Protein AF-A0A4Y9XSM3-F1 (afdb_monomer_lite)

Structure (mmCIF, N/CA/C/O backbone):
data_AF-A0A4Y9XSM3-F1
#
_entry.id   AF-A0A4Y9XSM3-F1
#
loop_
_atom_site.group_PDB
_atom_site.id
_atom_site.type_symbol
_atom_site.label_atom_id
_atom_site.label_alt_id
_atom_site.label_comp_id
_atom_site.label_asym_id
_atom_site.label_entity_id
_atom_site.label_seq_id
_atom_site.pdbx_PDB_ins_code
_atom_site.Cartn_x
_atom_site.Cartn_y
_atom_site.Cartn_z
_atom_site.occupancy
_atom_site.B_iso_or_equiv
_atom_site.auth_seq_id
_atom_site.auth_comp_id
_atom_site.auth_asym_id
_atom_site.auth_atom_id
_atom_site.pdbx_PDB_model_num
ATOM 1 N N . MET A 1 1 ? -58.481 -12.149 -37.975 1.00 37.62 1 MET A N 1
ATOM 2 C CA . MET A 1 1 ? -57.218 -12.828 -37.626 1.00 37.62 1 MET A CA 1
ATOM 3 C C . MET A 1 1 ? -56.087 -11.860 -37.916 1.00 37.62 1 MET A C 1
ATOM 5 O O . MET A 1 1 ? -55.908 -11.507 -39.072 1.00 37.62 1 MET A O 1
ATOM 9 N N . ALA A 1 2 ? -55.409 -11.371 -36.881 1.00 35.16 2 ALA A N 1
ATOM 10 C CA . ALA A 1 2 ? -54.245 -10.499 -36.998 1.00 35.16 2 ALA A CA 1
ATOM 11 C C . ALA A 1 2 ? -53.135 -11.103 -36.130 1.00 35.16 2 ALA A C 1
ATOM 13 O O . ALA A 1 2 ? -53.379 -11.438 -34.972 1.00 35.16 2 ALA A O 1
ATOM 14 N N . ILE A 1 3 ? -51.963 -11.311 -36.724 1.00 39.94 3 ILE A N 1
ATOM 15 C CA . ILE A 1 3 ? -50.785 -11.888 -36.071 1.00 39.94 3 ILE A CA 1
ATOM 16 C C . ILE A 1 3 ? -50.041 -10.737 -35.375 1.00 39.94 3 ILE A C 1
ATOM 18 O O . ILE A 1 3 ? -49.733 -9.753 -36.051 1.00 39.94 3 ILE A O 1
ATOM 22 N N . PRO A 1 4 ? -49.754 -10.805 -34.062 1.00 46.91 4 PRO A N 1
ATOM 23 C CA . PRO A 1 4 ? -48.974 -9.773 -33.396 1.00 46.91 4 PRO A CA 1
ATOM 24 C C . PRO A 1 4 ? -47.488 -9.925 -33.743 1.00 46.91 4 PRO A C 1
ATOM 26 O O . PRO A 1 4 ? -46.937 -11.026 -33.739 1.00 46.91 4 PRO A O 1
ATOM 29 N N . ALA A 1 5 ? -46.849 -8.796 -34.051 1.00 45.50 5 ALA A N 1
ATOM 30 C CA . ALA A 1 5 ? -45.428 -8.702 -34.350 1.00 45.50 5 ALA A CA 1
ATOM 31 C C . ALA A 1 5 ? -44.589 -9.043 -33.108 1.00 45.50 5 ALA A C 1
ATOM 33 O O . ALA A 1 5 ? -44.734 -8.425 -32.052 1.00 45.50 5 ALA A O 1
ATOM 34 N N . ALA A 1 6 ? -43.712 -10.036 -33.252 1.00 45.44 6 ALA A N 1
ATOM 35 C CA . ALA A 1 6 ? -42.753 -10.447 -32.240 1.00 45.44 6 ALA A CA 1
ATOM 36 C C . ALA A 1 6 ? -41.732 -9.327 -31.981 1.00 45.44 6 ALA A C 1
ATOM 38 O O . ALA A 1 6 ? -41.020 -8.891 -32.887 1.00 45.44 6 ALA A O 1
ATOM 39 N N . GLY A 1 7 ? -41.678 -8.865 -30.732 1.00 42.12 7 GLY A N 1
ATOM 40 C CA . GLY A 1 7 ? -40.658 -7.945 -30.245 1.00 42.12 7 GLY A CA 1
ATOM 41 C C . GLY A 1 7 ? -39.284 -8.611 -30.228 1.00 42.12 7 GLY A C 1
ATOM 42 O O . GLY A 1 7 ? -39.126 -9.723 -29.727 1.00 42.12 7 GLY A O 1
ATOM 43 N N . ALA A 1 8 ? -38.292 -7.914 -30.777 1.00 44.56 8 ALA A N 1
ATOM 44 C CA . ALA A 1 8 ? -36.894 -8.301 -30.675 1.00 44.56 8 ALA A CA 1
ATOM 45 C C . ALA A 1 8 ? -36.446 -8.319 -29.196 1.00 44.56 8 ALA A C 1
ATOM 47 O O . ALA A 1 8 ? -36.802 -7.404 -28.442 1.00 44.56 8 ALA A O 1
ATOM 48 N N . PRO A 1 9 ? -35.653 -9.315 -28.765 1.00 45.94 9 PRO A N 1
ATOM 49 C CA . PRO A 1 9 ? -35.121 -9.359 -27.412 1.00 45.94 9 PRO A CA 1
ATOM 50 C C . PRO A 1 9 ? -34.110 -8.222 -27.220 1.00 45.94 9 PRO A C 1
ATOM 52 O O . PRO A 1 9 ? -33.066 -8.177 -27.872 1.00 45.94 9 PRO A O 1
ATOM 55 N N . ARG A 1 10 ? -34.416 -7.287 -26.314 1.00 46.94 10 ARG A N 1
ATOM 56 C CA . ARG A 1 10 ? -33.434 -6.320 -25.808 1.00 46.94 10 ARG A CA 1
ATOM 57 C C . ARG A 1 10 ? -32.446 -7.064 -24.908 1.00 46.94 10 ARG A C 1
ATOM 59 O O . ARG A 1 10 ? -32.719 -7.282 -23.733 1.00 46.94 10 ARG A O 1
ATOM 66 N N . PHE A 1 11 ? -31.305 -7.450 -25.468 1.00 46.09 11 PHE A N 1
ATOM 67 C CA . PHE A 1 11 ? -30.134 -7.880 -24.707 1.00 46.09 11 PHE A CA 1
ATOM 68 C C . PHE A 1 11 ? -29.377 -6.641 -24.221 1.00 46.09 11 PHE A C 1
ATOM 70 O O . PHE A 1 11 ? -28.594 -6.048 -24.954 1.00 46.09 11 PHE A O 1
ATOM 77 N N . GLY A 1 12 ? -29.656 -6.230 -22.991 1.00 46.47 12 GLY A N 1
ATOM 78 C CA . GLY A 1 12 ? -28.921 -5.182 -22.292 1.00 46.47 12 GLY A CA 1
ATOM 79 C C . GLY A 1 12 ? -29.554 -4.975 -20.929 1.00 46.47 12 GLY A C 1
ATOM 80 O O . GLY A 1 12 ? -30.663 -4.453 -20.853 1.00 46.47 12 GLY A O 1
ATOM 81 N N . ILE A 1 13 ? -28.888 -5.450 -19.875 1.00 46.84 13 ILE A N 1
ATOM 82 C CA . ILE A 1 13 ? -29.287 -5.214 -18.484 1.00 46.84 13 ILE A CA 1
ATOM 83 C C . ILE A 1 13 ? -29.094 -3.708 -18.232 1.00 46.84 13 ILE A C 1
ATOM 85 O O . ILE A 1 13 ? -27.947 -3.272 -18.183 1.00 46.84 13 ILE A O 1
ATOM 89 N N . PRO A 1 14 ? -30.159 -2.898 -18.090 1.00 55.59 14 PRO A N 1
ATOM 90 C CA . PRO A 1 14 ? -30.029 -1.439 -18.019 1.00 55.59 14 PRO A CA 1
ATOM 91 C C . PRO A 1 14 ? -29.310 -0.950 -16.751 1.00 55.59 14 PRO A C 1
ATOM 93 O O . PRO A 1 14 ? -28.744 0.138 -16.742 1.00 55.59 14 PRO A O 1
ATOM 96 N N . ASP A 1 15 ? -29.319 -1.758 -15.687 1.00 55.72 15 ASP A N 1
ATOM 97 C CA . ASP A 1 15 ? -28.824 -1.363 -14.362 1.00 55.72 15 ASP A CA 1
ATOM 98 C C . ASP A 1 15 ? -27.312 -1.562 -14.168 1.00 55.72 15 ASP A C 1
ATOM 100 O O . ASP A 1 15 ? -26.704 -0.881 -13.340 1.00 55.72 15 ASP A O 1
ATOM 104 N N . GLY A 1 16 ? -26.677 -2.448 -14.947 1.00 60.00 16 GLY A N 1
ATOM 105 C CA . GLY A 1 16 ? -25.231 -2.697 -14.853 1.00 60.00 16 GLY A CA 1
ATOM 106 C C . GLY A 1 16 ? -24.394 -1.499 -15.310 1.00 60.00 16 GLY A C 1
ATOM 107 O O . GLY A 1 16 ? -23.362 -1.189 -14.712 1.00 60.00 16 GLY A O 1
ATOM 108 N N . ASP A 1 17 ? -24.885 -0.768 -16.313 1.00 74.25 17 ASP A N 1
ATOM 109 C CA . ASP A 1 17 ? -24.224 0.428 -16.838 1.00 74.25 17 ASP A CA 1
ATOM 110 C C . ASP A 1 17 ? -24.282 1.603 -15.852 1.00 74.25 17 ASP A C 1
ATOM 112 O O . ASP A 1 17 ? -23.343 2.394 -15.781 1.00 74.25 17 ASP A O 1
ATOM 116 N N . LEU A 1 18 ? -25.341 1.707 -15.040 1.00 78.44 18 LEU A N 1
ATOM 117 C CA . LEU A 1 18 ? -25.472 2.773 -14.042 1.00 78.44 18 LEU A CA 1
ATOM 118 C C . LEU A 1 18 ? -24.499 2.590 -12.875 1.00 78.44 18 LEU A C 1
ATOM 120 O O . LEU A 1 18 ? -23.853 3.554 -12.466 1.00 78.44 18 LEU A O 1
ATOM 124 N N . GLN A 1 19 ? -24.357 1.365 -12.359 1.00 78.88 19 GLN A N 1
ATOM 125 C CA . GLN A 1 19 ? -23.397 1.076 -11.288 1.00 78.88 19 GLN A CA 1
ATOM 126 C C . GLN A 1 19 ? -21.954 1.232 -11.762 1.00 78.88 19 GLN A C 1
ATOM 128 O O . GLN A 1 19 ? -21.148 1.861 -11.078 1.00 78.88 19 GLN A O 1
ATOM 133 N N . ARG A 1 20 ? -21.639 0.724 -12.958 1.00 81.69 20 ARG A N 1
ATOM 134 C CA . ARG A 1 20 ? -20.322 0.909 -13.567 1.00 81.69 20 ARG A CA 1
ATOM 135 C C . ARG A 1 20 ? -19.986 2.392 -13.719 1.00 81.69 20 ARG A C 1
ATOM 137 O O . ARG A 1 20 ? -18.921 2.821 -13.286 1.00 81.69 20 ARG A O 1
ATOM 144 N N . ARG A 1 21 ? -20.918 3.183 -14.255 1.00 80.88 21 ARG A N 1
ATOM 145 C CA . ARG A 1 21 ? -20.732 4.626 -14.428 1.00 80.88 21 ARG A CA 1
ATOM 146 C C . ARG A 1 21 ? -20.581 5.359 -13.094 1.00 80.88 21 ARG A C 1
ATOM 148 O O . ARG A 1 21 ? -19.790 6.290 -13.005 1.00 80.88 21 ARG A O 1
ATOM 155 N N . ALA A 1 22 ? -21.295 4.939 -12.050 1.00 82.62 22 ALA A N 1
ATOM 156 C CA . ALA A 1 22 ? -21.140 5.508 -10.711 1.00 82.62 22 ALA A CA 1
ATOM 157 C C . ALA A 1 22 ? -19.738 5.249 -10.129 1.00 82.62 22 ALA A C 1
ATOM 159 O O . ALA A 1 22 ? -19.132 6.166 -9.577 1.00 82.62 22 ALA A O 1
ATOM 160 N N . ILE A 1 23 ? -19.202 4.036 -10.304 1.00 84.38 23 ILE A N 1
ATOM 161 C CA . ILE A 1 23 ? -17.834 3.681 -9.889 1.00 84.38 23 ILE A CA 1
ATOM 162 C C . ILE A 1 23 ? -16.802 4.480 -10.692 1.00 84.38 23 ILE A C 1
ATOM 164 O O . ILE A 1 23 ? -15.854 5.011 -10.118 1.00 84.38 23 ILE A O 1
ATOM 168 N N . GLU A 1 24 ? -16.998 4.615 -12.005 1.00 83.56 24 GLU A N 1
ATOM 169 C CA . GLU A 1 24 ? -16.132 5.426 -12.868 1.00 83.56 24 GLU A CA 1
ATOM 170 C C . GLU A 1 24 ? -16.110 6.893 -12.404 1.00 83.56 24 GLU A C 1
ATOM 172 O O . GLU A 1 24 ? -15.032 7.452 -12.204 1.00 83.56 24 GLU A O 1
ATOM 177 N N . ILE A 1 25 ? -17.271 7.499 -12.129 1.00 83.19 25 ILE A N 1
ATOM 178 C CA . ILE A 1 25 ? -17.363 8.876 -11.609 1.00 83.19 25 ILE A CA 1
ATOM 179 C C . ILE A 1 25 ? -16.631 9.006 -10.268 1.00 83.19 25 ILE A C 1
ATOM 181 O O . ILE A 1 25 ? -15.814 9.914 -10.100 1.00 83.19 25 ILE A O 1
ATOM 185 N N . GLN A 1 26 ? -16.875 8.082 -9.335 1.00 85.19 26 GLN A N 1
ATOM 186 C CA . GLN A 1 26 ? -16.235 8.089 -8.020 1.00 85.19 26 GLN A CA 1
ATOM 187 C C . GLN A 1 26 ? -14.709 7.972 -8.134 1.00 85.19 26 GLN A C 1
ATOM 189 O O . GLN A 1 26 ? -13.972 8.703 -7.470 1.00 85.19 26 GLN A O 1
ATOM 194 N N . ASN A 1 27 ? -14.216 7.082 -8.996 1.00 86.12 27 ASN A N 1
ATOM 195 C CA . ASN A 1 27 ? -12.789 6.950 -9.261 1.00 86.12 27 ASN A CA 1
ATOM 196 C C . ASN A 1 27 ? -12.230 8.243 -9.864 1.00 86.12 27 ASN A C 1
ATOM 198 O O . ASN A 1 27 ? -11.219 8.745 -9.377 1.00 86.12 27 ASN A O 1
ATOM 202 N N . GLY A 1 28 ? -12.925 8.847 -10.832 1.00 85.50 28 GLY A N 1
ATOM 203 C CA . GLY A 1 28 ? -12.552 10.140 -11.409 1.00 85.50 28 GLY A CA 1
ATOM 204 C C . GLY A 1 28 ? -12.397 11.242 -10.356 1.00 85.50 28 GLY A C 1
ATOM 205 O O . GLY A 1 28 ? -11.395 11.956 -10.347 1.00 85.50 28 GLY A O 1
ATOM 206 N N . GLU A 1 29 ? -13.333 11.354 -9.413 1.00 86.69 29 GLU A N 1
ATOM 207 C CA . GLU A 1 29 ? -13.251 12.319 -8.307 1.00 86.69 29 GLU A CA 1
ATOM 208 C C . GLU A 1 29 ? -12.056 12.070 -7.380 1.00 86.69 29 GLU A C 1
ATOM 210 O O . GLU A 1 29 ? -11.355 13.015 -7.004 1.00 86.69 29 GLU A O 1
ATOM 215 N N . ARG A 1 30 ? -11.770 10.805 -7.048 1.00 87.06 30 ARG A N 1
ATOM 216 C CA . ARG A 1 30 ? -10.615 10.440 -6.209 1.00 87.06 30 ARG A CA 1
ATOM 217 C C . ARG A 1 30 ? -9.299 10.796 -6.885 1.00 87.06 30 ARG A C 1
ATOM 219 O O . ARG A 1 30 ? -8.410 11.356 -6.241 1.00 87.06 30 ARG A O 1
ATOM 226 N N . ILE A 1 31 ? -9.185 10.533 -8.184 1.00 88.94 31 ILE A N 1
ATOM 227 C CA . ILE A 1 31 ? -7.997 10.922 -8.939 1.00 88.94 31 ILE A CA 1
ATOM 228 C C . ILE A 1 31 ? -7.896 12.456 -9.011 1.00 88.94 31 ILE A C 1
ATOM 230 O O . ILE A 1 31 ? -6.791 12.981 -8.896 1.00 88.94 31 ILE A O 1
ATOM 234 N N . ARG A 1 32 ? -9.015 13.204 -9.087 1.00 89.25 32 ARG A N 1
ATOM 235 C CA . ARG A 1 32 ? -8.984 14.685 -9.120 1.00 89.25 32 ARG A CA 1
ATOM 236 C C . ARG A 1 32 ? -8.441 15.237 -7.817 1.00 89.25 32 ARG A C 1
ATOM 238 O O . ARG A 1 32 ? -7.569 16.102 -7.832 1.00 89.25 32 ARG A O 1
ATOM 245 N N . ALA A 1 33 ? -8.898 14.694 -6.694 1.00 90.19 33 ALA A N 1
ATOM 246 C CA . ALA A 1 33 ? -8.384 15.060 -5.382 1.00 90.19 33 ALA A CA 1
ATOM 247 C C . ALA A 1 33 ? -6.870 14.798 -5.268 1.00 90.19 33 ALA A C 1
ATOM 249 O O . ALA A 1 33 ? -6.124 15.665 -4.803 1.00 90.19 33 ALA A O 1
ATOM 250 N N . LEU A 1 34 ? -6.396 13.642 -5.749 1.00 92.25 34 LEU A N 1
ATOM 251 C CA . LEU A 1 34 ? -4.964 13.332 -5.781 1.00 92.25 34 LEU A CA 1
ATOM 252 C C . LEU A 1 34 ? -4.191 14.261 -6.725 1.00 92.25 34 LEU A C 1
ATOM 254 O O . LEU A 1 34 ? -3.094 14.701 -6.383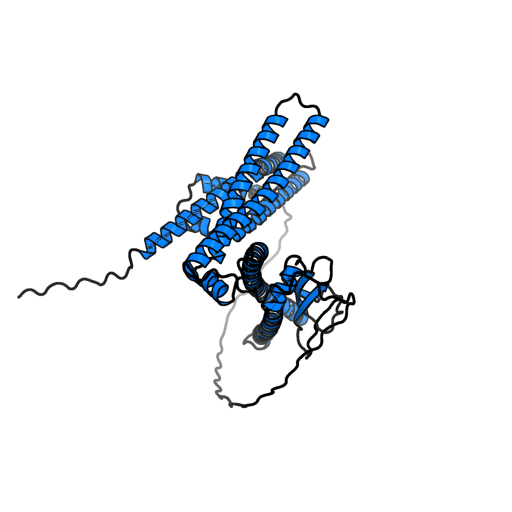 1.00 92.25 34 LEU A O 1
ATOM 258 N N . PHE A 1 35 ? -4.751 14.594 -7.887 1.00 93.06 35 PHE A N 1
ATOM 259 C CA . PHE A 1 35 ? -4.133 15.511 -8.836 1.00 93.06 35 PHE A CA 1
ATOM 260 C C . PHE A 1 35 ? -3.957 16.905 -8.229 1.00 93.06 35 PHE A C 1
ATOM 262 O O . PHE A 1 35 ? -2.855 17.450 -8.266 1.00 93.06 35 PHE A O 1
ATOM 269 N N . TYR A 1 36 ? -4.994 17.447 -7.584 1.00 93.38 36 TYR A N 1
ATOM 270 C CA . TYR A 1 36 ? -4.905 18.729 -6.882 1.00 93.38 36 TYR A CA 1
ATOM 271 C C . TYR A 1 36 ? -3.863 18.711 -5.767 1.00 93.38 36 TYR A C 1
ATOM 273 O O . TYR A 1 36 ? -3.122 19.681 -5.598 1.00 93.38 36 TYR A O 1
ATOM 281 N N . TYR A 1 37 ? -3.754 17.601 -5.035 1.00 93.19 37 TYR A N 1
ATOM 282 C CA . TYR A 1 37 ? -2.689 17.423 -4.054 1.00 93.19 37 TYR A CA 1
ATOM 283 C C . TYR A 1 37 ? -1.300 17.509 -4.710 1.00 93.19 37 TYR A C 1
ATOM 285 O O . TYR A 1 37 ? -0.439 18.252 -4.233 1.00 93.19 37 TYR A O 1
ATOM 293 N N . MET A 1 38 ? -1.082 16.795 -5.820 1.00 95.56 38 MET A N 1
ATOM 294 C CA . MET A 1 38 ? 0.195 16.821 -6.541 1.00 95.56 38 MET A CA 1
ATOM 295 C C . MET A 1 38 ? 0.502 18.214 -7.092 1.00 95.56 38 MET A C 1
ATOM 297 O O . MET A 1 38 ? 1.628 18.692 -6.957 1.00 95.56 38 MET A O 1
ATOM 301 N N . GLN A 1 39 ? -0.500 18.893 -7.652 1.00 94.94 39 GLN A N 1
ATOM 302 C CA . GLN A 1 39 ? -0.373 20.250 -8.174 1.00 94.94 39 GLN A CA 1
ATOM 303 C C . GLN A 1 39 ? -0.009 21.243 -7.066 1.00 94.94 39 GLN A C 1
ATOM 305 O O . GLN A 1 39 ? 0.899 22.047 -7.252 1.00 94.94 39 GLN A O 1
ATOM 310 N N . LYS A 1 40 ? -0.642 21.153 -5.891 1.00 94.38 40 LYS A N 1
ATOM 311 C CA . LYS A 1 40 ? -0.311 22.004 -4.739 1.00 94.38 40 LYS A CA 1
ATOM 312 C C . LYS A 1 40 ? 1.103 21.738 -4.216 1.00 94.38 40 LYS A C 1
ATOM 314 O O . LYS A 1 40 ? 1.804 22.673 -3.853 1.00 94.38 40 LYS A O 1
ATOM 319 N N . LYS A 1 41 ? 1.531 20.472 -4.182 1.00 95.12 41 LYS A N 1
ATOM 320 C CA . LYS A 1 41 ? 2.847 20.074 -3.659 1.00 95.12 41 LYS A CA 1
ATOM 321 C C . LYS A 1 41 ? 4.001 20.432 -4.600 1.00 95.12 41 LYS A C 1
ATOM 323 O O . LYS A 1 41 ? 5.069 20.815 -4.134 1.00 95.12 41 LYS A O 1
ATOM 328 N N . TYR A 1 42 ? 3.804 20.277 -5.909 1.00 95.75 42 TYR A N 1
ATOM 329 C CA . TYR A 1 42 ? 4.884 20.342 -6.898 1.00 95.75 42 TYR A CA 1
ATOM 330 C C . TYR A 1 42 ? 4.746 21.450 -7.936 1.00 95.75 42 TYR A C 1
ATOM 332 O O . TYR A 1 42 ? 5.721 21.735 -8.629 1.00 95.75 42 TYR A O 1
ATOM 340 N N . GLY A 1 43 ? 3.577 22.079 -8.059 1.00 93.81 43 GLY A N 1
ATOM 341 C CA . GLY A 1 43 ? 3.281 23.038 -9.123 1.00 93.81 43 GLY A CA 1
ATOM 342 C C . GLY A 1 43 ? 4.253 24.213 -9.156 1.00 93.81 43 GLY A C 1
ATOM 343 O O . GLY A 1 43 ? 4.816 24.505 -10.209 1.00 93.81 43 GLY A O 1
ATOM 344 N N . GLU A 1 44 ? 4.515 24.834 -8.004 1.00 93.44 44 GLU A N 1
ATOM 345 C CA . GLU A 1 44 ? 5.440 25.971 -7.895 1.00 93.44 44 GLU A CA 1
ATOM 346 C C . GLU A 1 44 ? 6.885 25.569 -8.212 1.00 93.44 44 GLU A C 1
ATOM 348 O O . GLU A 1 44 ? 7.550 26.212 -9.022 1.00 93.44 44 GLU A O 1
ATOM 353 N N . VAL A 1 45 ? 7.356 24.457 -7.637 1.00 93.75 45 VAL A N 1
ATOM 354 C CA . VAL A 1 45 ? 8.730 23.967 -7.836 1.00 93.75 45 VAL A CA 1
ATOM 355 C C . VAL A 1 45 ? 8.963 23.572 -9.292 1.00 93.75 45 VAL A C 1
ATOM 357 O O . VAL A 1 45 ? 10.003 23.908 -9.863 1.00 93.75 45 VAL A O 1
ATOM 360 N N . ARG A 1 46 ? 7.990 22.898 -9.918 1.00 94.88 46 ARG A N 1
ATOM 361 C CA . ARG A 1 46 ? 8.021 22.597 -11.352 1.00 94.88 46 ARG A CA 1
ATOM 362 C C . ARG A 1 46 ? 8.106 23.909 -12.127 1.00 94.88 46 ARG A C 1
ATOM 364 O O . ARG A 1 46 ? 9.003 24.052 -12.952 1.00 94.88 46 ARG A O 1
ATOM 371 N N . LEU A 1 47 ? 7.194 24.853 -11.888 1.00 93.50 47 LEU A N 1
ATOM 372 C CA . LEU A 1 47 ? 7.145 26.117 -12.627 1.00 93.50 47 LEU A CA 1
ATOM 373 C C . LEU A 1 47 ? 8.475 26.879 -12.539 1.00 93.50 47 LEU A C 1
ATOM 375 O O . LEU A 1 47 ? 8.951 27.389 -13.549 1.00 93.50 47 LEU A O 1
ATOM 379 N N . GLN A 1 48 ? 9.111 26.881 -11.368 1.00 94.31 48 GLN A N 1
ATOM 380 C CA . GLN A 1 48 ? 10.436 27.462 -11.179 1.00 94.31 48 GLN A CA 1
ATOM 381 C C . GLN A 1 48 ? 11.504 26.772 -12.042 1.00 94.31 48 GLN A C 1
ATOM 383 O O . GLN A 1 48 ? 12.233 27.451 -12.759 1.00 94.31 48 GLN A O 1
ATOM 388 N N . HIS A 1 49 ? 11.574 25.437 -12.034 1.00 92.12 49 HIS A N 1
ATOM 389 C CA . HIS A 1 49 ? 12.541 24.692 -12.855 1.00 92.12 49 HIS A CA 1
ATOM 390 C C . HIS A 1 49 ? 12.282 24.860 -14.357 1.00 92.12 49 HIS A C 1
ATOM 392 O O . HIS A 1 49 ? 13.222 24.895 -15.149 1.00 92.12 49 HIS A O 1
ATOM 398 N N . GLN A 1 50 ? 11.014 24.988 -14.753 1.00 93.31 50 GLN A N 1
ATOM 399 C CA . GLN A 1 50 ? 10.636 25.310 -16.125 1.00 93.31 50 GLN A CA 1
ATOM 400 C C . GLN A 1 50 ? 11.141 26.705 -16.508 1.00 93.31 50 GLN A C 1
ATOM 402 O O . GLN A 1 50 ? 11.799 26.845 -17.529 1.00 93.31 50 GLN A O 1
ATOM 407 N N . HIS A 1 51 ? 10.930 27.711 -15.657 1.00 92.19 51 HIS A N 1
ATOM 408 C CA . HIS A 1 51 ? 11.439 29.061 -15.888 1.00 92.19 51 HIS A CA 1
ATOM 409 C C . HIS A 1 51 ? 12.976 29.108 -15.935 1.00 92.19 51 HIS A C 1
ATOM 411 O O . HIS A 1 51 ? 13.542 29.795 -16.779 1.00 92.19 51 HIS A O 1
ATOM 417 N N . GLU A 1 52 ? 13.675 28.367 -15.069 1.00 90.88 52 GLU A N 1
ATOM 418 C CA . GLU A 1 52 ? 15.140 28.236 -15.116 1.00 90.88 52 GLU A CA 1
ATOM 419 C C . GLU A 1 52 ? 15.616 27.609 -16.431 1.00 90.88 52 GLU A C 1
ATOM 421 O O . GLU A 1 52 ? 16.594 28.073 -17.023 1.00 90.88 52 GLU A O 1
ATOM 426 N N . TYR A 1 53 ? 14.910 26.582 -16.908 1.00 91.38 53 TYR A N 1
ATOM 427 C CA . TYR A 1 53 ? 15.179 25.965 -18.200 1.00 91.38 53 TYR A CA 1
ATOM 428 C C . TYR A 1 53 ? 14.934 26.939 -19.358 1.00 91.38 53 TYR A C 1
ATOM 430 O O . TYR A 1 53 ? 15.817 27.109 -20.198 1.00 91.38 53 TYR A O 1
ATOM 438 N N . ASP A 1 54 ? 13.800 27.637 -19.373 1.00 89.56 54 ASP A N 1
ATOM 439 C CA . ASP A 1 54 ? 13.437 28.595 -20.422 1.00 89.56 54 ASP A CA 1
ATOM 440 C C . ASP A 1 54 ? 14.396 29.804 -20.443 1.00 89.56 54 ASP A C 1
ATOM 442 O O . ASP A 1 54 ? 14.821 30.269 -21.507 1.00 89.56 54 ASP A O 1
ATOM 446 N N . ALA A 1 55 ? 14.823 30.271 -19.266 1.00 88.25 55 ALA A N 1
ATOM 447 C CA . ALA A 1 55 ? 15.826 31.322 -19.125 1.00 88.25 55 ALA A CA 1
ATOM 448 C C . ALA A 1 55 ? 17.205 30.867 -19.625 1.00 88.25 55 ALA A C 1
ATOM 450 O O . ALA A 1 55 ? 17.877 31.618 -20.331 1.00 88.25 55 ALA A O 1
ATOM 451 N N . ALA A 1 56 ? 17.622 29.634 -19.312 1.00 86.00 56 ALA A N 1
ATOM 452 C CA . ALA A 1 56 ? 18.873 29.066 -19.816 1.00 86.00 56 ALA A CA 1
ATOM 453 C C . ALA A 1 56 ? 18.840 28.836 -21.337 1.00 86.00 56 ALA A C 1
ATOM 455 O O . ALA A 1 56 ? 19.871 28.971 -21.998 1.00 86.00 56 ALA A O 1
ATOM 456 N N . ARG A 1 57 ? 17.653 28.530 -21.880 1.00 81.62 57 ARG A N 1
ATOM 457 C CA . ARG A 1 57 ? 17.393 28.307 -23.307 1.00 81.62 57 ARG A CA 1
ATOM 458 C C . ARG A 1 57 ? 17.492 29.583 -24.140 1.00 81.62 57 ARG A C 1
ATOM 460 O O . ARG A 1 57 ? 17.779 29.497 -25.331 1.00 81.62 57 ARG A O 1
ATOM 467 N N . THR A 1 58 ? 17.265 30.751 -23.542 1.00 78.81 58 THR A N 1
ATOM 468 C CA . THR A 1 58 ? 17.379 32.040 -24.236 1.00 78.81 58 THR A CA 1
ATOM 469 C C . THR A 1 58 ? 18.861 32.323 -24.514 1.00 78.81 58 THR A C 1
ATOM 471 O O . THR A 1 58 ? 19.597 32.559 -23.555 1.00 78.81 58 THR A O 1
ATOM 474 N N . PRO A 1 59 ? 19.338 32.283 -25.778 1.00 64.81 59 PRO A N 1
ATOM 475 C CA . PRO A 1 59 ? 20.769 32.305 -26.070 1.00 64.81 59 PRO A CA 1
ATOM 476 C C . PRO A 1 59 ? 21.419 33.603 -25.566 1.00 64.81 59 PRO A C 1
ATOM 478 O O . PRO A 1 59 ? 21.101 34.680 -26.075 1.00 64.81 59 PRO A O 1
ATOM 481 N N . PRO A 1 60 ? 22.348 33.546 -24.598 1.00 63.41 60 PRO A N 1
ATOM 482 C CA . PRO A 1 60 ? 23.183 34.678 -24.243 1.00 63.41 60 PRO A CA 1
ATOM 483 C C . PRO A 1 60 ? 24.445 34.705 -25.120 1.00 63.41 60 PRO A C 1
ATOM 485 O O . PRO A 1 60 ? 24.856 33.698 -25.690 1.00 63.41 60 PRO A O 1
ATOM 488 N N . LEU A 1 61 ? 25.152 35.839 -25.133 1.00 54.94 61 LEU A N 1
ATOM 489 C CA . LEU A 1 61 ? 26.496 35.993 -25.726 1.00 54.94 61 LEU A CA 1
ATOM 490 C C . LEU A 1 61 ? 27.593 35.143 -25.030 1.00 54.94 61 LEU A C 1
ATOM 492 O O . LEU A 1 61 ? 28.775 35.277 -25.337 1.00 54.94 61 LEU A O 1
ATOM 496 N N . SER A 1 62 ? 27.228 34.302 -24.058 1.00 63.00 62 SER A N 1
ATOM 497 C CA . SER A 1 62 ? 28.138 33.507 -23.224 1.00 63.00 62 SER A CA 1
ATOM 498 C C . SER A 1 62 ? 28.437 32.152 -23.862 1.00 63.00 62 SER A C 1
ATOM 500 O O . SER A 1 62 ? 27.530 31.502 -24.363 1.00 63.00 62 SER A O 1
ATOM 502 N N . HIS A 1 63 ? 29.687 31.691 -23.788 1.00 71.75 63 HIS A N 1
ATOM 503 C CA . HIS A 1 63 ? 30.140 30.419 -24.365 1.00 71.75 63 HIS A CA 1
ATOM 504 C C . HIS A 1 63 ? 29.497 29.173 -23.709 1.00 71.75 63 HIS A C 1
ATOM 506 O O . HIS A 1 63 ? 29.299 28.158 -24.374 1.00 71.75 63 HIS A O 1
ATOM 512 N N . ASP A 1 64 ? 29.068 29.271 -22.444 1.00 81.12 64 ASP A N 1
ATOM 513 C CA . ASP A 1 64 ? 28.655 28.114 -21.625 1.00 81.12 64 ASP A CA 1
ATOM 514 C C . ASP A 1 64 ? 27.138 27.866 -21.598 1.00 81.12 64 ASP A C 1
ATOM 516 O O . ASP A 1 64 ? 26.635 27.032 -20.837 1.00 81.12 64 ASP A O 1
ATOM 520 N N . TRP A 1 65 ? 26.368 28.594 -22.407 1.00 82.25 65 TRP A N 1
ATOM 521 C CA . TRP A 1 65 ? 24.903 28.550 -22.364 1.00 82.25 65 TRP A CA 1
ATOM 522 C C . TRP A 1 65 ? 24.327 27.154 -22.633 1.00 82.25 65 TRP A C 1
ATOM 524 O O . TRP A 1 65 ? 23.343 26.756 -22.008 1.00 82.25 65 TRP A O 1
ATOM 534 N N . ARG A 1 66 ? 24.982 26.368 -23.498 1.00 80.44 66 ARG A N 1
ATOM 535 C CA . ARG A 1 66 ? 24.587 24.986 -23.813 1.00 80.44 66 ARG A CA 1
ATOM 536 C C . ARG A 1 66 ? 24.703 24.071 -22.601 1.00 80.44 66 ARG A C 1
ATOM 538 O O . ARG A 1 66 ? 23.800 23.280 -22.346 1.00 80.44 66 ARG A O 1
ATOM 545 N N . VAL A 1 67 ? 25.785 24.210 -21.835 1.00 82.75 67 VAL A N 1
ATOM 546 C CA . VAL A 1 67 ? 26.013 23.420 -20.618 1.00 82.75 67 VAL A CA 1
ATOM 547 C C . VAL A 1 67 ? 24.943 23.750 -19.580 1.00 82.75 67 VAL A C 1
ATOM 549 O O . VAL A 1 67 ? 24.333 22.843 -19.019 1.00 82.75 67 VAL A O 1
ATOM 552 N N . ARG A 1 68 ? 24.633 25.039 -19.389 1.00 83.00 68 ARG A N 1
ATOM 553 C CA . ARG A 1 68 ? 23.572 25.481 -18.467 1.00 83.00 68 ARG A CA 1
ATOM 554 C C . ARG A 1 68 ? 22.186 25.004 -18.899 1.00 83.00 68 ARG A C 1
ATOM 556 O O . ARG A 1 68 ? 21.419 24.542 -18.062 1.00 83.00 68 ARG A O 1
ATOM 563 N N . THR A 1 69 ? 21.893 25.055 -20.199 1.00 86.69 69 THR A N 1
ATOM 564 C CA . THR A 1 69 ? 20.628 24.560 -20.766 1.00 86.69 69 THR A CA 1
ATOM 565 C C . THR A 1 69 ? 20.471 23.060 -20.530 1.00 86.69 69 THR A C 1
ATOM 567 O O . THR A 1 69 ? 19.416 22.616 -20.081 1.00 86.69 69 THR A O 1
ATOM 570 N N . MET A 1 70 ? 21.525 22.275 -20.781 1.00 83.88 70 MET A N 1
ATOM 571 C CA . MET A 1 70 ? 21.521 20.830 -20.533 1.00 83.88 70 MET A CA 1
ATOM 572 C C . MET A 1 70 ? 21.331 20.515 -19.048 1.00 83.88 70 MET A C 1
ATOM 574 O O . MET A 1 70 ? 20.482 19.700 -18.708 1.00 83.88 70 MET A O 1
ATOM 578 N N . GLN A 1 71 ? 22.044 21.207 -18.156 1.00 85.31 71 GLN A N 1
ATOM 579 C CA . GLN A 1 71 ? 21.894 21.021 -16.710 1.00 85.31 71 GLN A CA 1
ATOM 580 C C . GLN A 1 71 ? 20.483 21.366 -16.216 1.00 85.31 71 GLN A C 1
ATOM 582 O O . GLN A 1 71 ? 19.903 20.602 -15.445 1.00 85.31 71 GLN A O 1
ATOM 587 N N . ALA A 1 72 ? 19.911 22.487 -16.667 1.00 87.44 72 ALA A N 1
ATOM 588 C CA . ALA A 1 72 ? 18.547 22.875 -16.315 1.00 87.44 72 ALA A CA 1
ATOM 589 C C . ALA A 1 72 ? 17.518 21.860 -16.843 1.00 87.44 72 ALA A C 1
ATOM 591 O O . ALA A 1 72 ? 16.609 21.468 -16.111 1.00 87.44 72 ALA A O 1
ATOM 592 N N . LYS A 1 73 ? 17.717 21.347 -18.067 1.00 90.25 73 LYS A N 1
ATOM 593 C CA . LYS A 1 73 ? 16.893 20.275 -18.642 1.00 90.25 73 LYS A CA 1
ATOM 594 C C . LYS A 1 73 ? 16.947 19.004 -17.796 1.00 90.25 73 LYS A C 1
ATOM 596 O O . LYS A 1 73 ? 15.895 18.473 -17.455 1.00 90.25 73 LYS A O 1
ATOM 601 N N . THR A 1 74 ? 18.141 18.532 -17.431 1.00 86.25 74 THR A N 1
ATOM 602 C CA . THR A 1 74 ? 18.313 17.320 -16.614 1.00 86.25 74 THR A CA 1
ATOM 603 C C . THR A 1 74 ? 17.649 17.468 -15.247 1.00 86.25 74 THR A C 1
ATOM 605 O O . THR A 1 74 ? 16.959 16.553 -14.806 1.00 86.25 74 THR A O 1
ATOM 608 N N . LYS A 1 75 ? 17.785 18.630 -14.594 1.00 89.94 75 LYS A N 1
ATOM 609 C CA . LYS A 1 75 ? 17.116 18.904 -13.311 1.00 89.94 75 LYS A CA 1
ATOM 610 C C . LYS A 1 75 ? 15.594 18.870 -13.435 1.00 89.94 75 LYS A C 1
ATOM 612 O O . LYS A 1 75 ? 14.929 18.248 -12.610 1.00 89.94 75 LYS A O 1
ATOM 617 N N . LEU A 1 76 ? 15.046 19.502 -14.473 1.00 91.50 76 LEU A N 1
ATOM 618 C CA . LEU A 1 76 ? 13.609 19.495 -14.730 1.00 91.50 76 LEU A CA 1
ATOM 619 C C . LEU A 1 76 ? 13.097 18.079 -15.044 1.00 91.50 76 LEU A C 1
ATOM 621 O O . LEU A 1 76 ? 12.063 17.683 -14.516 1.00 91.50 76 LEU A O 1
ATOM 625 N N . GLN A 1 77 ? 13.829 17.292 -15.840 1.00 91.31 77 GLN A N 1
ATOM 626 C CA . GLN A 1 77 ? 13.487 15.892 -16.122 1.00 91.31 77 GLN A CA 1
ATOM 627 C C . GLN A 1 77 ? 13.491 15.034 -14.853 1.00 91.31 77 GLN A C 1
ATOM 629 O O . GLN A 1 77 ? 12.526 14.315 -14.608 1.00 91.31 77 GLN A O 1
ATOM 634 N N . ALA A 1 78 ? 14.527 15.152 -14.018 1.00 89.88 78 ALA A N 1
ATOM 635 C CA . ALA A 1 78 ? 14.613 14.422 -12.755 1.00 89.88 78 ALA A CA 1
ATOM 636 C C . ALA A 1 78 ? 13.457 14.779 -11.804 1.00 89.88 78 ALA A C 1
ATOM 638 O O . ALA A 1 78 ? 12.889 13.903 -11.151 1.00 89.88 78 ALA A O 1
ATOM 639 N N . LEU A 1 79 ? 13.067 16.058 -11.752 1.00 93.56 79 LEU A N 1
ATOM 640 C CA . LEU A 1 79 ? 11.906 16.496 -10.981 1.00 93.56 79 LEU A CA 1
ATOM 641 C C . LEU A 1 79 ? 10.605 15.884 -11.520 1.00 93.56 79 LEU A C 1
ATOM 643 O O . LEU A 1 79 ? 9.820 15.362 -10.733 1.00 93.56 79 LEU A O 1
ATOM 647 N N . VAL A 1 80 ? 10.380 15.919 -12.837 1.00 94.56 80 VAL A N 1
ATOM 648 C CA . VAL A 1 80 ? 9.179 15.337 -13.463 1.00 94.56 80 VAL A CA 1
ATOM 649 C C . VAL A 1 80 ? 9.097 13.830 -13.212 1.00 94.56 80 VAL A C 1
ATOM 651 O O . VAL A 1 80 ? 8.030 13.343 -12.843 1.00 94.56 80 VAL A O 1
ATOM 654 N N . GLU A 1 81 ? 10.203 13.092 -13.335 1.00 91.88 81 GLU A N 1
ATOM 655 C CA . GLU A 1 81 ? 10.219 11.653 -13.042 1.00 91.88 81 GLU A CA 1
ATOM 656 C C . GLU A 1 81 ? 9.920 11.360 -11.569 1.00 91.88 81 GLU A C 1
ATOM 658 O O . GLU A 1 81 ? 9.117 10.479 -11.262 1.00 91.88 81 GLU A O 1
ATOM 663 N N . ARG A 1 82 ? 10.444 12.169 -10.640 1.00 93.81 82 ARG A N 1
ATOM 664 C CA . ARG A 1 82 ? 10.084 12.063 -9.219 1.00 93.81 82 ARG A CA 1
ATOM 665 C C . ARG A 1 82 ? 8.592 12.308 -8.978 1.00 93.81 82 ARG A C 1
ATOM 667 O O . ARG A 1 82 ? 7.962 11.571 -8.220 1.00 93.81 82 ARG A O 1
ATOM 674 N N . ILE A 1 83 ? 8.025 13.334 -9.614 1.00 94.50 83 ILE A N 1
ATOM 675 C CA . ILE A 1 83 ? 6.597 13.662 -9.518 1.00 94.50 83 ILE A CA 1
ATOM 676 C C . ILE A 1 83 ? 5.747 12.500 -10.061 1.00 94.50 83 ILE A C 1
ATOM 678 O O . ILE A 1 83 ? 4.762 12.118 -9.428 1.00 94.50 83 ILE A O 1
ATOM 682 N N . ARG A 1 84 ? 6.142 11.900 -11.193 1.00 93.69 84 ARG A N 1
ATOM 683 C CA . ARG A 1 84 ? 5.476 10.726 -11.786 1.00 93.69 84 ARG A CA 1
ATOM 684 C C . ARG A 1 84 ? 5.564 9.487 -10.901 1.00 93.69 84 ARG A C 1
ATOM 686 O O . ARG A 1 84 ? 4.564 8.793 -10.746 1.00 93.69 84 ARG A O 1
ATOM 693 N N . ALA A 1 85 ? 6.723 9.212 -10.311 1.00 90.31 85 ALA A N 1
ATOM 694 C CA . ALA A 1 85 ? 6.894 8.083 -9.401 1.00 90.31 85 ALA A CA 1
ATOM 695 C C . ALA A 1 85 ? 5.966 8.209 -8.182 1.00 90.31 85 ALA A C 1
ATOM 697 O O . ALA A 1 85 ? 5.227 7.277 -7.864 1.00 90.31 85 ALA A O 1
ATOM 698 N N . GLU A 1 86 ? 5.918 9.388 -7.552 1.00 93.00 86 GLU A N 1
ATOM 699 C CA . GLU A 1 86 ? 5.008 9.622 -6.426 1.00 93.00 86 GLU A CA 1
ATOM 700 C C . GLU A 1 86 ? 3.531 9.568 -6.846 1.00 93.00 86 GLU A C 1
ATOM 702 O O . GLU A 1 86 ? 2.696 9.061 -6.095 1.00 93.00 86 GLU A O 1
ATOM 707 N N . TRP A 1 87 ? 3.199 10.050 -8.045 1.00 94.19 87 TRP A N 1
ATOM 708 C CA . TRP A 1 87 ? 1.855 9.938 -8.606 1.00 94.19 87 TRP A CA 1
ATOM 709 C C . TRP A 1 87 ? 1.404 8.484 -8.745 1.00 94.19 87 TRP A C 1
ATOM 711 O O . TRP A 1 87 ? 0.364 8.119 -8.195 1.00 94.19 87 TRP A O 1
ATOM 721 N N . ARG A 1 88 ? 2.214 7.642 -9.399 1.00 93.50 88 ARG A N 1
ATOM 722 C CA . ARG A 1 88 ? 1.935 6.205 -9.557 1.00 93.50 88 ARG A CA 1
ATOM 723 C C . ARG A 1 88 ? 1.792 5.515 -8.207 1.00 93.50 88 ARG A C 1
ATOM 725 O O . ARG A 1 88 ? 0.827 4.786 -7.999 1.00 93.50 88 ARG A O 1
ATOM 732 N N . TYR A 1 89 ? 2.691 5.808 -7.269 1.00 91.06 89 TYR A N 1
ATOM 733 C CA . TYR A 1 89 ? 2.617 5.278 -5.909 1.00 91.06 89 TYR A CA 1
ATOM 734 C C . TYR A 1 89 ? 1.299 5.654 -5.213 1.00 91.06 89 TYR A C 1
ATOM 736 O O . TYR A 1 89 ? 0.641 4.804 -4.613 1.00 91.06 89 TYR A O 1
ATOM 744 N N . LYS A 1 90 ? 0.874 6.921 -5.303 1.00 91.06 90 LYS A N 1
ATOM 745 C CA . LYS A 1 90 ? -0.376 7.382 -4.681 1.00 91.06 90 LYS A CA 1
ATOM 746 C C . LYS A 1 90 ? -1.609 6.762 -5.318 1.00 91.06 90 LYS A C 1
ATOM 748 O O . LYS A 1 90 ? -2.515 6.401 -4.573 1.00 91.06 90 LYS A O 1
ATOM 753 N N . LEU A 1 91 ? -1.634 6.629 -6.643 1.00 91.38 91 LEU A N 1
ATOM 754 C CA . LEU A 1 91 ? -2.705 5.939 -7.359 1.00 91.38 91 LEU A CA 1
ATOM 755 C C . LEU A 1 91 ? -2.802 4.472 -6.927 1.00 91.38 91 LEU A C 1
ATOM 757 O O . LEU A 1 91 ? -3.858 4.043 -6.461 1.00 91.38 91 LEU A O 1
ATOM 761 N N . ALA A 1 92 ? -1.683 3.744 -6.969 1.00 88.56 92 ALA A N 1
ATOM 762 C CA . ALA A 1 92 ? -1.623 2.340 -6.573 1.00 88.56 92 ALA A CA 1
ATOM 763 C C . ALA A 1 92 ? -2.079 2.135 -5.121 1.00 88.56 92 ALA A C 1
ATOM 765 O O . ALA A 1 92 ? -2.856 1.228 -4.828 1.00 88.56 92 ALA A O 1
ATOM 766 N N . ARG A 1 93 ? -1.679 3.033 -4.210 1.00 88.12 93 ARG A N 1
ATOM 767 C CA . ARG A 1 93 ? -2.075 2.987 -2.795 1.00 88.12 93 ARG A CA 1
ATOM 768 C C . ARG A 1 93 ? -3.591 3.072 -2.579 1.00 88.12 93 ARG A C 1
ATOM 770 O O . ARG A 1 93 ? -4.075 2.566 -1.570 1.00 88.12 93 ARG A O 1
ATOM 777 N N . VAL A 1 94 ? -4.339 3.709 -3.480 1.00 85.94 94 VAL A N 1
ATOM 778 C CA . VAL A 1 94 ? -5.810 3.799 -3.397 1.00 85.94 94 VAL A CA 1
ATOM 779 C C . VAL A 1 94 ? -6.530 2.839 -4.351 1.00 85.94 94 VAL A C 1
ATOM 781 O O . VAL A 1 94 ? -7.751 2.933 -4.485 1.00 85.94 94 VAL A O 1
ATOM 784 N N . GLY A 1 95 ? -5.792 1.919 -4.983 1.00 89.56 95 GLY A N 1
ATOM 785 C CA . GLY A 1 95 ? -6.328 0.938 -5.928 1.00 89.56 95 GLY A CA 1
ATOM 786 C C . GLY A 1 95 ? -6.753 1.538 -7.269 1.00 89.56 95 GLY A C 1
ATOM 787 O O . GLY A 1 95 ? -7.623 0.977 -7.926 1.00 89.56 95 GLY A O 1
ATOM 788 N N . LEU A 1 96 ? -6.184 2.683 -7.655 1.00 90.31 96 LEU A N 1
ATOM 789 C CA . LEU A 1 96 ? -6.479 3.370 -8.914 1.00 90.31 96 LEU A CA 1
ATOM 790 C C . LEU A 1 96 ? -5.312 3.219 -9.890 1.00 90.31 96 LEU A C 1
ATOM 792 O O . LEU A 1 96 ? -4.156 3.071 -9.487 1.00 90.31 96 LEU A O 1
ATOM 796 N N . ARG A 1 97 ? -5.617 3.298 -11.182 1.00 87.38 97 ARG A N 1
ATOM 797 C CA . ARG A 1 97 ? -4.645 3.320 -12.276 1.00 87.38 97 ARG A CA 1
ATOM 798 C C . ARG A 1 97 ? -4.670 4.667 -12.994 1.00 87.38 97 ARG A C 1
ATOM 800 O O . ARG A 1 97 ? -5.641 5.416 -12.919 1.00 87.38 97 ARG A O 1
ATOM 807 N N . GLU A 1 98 ? -3.600 4.997 -13.713 1.00 81.25 98 GLU A N 1
ATOM 808 C CA . GLU A 1 98 ? -3.552 6.243 -14.494 1.00 81.25 98 GLU A CA 1
ATOM 809 C C . GLU A 1 98 ? -4.550 6.198 -15.667 1.00 81.25 98 GLU A C 1
ATOM 811 O O . GLU A 1 98 ? -5.066 7.222 -16.107 1.00 81.25 98 GLU A O 1
ATOM 816 N N . GLU A 1 99 ? -4.876 5.003 -16.157 1.00 82.56 99 GLU A N 1
ATOM 817 C CA . GLU A 1 99 ? -5.866 4.785 -17.210 1.00 82.56 99 GLU A CA 1
ATOM 818 C C . GLU A 1 99 ? -7.286 5.126 -16.750 1.00 82.56 99 GLU A C 1
ATOM 820 O O . GLU A 1 99 ? -8.079 5.596 -17.565 1.00 82.56 99 GLU A O 1
ATOM 825 N N . ASP A 1 100 ? -7.590 4.995 -15.455 1.00 78.06 100 ASP A N 1
ATOM 826 C CA . ASP A 1 100 ? -8.904 5.330 -14.885 1.00 78.06 100 ASP A CA 1
ATOM 827 C C . ASP A 1 100 ? -9.203 6.837 -15.022 1.00 78.06 100 ASP A C 1
ATOM 829 O O . ASP A 1 100 ? -10.344 7.261 -15.224 1.00 78.06 100 ASP A O 1
ATOM 833 N N . TRP A 1 101 ? -8.152 7.662 -15.020 1.00 71.38 101 TRP A N 1
ATOM 834 C CA . TRP A 1 101 ? -8.220 9.100 -15.303 1.00 71.38 101 TRP A CA 1
ATOM 835 C C . TRP A 1 101 ? -8.580 9.398 -16.762 1.00 71.38 101 TRP A C 1
ATOM 837 O O . TRP A 1 101 ? -9.238 10.390 -17.062 1.00 71.38 101 TRP A O 1
ATOM 847 N N . LYS A 1 102 ? -8.143 8.540 -17.693 1.00 67.44 102 LYS A N 1
ATOM 848 C CA . LYS A 1 102 ? -8.397 8.686 -19.137 1.00 67.44 102 LYS A CA 1
ATOM 849 C C . LYS A 1 102 ? -9.743 8.078 -19.543 1.00 67.44 102 LYS A C 1
ATOM 851 O O . LYS A 1 102 ? -10.382 8.594 -20.457 1.00 67.44 102 LYS A O 1
ATOM 856 N N . ALA A 1 103 ? -10.168 7.011 -18.866 1.00 61.16 103 ALA A N 1
ATOM 857 C CA . ALA A 1 103 ? -11.392 6.267 -19.151 1.00 61.16 103 ALA A CA 1
ATOM 858 C C . ALA A 1 103 ? -12.670 7.024 -18.757 1.00 61.16 103 ALA A C 1
ATOM 860 O O . ALA A 1 103 ? -13.701 6.857 -19.401 1.00 61.16 103 ALA A O 1
ATOM 861 N N . THR A 1 104 ? -12.601 7.897 -17.748 1.00 60.41 104 THR A N 1
ATOM 862 C CA . THR A 1 104 ? -13.776 8.585 -17.189 1.00 60.41 104 THR A CA 1
ATOM 863 C C . THR A 1 104 ? -14.434 9.602 -18.122 1.00 60.41 104 THR A C 1
ATOM 865 O O . THR A 1 104 ? -15.557 10.008 -17.848 1.00 60.41 104 THR A O 1
ATOM 868 N N . GLY A 1 105 ? -13.794 10.019 -19.224 1.00 59.12 105 GLY A N 1
ATOM 869 C CA . GLY A 1 105 ? -14.382 10.901 -20.252 1.00 59.12 105 GLY A CA 1
ATOM 870 C C . GLY A 1 105 ? -14.691 12.346 -19.811 1.00 59.12 105 GLY A C 1
ATOM 871 O O . GLY A 1 105 ? -14.646 13.257 -20.637 1.00 59.12 105 GLY A O 1
ATOM 872 N N . ASP A 1 106 ? -14.890 12.578 -18.515 1.00 68.56 106 ASP A N 1
ATOM 873 C CA . ASP A 1 106 ? -15.371 13.810 -17.879 1.00 68.56 106 ASP A CA 1
ATOM 874 C C . ASP A 1 106 ? -14.247 14.788 -17.499 1.00 68.56 106 ASP A C 1
ATOM 876 O O . ASP A 1 106 ? -14.398 15.644 -16.623 1.00 68.56 106 ASP A O 1
ATOM 880 N N . MET A 1 107 ? -13.082 14.660 -18.130 1.00 74.00 107 MET A N 1
ATOM 881 C CA . MET A 1 107 ? -11.949 15.531 -17.852 1.00 74.00 107 MET A CA 1
ATOM 882 C C . MET A 1 107 ? -12.008 16.788 -18.712 1.00 74.00 107 MET A C 1
ATOM 884 O O . MET A 1 107 ? -11.987 16.723 -19.951 1.00 74.00 107 MET A O 1
ATOM 888 N N . THR A 1 108 ? -12.033 17.941 -18.053 1.00 84.25 108 THR A N 1
ATOM 889 C CA . THR A 1 108 ? -12.028 19.240 -18.717 1.00 84.25 108 THR A CA 1
ATOM 890 C C . THR A 1 108 ? -10.723 19.438 -19.491 1.00 84.25 108 THR A C 1
ATOM 892 O O . THR A 1 108 ? -9.662 18.913 -19.139 1.00 84.25 108 THR A O 1
ATOM 895 N N . SER A 1 109 ? -10.767 20.230 -20.564 1.00 85.00 109 SER A N 1
ATOM 896 C CA . SER A 1 109 ? -9.559 20.587 -21.322 1.00 85.00 109 SER A CA 1
ATOM 897 C C . SER A 1 109 ? -8.513 21.287 -20.447 1.00 85.00 109 SER A C 1
ATOM 899 O O . SER A 1 109 ? -7.316 21.148 -20.688 1.00 85.00 109 SER A O 1
ATOM 901 N N . LYS A 1 110 ? -8.962 21.999 -19.404 1.00 89.94 110 LYS A N 1
ATOM 902 C CA . LYS A 1 110 ? -8.089 22.630 -18.415 1.00 89.94 110 LYS A CA 1
ATOM 903 C C . LYS A 1 110 ? -7.346 21.591 -17.574 1.00 89.94 110 LYS A C 1
ATOM 905 O O . LYS A 1 110 ? -6.129 21.655 -17.512 1.00 89.94 110 LYS A O 1
ATOM 910 N N . GLU A 1 111 ? -8.039 20.602 -17.010 1.00 86.00 111 GLU A N 1
ATOM 911 C CA . GLU A 1 111 ? -7.398 19.522 -16.237 1.00 86.00 111 GLU A CA 1
ATOM 912 C C . GLU A 1 111 ? -6.397 18.729 -17.087 1.00 86.00 111 GLU A C 1
ATOM 914 O O . GLU A 1 111 ? -5.308 18.413 -16.618 1.00 86.00 111 GLU A O 1
ATOM 919 N N . ARG A 1 112 ? -6.714 18.474 -18.366 1.00 86.50 112 ARG A N 1
ATOM 920 C CA . ARG A 1 112 ? -5.756 17.885 -19.323 1.00 86.50 112 ARG A CA 1
ATOM 921 C C . ARG A 1 112 ? -4.505 18.740 -19.478 1.00 86.50 112 ARG A C 1
ATOM 923 O O . ARG A 1 112 ? -3.398 18.211 -19.440 1.00 86.50 112 ARG A O 1
ATOM 930 N N . SER A 1 113 ? -4.681 20.045 -19.672 1.00 89.06 113 SER A N 1
ATOM 931 C CA . SER A 1 113 ? -3.568 20.983 -19.813 1.00 89.06 113 SER A CA 1
ATOM 932 C C . SER A 1 113 ? -2.714 21.027 -18.548 1.00 89.06 113 SER A C 1
ATOM 934 O O . SER A 1 113 ? -1.497 20.904 -18.639 1.00 89.06 113 SER A O 1
ATOM 936 N N . ASP A 1 114 ? -3.338 21.144 -17.376 1.00 89.62 114 ASP A N 1
ATOM 937 C CA . ASP A 1 114 ? -2.654 21.203 -16.083 1.00 89.62 114 ASP A CA 1
ATOM 938 C C . ASP A 1 114 ? -1.901 19.890 -15.801 1.00 89.62 114 ASP A C 1
ATOM 940 O O . ASP A 1 114 ? -0.768 19.907 -15.318 1.00 89.62 114 ASP A O 1
ATOM 944 N N . TYR A 1 115 ? -2.490 18.746 -16.168 1.00 90.12 115 TYR A N 1
ATOM 945 C CA . TYR A 1 115 ? -1.849 17.434 -16.084 1.00 90.12 115 TYR A CA 1
ATOM 946 C C . TYR A 1 115 ? -0.594 17.362 -16.956 1.00 90.12 115 TYR A C 1
ATOM 948 O O . TYR A 1 115 ? 0.477 16.986 -16.480 1.00 90.12 115 TYR A O 1
ATOM 956 N N . ILE A 1 116 ? -0.700 17.764 -18.225 1.00 89.00 116 ILE A N 1
ATOM 957 C CA . ILE A 1 116 ? 0.445 17.818 -19.142 1.00 89.00 116 ILE A CA 1
ATOM 958 C C . ILE A 1 116 ? 1.491 18.809 -18.627 1.00 89.00 116 ILE A C 1
ATOM 960 O O . ILE A 1 116 ? 2.683 18.553 -18.739 1.00 89.00 116 ILE A O 1
ATOM 964 N N . GLN A 1 117 ? 1.077 19.917 -18.018 1.00 90.38 117 GLN A N 1
ATOM 965 C CA . GLN A 1 117 ? 2.009 20.851 -17.403 1.00 90.38 117 GLN A CA 1
ATOM 966 C C . GLN A 1 117 ? 2.794 20.184 -16.270 1.00 90.38 117 GLN A C 1
ATOM 968 O O . GLN A 1 117 ? 4.003 20.359 -16.180 1.00 90.38 117 GLN A O 1
ATOM 973 N N . LEU A 1 118 ? 2.129 19.436 -15.394 1.00 91.44 118 LEU A N 1
ATOM 974 C CA . LEU A 1 118 ? 2.762 18.899 -14.195 1.00 91.44 118 LEU A CA 1
ATOM 975 C C . LEU A 1 118 ? 3.588 17.633 -14.468 1.00 91.44 118 LEU A C 1
ATOM 977 O O . LEU A 1 118 ? 4.686 17.493 -13.933 1.00 91.44 118 LEU A O 1
ATOM 981 N N . PHE A 1 119 ? 3.066 16.727 -15.296 1.00 90.94 119 PHE A N 1
ATOM 982 C CA . PHE A 1 119 ? 3.652 15.408 -15.558 1.00 90.94 119 PHE A CA 1
ATOM 983 C C . PHE A 1 119 ? 4.212 15.251 -16.968 1.00 90.94 119 PHE A C 1
ATOM 985 O O . PHE A 1 119 ? 4.817 14.221 -17.271 1.00 90.94 119 PHE A O 1
ATOM 992 N N . GLY A 1 120 ? 3.964 16.197 -17.869 1.00 88.38 120 GLY A N 1
ATOM 993 C CA . GLY A 1 120 ? 4.465 16.126 -19.233 1.00 88.38 120 GLY A CA 1
ATOM 994 C C . GLY A 1 120 ? 5.987 16.254 -19.276 1.00 88.38 120 GLY A C 1
ATOM 995 O O . GLY A 1 120 ? 6.591 16.874 -18.396 1.00 88.38 120 GLY A O 1
ATOM 996 N N . PRO A 1 121 ? 6.631 15.665 -20.298 1.00 86.31 121 PRO A N 1
ATOM 997 C CA . PRO A 1 121 ? 8.043 15.916 -20.528 1.00 86.31 121 PRO A CA 1
ATOM 998 C C . PRO A 1 121 ? 8.273 17.424 -20.749 1.00 86.31 121 PRO A C 1
ATOM 1000 O O . PRO A 1 121 ? 7.367 18.117 -21.227 1.00 86.31 121 PRO A O 1
ATOM 1003 N N . PRO A 1 122 ? 9.477 17.945 -20.445 1.00 81.19 122 PRO A N 1
ATOM 1004 C CA . PRO A 1 122 ? 9.840 19.303 -20.836 1.00 81.19 122 PRO A CA 1
ATOM 1005 C C . PRO A 1 122 ? 9.572 19.480 -22.330 1.00 81.19 122 PRO A C 1
ATOM 1007 O O . PRO A 1 122 ? 9.905 18.580 -23.104 1.00 81.19 122 PRO A O 1
ATOM 1010 N N . GLN A 1 123 ? 8.984 20.607 -22.738 1.00 77.62 123 GLN A N 1
ATOM 1011 C CA . GLN A 1 123 ? 8.751 20.860 -24.159 1.00 77.62 123 GLN A CA 1
ATOM 1012 C C . GLN A 1 123 ? 10.085 20.805 -24.909 1.00 77.62 123 GLN A C 1
ATOM 1014 O O . GLN A 1 123 ? 11.007 21.579 -24.642 1.00 77.62 123 GLN A O 1
ATOM 1019 N N . VAL A 1 124 ? 10.195 19.833 -25.812 1.00 62.50 124 VAL A N 1
ATOM 1020 C CA . VAL A 1 124 ? 11.322 19.705 -26.727 1.00 62.50 124 VAL A CA 1
ATOM 1021 C C . VAL A 1 124 ? 10.892 20.384 -28.016 1.00 62.50 124 VAL A C 1
ATOM 1023 O O . VAL A 1 124 ? 10.103 19.815 -28.762 1.00 62.50 124 VAL A O 1
ATOM 1026 N N . ASP A 1 125 ? 11.386 21.592 -28.270 1.00 56.00 125 ASP A N 1
ATOM 1027 C CA . ASP A 1 125 ? 11.319 22.135 -29.624 1.00 56.00 125 ASP A CA 1
ATOM 1028 C C . ASP A 1 125 ? 12.396 21.435 -30.465 1.00 56.00 125 ASP A C 1
ATOM 1030 O O . ASP A 1 125 ? 13.567 21.357 -30.074 1.00 56.00 125 ASP A O 1
ATOM 1034 N N . ASP A 1 126 ? 11.993 20.925 -31.630 1.00 49.66 126 ASP A N 1
ATOM 1035 C CA . ASP A 1 126 ? 12.868 20.344 -32.658 1.00 49.66 126 ASP A CA 1
ATOM 1036 C C . ASP A 1 126 ? 13.904 21.355 -33.209 1.00 49.66 126 ASP A C 1
ATOM 1038 O O . ASP A 1 126 ? 14.795 20.978 -33.969 1.00 49.66 126 ASP A O 1
ATOM 1042 N N . ASP A 1 127 ? 13.860 22.621 -32.783 1.00 46.97 127 ASP A N 1
ATOM 1043 C CA . ASP A 1 127 ? 14.704 23.723 -33.264 1.00 46.97 127 ASP A CA 1
ATOM 1044 C C . ASP A 1 127 ? 16.191 23.615 -32.877 1.00 46.97 127 ASP A C 1
ATOM 1046 O O . 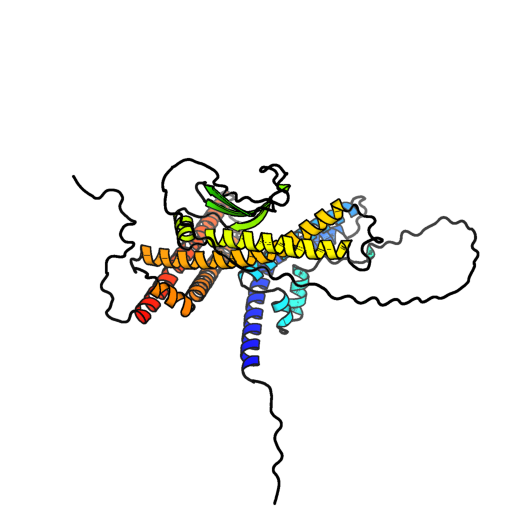ASP A 1 127 ? 17.032 24.341 -33.411 1.00 46.97 127 ASP A O 1
ATOM 1050 N N . LEU A 1 128 ? 16.565 22.675 -31.999 1.00 49.62 128 LEU A N 1
ATOM 1051 C CA . LEU A 1 128 ? 17.976 22.322 -31.776 1.00 49.62 128 LEU A CA 1
ATOM 1052 C C . LEU A 1 128 ? 18.538 21.362 -32.841 1.00 49.62 128 LEU A C 1
ATOM 1054 O O . LEU A 1 128 ? 19.747 21.112 -32.845 1.00 49.62 128 LEU A O 1
ATOM 1058 N N . LYS A 1 129 ? 17.722 20.871 -33.790 1.00 46.06 129 LYS A N 1
ATOM 1059 C CA . LYS A 1 129 ? 18.209 20.236 -35.026 1.00 46.06 129 LYS A CA 1
ATOM 1060 C C . LYS A 1 129 ? 18.726 21.305 -35.988 1.00 46.06 129 LYS A C 1
ATOM 1062 O O . LYS A 1 129 ? 18.151 21.557 -37.042 1.00 46.06 129 LYS A O 1
ATOM 1067 N N . TRP A 1 130 ? 19.857 21.920 -35.659 1.00 45.66 130 TRP A N 1
ATOM 1068 C CA . TRP A 1 130 ? 20.634 22.610 -36.680 1.00 45.66 130 TRP A CA 1
ATOM 1069 C C . TRP A 1 130 ? 21.419 21.587 -37.493 1.00 45.66 130 TRP A C 1
ATOM 1071 O O . TRP A 1 130 ? 22.392 20.993 -37.034 1.00 45.66 130 TRP A O 1
ATOM 1081 N N . SER A 1 131 ? 20.930 21.400 -38.716 1.00 38.34 131 SER A N 1
ATOM 1082 C CA . SER A 1 131 ? 21.569 20.762 -39.858 1.00 38.34 131 SER A CA 1
ATOM 1083 C C . SER A 1 131 ? 23.074 21.027 -39.904 1.00 38.34 131 SER A C 1
ATOM 1085 O O . SER A 1 131 ? 23.532 22.083 -40.347 1.00 38.34 131 SER A O 1
ATOM 1087 N N . SER A 1 132 ? 23.860 20.028 -39.521 1.00 36.09 132 SER A N 1
ATOM 1088 C CA . SER A 1 132 ? 25.250 19.894 -39.938 1.00 36.09 132 SER A CA 1
ATOM 1089 C C . SER A 1 132 ? 25.266 19.605 -41.441 1.00 36.09 132 SER A C 1
ATOM 1091 O O . SER A 1 132 ? 25.268 18.465 -41.895 1.00 36.09 132 SER A O 1
ATOM 1093 N N . THR A 1 133 ? 25.231 20.655 -42.258 1.00 34.53 133 THR A N 1
ATOM 1094 C CA . THR A 1 133 ? 25.518 20.552 -43.691 1.00 34.53 133 THR A CA 1
ATOM 1095 C C . THR A 1 133 ? 26.334 21.748 -44.151 1.00 34.53 133 THR A C 1
ATOM 1097 O O . THR A 1 133 ? 25.773 22.767 -44.528 1.00 34.53 133 THR A O 1
ATOM 1100 N N . THR A 1 134 ? 27.661 21.567 -44.210 1.00 32.69 134 THR A N 1
ATOM 1101 C CA . THR A 1 134 ? 28.450 21.983 -45.385 1.00 32.69 134 THR A CA 1
ATOM 1102 C C . THR A 1 134 ? 29.774 21.202 -45.510 1.00 32.69 134 THR A C 1
ATOM 1104 O O . THR A 1 134 ? 30.715 21.474 -44.780 1.00 32.69 134 THR A O 1
ATOM 1107 N N . LYS A 1 135 ? 29.771 20.234 -46.451 1.00 36.25 135 LYS A N 1
ATOM 1108 C CA . LYS A 1 135 ? 30.752 19.855 -47.516 1.00 36.25 135 LYS A CA 1
ATOM 1109 C C . LYS A 1 135 ? 32.271 19.743 -47.221 1.00 36.25 135 LYS A C 1
ATOM 1111 O O . LYS A 1 135 ? 32.844 20.618 -46.589 1.00 36.25 135 LYS A O 1
ATOM 1116 N N . PRO A 1 136 ? 32.948 18.723 -47.806 1.00 34.34 136 PRO A N 1
ATOM 1117 C CA . PRO A 1 136 ? 33.355 18.744 -49.232 1.00 34.34 136 PRO A CA 1
ATOM 1118 C C . PRO A 1 136 ? 32.905 17.469 -49.986 1.00 34.34 136 PRO A C 1
ATOM 1120 O O . PRO A 1 136 ? 32.967 16.372 -49.458 1.00 34.34 136 PRO A O 1
ATOM 1123 N N . SER A 1 137 ? 32.227 17.526 -51.138 1.00 29.91 137 SER A N 1
ATOM 1124 C CA . SER A 1 137 ? 32.762 17.683 -52.505 1.00 29.91 137 SER A CA 1
ATOM 1125 C C . SER A 1 137 ? 34.043 16.884 -52.800 1.00 29.91 137 SER A C 1
ATOM 1127 O O . SER A 1 137 ? 35.128 17.400 -52.568 1.00 29.91 137 SER A O 1
ATOM 1129 N N . ILE A 1 138 ? 33.920 15.692 -53.404 1.00 33.97 138 ILE A N 1
ATOM 1130 C CA . ILE A 1 138 ? 34.303 15.394 -54.807 1.00 33.97 138 ILE A CA 1
ATOM 1131 C C . ILE A 1 138 ? 33.984 13.916 -55.152 1.00 33.97 138 ILE A C 1
ATOM 1133 O O . ILE A 1 138 ? 34.491 12.989 -54.540 1.00 33.97 138 ILE A O 1
ATOM 1137 N N . LYS A 1 139 ? 33.103 13.769 -56.154 1.00 32.66 139 LYS A N 1
ATOM 1138 C CA . LYS A 1 139 ? 32.974 12.761 -57.234 1.00 32.66 139 LYS A CA 1
ATOM 1139 C C . LYS A 1 139 ? 33.720 11.414 -57.119 1.00 32.66 139 LYS A C 1
ATOM 1141 O O . LYS A 1 139 ? 34.942 11.388 -57.145 1.00 32.66 139 LYS A O 1
ATOM 1146 N N . SER A 1 140 ? 33.002 10.308 -57.340 1.00 29.22 140 SER A N 1
ATOM 1147 C CA . SER A 1 140 ? 32.940 9.591 -58.641 1.00 29.22 140 SER A CA 1
ATOM 1148 C C . SER A 1 140 ? 32.255 8.219 -58.479 1.00 29.22 140 SER A C 1
ATOM 1150 O O . SER A 1 140 ? 32.552 7.473 -57.562 1.00 29.22 140 SER A O 1
ATOM 1152 N N . ALA A 1 141 ? 31.177 7.999 -59.237 1.00 29.14 141 ALA A N 1
ATOM 1153 C CA . ALA A 1 141 ? 31.057 6.973 -60.286 1.00 29.14 141 ALA A CA 1
ATOM 1154 C C . ALA A 1 141 ? 30.379 5.658 -59.830 1.00 29.14 141 ALA A C 1
ATOM 1156 O O . ALA A 1 141 ? 30.993 4.767 -59.260 1.00 29.14 141 ALA A O 1
ATOM 1157 N N . SER A 1 142 ? 29.082 5.581 -60.151 1.00 29.89 142 SER A N 1
ATOM 1158 C CA . SER A 1 142 ? 28.328 4.354 -60.482 1.00 29.89 142 SER A CA 1
ATOM 1159 C C . SER A 1 142 ? 28.833 3.804 -61.840 1.00 29.89 142 SER A C 1
ATOM 1161 O O . SER A 1 142 ? 29.430 4.597 -62.581 1.00 29.89 142 SER A O 1
ATOM 1163 N N . PRO A 1 143 ? 28.627 2.519 -62.212 1.00 45.50 143 PRO A N 1
ATOM 1164 C CA . PRO A 1 143 ? 27.301 2.076 -62.676 1.00 45.50 143 PRO A CA 1
ATOM 1165 C C . PRO A 1 143 ? 26.857 0.645 -62.280 1.00 45.50 143 PRO A C 1
ATOM 1167 O O . PRO A 1 143 ? 27.655 -0.276 -62.146 1.00 45.50 143 PRO A O 1
ATOM 1170 N N . GLU A 1 144 ? 25.535 0.524 -62.124 1.00 31.47 144 GLU A N 1
ATOM 1171 C CA . GLU A 1 144 ? 24.590 -0.493 -62.642 1.00 31.47 144 GLU A CA 1
ATOM 1172 C C . GLU A 1 144 ? 25.038 -1.927 -63.008 1.00 31.47 144 GLU A C 1
ATOM 1174 O O . GLU A 1 144 ? 25.870 -2.129 -63.886 1.00 31.47 144 GLU A O 1
ATOM 1179 N N . ALA A 1 145 ? 24.281 -2.910 -62.491 1.00 28.55 145 ALA A N 1
ATOM 1180 C CA . ALA A 1 145 ? 23.593 -3.985 -63.243 1.00 28.55 145 ALA A CA 1
ATOM 1181 C C . ALA A 1 145 ? 22.682 -4.755 -62.250 1.00 28.55 145 ALA A C 1
ATOM 1183 O O . ALA A 1 145 ? 23.158 -5.231 -61.227 1.00 28.55 145 ALA A O 1
ATOM 1184 N N . LEU A 1 146 ? 21.348 -4.663 -62.304 1.00 28.78 146 LEU A N 1
ATOM 1185 C CA . LEU A 1 146 ? 20.396 -5.466 -63.094 1.00 28.78 146 LEU A CA 1
ATOM 1186 C C . LEU A 1 146 ? 20.558 -7.001 -63.025 1.00 28.78 146 LEU A C 1
ATOM 1188 O O . LEU A 1 146 ? 21.593 -7.547 -63.384 1.00 28.78 146 LEU A O 1
ATOM 1192 N N . SER A 1 147 ? 19.414 -7.638 -62.732 1.00 28.98 147 SER A N 1
ATOM 1193 C CA . SER A 1 147 ? 18.900 -8.908 -63.285 1.00 28.98 147 SER A CA 1
ATOM 1194 C C . SER A 1 147 ? 18.858 -10.198 -62.438 1.00 28.98 147 SER A C 1
ATOM 1196 O O . SER A 1 147 ? 19.805 -10.967 -62.367 1.00 28.98 147 SER A O 1
ATOM 1198 N N . THR A 1 148 ? 17.629 -10.466 -61.962 1.00 28.45 148 THR A N 1
ATOM 1199 C CA . THR A 1 148 ? 16.746 -11.629 -62.257 1.00 28.45 148 THR A CA 1
ATOM 1200 C C . THR A 1 148 ? 17.041 -13.063 -61.776 1.00 28.45 148 THR A C 1
ATOM 1202 O O . THR A 1 148 ? 18.035 -13.664 -62.162 1.00 28.45 148 THR A O 1
ATOM 1205 N N . SER A 1 149 ? 15.949 -13.668 -61.255 1.00 30.62 149 SER A N 1
ATOM 1206 C CA . SER A 1 149 ? 15.494 -15.074 -61.433 1.00 30.62 149 SER A CA 1
ATOM 1207 C C . SER A 1 149 ? 16.215 -16.141 -60.582 1.00 30.62 149 SER A C 1
ATOM 1209 O O . SER A 1 149 ? 17.400 -16.008 -60.336 1.00 30.62 149 SER A O 1
ATOM 1211 N N . ASN A 1 150 ? 15.646 -17.265 -60.128 1.00 31.38 150 ASN A N 1
ATOM 1212 C CA . ASN A 1 150 ? 14.334 -17.913 -60.231 1.00 31.38 150 ASN A CA 1
ATOM 1213 C C . ASN A 1 150 ? 14.336 -19.130 -59.266 1.00 31.38 150 ASN A C 1
ATOM 1215 O O . ASN A 1 150 ? 15.381 -19.725 -59.045 1.00 31.38 150 ASN A O 1
ATOM 1219 N N . ALA A 1 151 ? 13.138 -19.515 -58.810 1.00 32.31 151 ALA A N 1
ATOM 1220 C CA . ALA A 1 151 ? 12.588 -20.879 -58.672 1.00 32.31 151 ALA A CA 1
ATOM 1221 C C . ALA A 1 151 ? 13.296 -22.023 -57.892 1.00 32.31 151 ALA A C 1
ATOM 1223 O O . ALA A 1 151 ? 14.407 -22.425 -58.211 1.00 32.31 151 ALA A O 1
ATOM 1224 N N . ALA A 1 152 ? 12.488 -22.665 -57.022 1.00 31.16 152 ALA A N 1
ATOM 1225 C CA . ALA A 1 152 ? 12.239 -24.120 -56.815 1.00 31.16 152 ALA A CA 1
ATOM 1226 C C . ALA A 1 152 ? 12.139 -24.424 -55.301 1.00 31.16 152 ALA A C 1
ATOM 1228 O O . ALA A 1 152 ? 13.083 -24.176 -54.569 1.00 31.16 152 ALA A O 1
ATOM 1229 N N . LYS A 1 153 ? 11.000 -24.790 -54.692 1.00 32.31 153 LYS A N 1
ATOM 1230 C CA . LYS A 1 153 ? 10.069 -25.924 -54.887 1.00 32.31 153 LYS A CA 1
ATOM 1231 C C . LYS A 1 153 ? 10.725 -27.295 -54.679 1.00 32.31 153 LYS A C 1
ATOM 1233 O O . LYS A 1 153 ? 11.119 -27.901 -55.663 1.00 32.31 153 LYS A O 1
ATOM 1238 N N . VAL A 1 154 ? 10.700 -27.814 -53.445 1.00 30.91 154 VAL A N 1
ATOM 1239 C CA . VAL A 1 154 ? 10.518 -29.250 -53.139 1.00 30.91 154 VAL A CA 1
ATOM 1240 C C . VAL A 1 154 ? 9.770 -29.375 -51.808 1.00 30.91 154 VAL A C 1
ATOM 1242 O O . VAL A 1 154 ? 10.136 -28.754 -50.816 1.00 30.91 154 VAL A O 1
ATOM 1245 N N . ALA A 1 155 ? 8.694 -30.156 -51.837 1.00 31.77 155 ALA A N 1
ATOM 1246 C CA . ALA A 1 155 ? 7.949 -30.642 -50.688 1.00 31.77 155 ALA A CA 1
ATOM 1247 C C . ALA A 1 155 ? 8.530 -31.986 -50.226 1.00 31.77 155 ALA A C 1
ATOM 1249 O O . ALA A 1 155 ? 8.940 -32.783 -51.069 1.00 31.77 155 ALA A O 1
ATOM 1250 N N . SER A 1 156 ? 8.463 -32.274 -48.928 1.00 31.38 156 SER A N 1
ATOM 1251 C CA . SER A 1 156 ? 8.358 -33.652 -48.438 1.00 31.38 156 SER A CA 1
ATOM 1252 C C . SER A 1 156 ? 7.721 -33.676 -47.049 1.00 31.38 156 SER A C 1
ATOM 1254 O O . SER A 1 156 ? 8.366 -33.378 -46.046 1.00 31.38 156 SER A O 1
ATOM 1256 N N . GLU A 1 157 ? 6.438 -34.032 -47.036 1.00 29.02 157 GLU A N 1
ATOM 1257 C CA . GLU A 1 157 ? 5.758 -34.747 -45.955 1.00 29.02 157 GLU A CA 1
ATOM 1258 C C . GLU A 1 157 ? 6.566 -35.975 -45.525 1.00 29.02 157 GLU A C 1
ATOM 1260 O O . GLU A 1 157 ? 6.869 -36.814 -46.371 1.00 29.02 157 GLU A O 1
ATOM 1265 N N . ILE A 1 158 ? 6.821 -36.125 -44.221 1.00 29.28 158 ILE A N 1
ATOM 1266 C CA . ILE A 1 158 ? 6.874 -37.435 -43.560 1.00 29.28 158 ILE A CA 1
ATOM 1267 C C . ILE A 1 158 ? 6.194 -37.305 -42.194 1.00 29.28 158 ILE A C 1
ATOM 1269 O O . ILE A 1 158 ? 6.665 -36.619 -41.292 1.00 29.28 158 ILE A O 1
ATOM 1273 N N . THR A 1 159 ? 5.055 -37.978 -42.094 1.00 28.67 159 THR A N 1
ATOM 1274 C CA . THR A 1 159 ? 4.315 -38.340 -40.888 1.00 28.67 159 THR A CA 1
ATOM 1275 C C . THR A 1 159 ? 5.070 -39.418 -40.108 1.00 28.67 159 THR A C 1
ATOM 1277 O O . THR A 1 159 ? 5.477 -40.397 -40.722 1.00 28.67 159 THR A O 1
ATOM 1280 N N . THR A 1 160 ? 5.151 -39.303 -38.779 1.00 29.52 160 THR A N 1
ATOM 1281 C CA . THR A 1 160 ? 4.992 -40.436 -37.842 1.00 29.52 160 THR A CA 1
ATOM 1282 C C . THR A 1 160 ? 4.707 -39.911 -36.434 1.00 29.52 160 THR A C 1
ATOM 1284 O O . THR A 1 160 ? 5.489 -39.143 -35.882 1.00 29.52 160 THR A O 1
ATOM 1287 N N . ASP A 1 161 ? 3.569 -40.354 -35.909 1.00 30.22 161 ASP A N 1
ATOM 1288 C CA . ASP A 1 161 ? 3.027 -40.156 -34.561 1.00 30.22 161 ASP A CA 1
ATOM 1289 C C . ASP A 1 161 ? 3.733 -41.046 -33.497 1.00 30.22 161 ASP A C 1
ATOM 1291 O O . ASP A 1 161 ? 4.578 -41.873 -33.856 1.00 30.22 161 ASP A O 1
ATOM 1295 N N . PRO A 1 162 ? 3.426 -40.871 -32.192 1.00 41.62 162 PRO A N 1
ATOM 1296 C CA . PRO A 1 162 ? 4.360 -41.035 -31.071 1.00 41.62 162 PRO A CA 1
ATOM 1297 C C . PRO A 1 162 ? 4.222 -42.394 -30.361 1.00 41.62 162 PRO A C 1
ATOM 1299 O O . PRO A 1 162 ? 3.383 -43.216 -30.738 1.00 41.62 162 PRO A O 1
ATOM 1302 N N . PRO A 1 163 ? 4.935 -42.602 -29.236 1.00 42.44 163 PRO A N 1
ATOM 1303 C CA . PRO A 1 163 ? 4.406 -43.475 -28.205 1.00 42.44 163 PRO A CA 1
ATOM 1304 C C . PRO A 1 163 ? 4.219 -42.780 -26.856 1.00 42.44 163 PRO A C 1
ATOM 1306 O O . PRO A 1 163 ? 5.071 -42.059 -26.339 1.00 42.44 163 PRO A O 1
ATOM 1309 N N . HIS A 1 164 ? 3.057 -43.103 -26.299 1.00 31.23 164 HIS A N 1
ATOM 1310 C CA . HIS A 1 164 ? 2.669 -43.030 -24.903 1.00 31.23 164 HIS A CA 1
ATOM 1311 C C . HIS A 1 164 ? 3.736 -43.550 -23.933 1.00 31.23 164 HIS A C 1
ATOM 1313 O O . HIS A 1 164 ? 4.392 -44.562 -24.184 1.00 31.23 164 HIS A O 1
ATOM 1319 N N . GLY A 1 165 ? 3.767 -42.930 -22.756 1.00 26.36 165 GLY A N 1
ATOM 1320 C CA . GLY A 1 165 ? 4.374 -43.470 -21.549 1.00 26.36 165 GLY A CA 1
ATOM 1321 C C . GLY A 1 165 ? 3.632 -42.960 -20.320 1.00 26.36 165 GLY A C 1
ATOM 1322 O O . GLY A 1 165 ? 4.079 -42.015 -19.683 1.00 26.36 165 GLY A O 1
ATOM 1323 N N . ASP A 1 166 ? 2.495 -43.585 -20.006 1.00 28.98 166 ASP A N 1
ATOM 1324 C CA . ASP A 1 166 ? 1.938 -43.571 -18.652 1.00 28.98 166 ASP A CA 1
ATOM 1325 C C . ASP A 1 166 ? 2.935 -44.256 -17.708 1.00 28.98 166 ASP A C 1
ATOM 1327 O O . ASP A 1 166 ? 3.303 -45.413 -17.933 1.00 28.98 166 ASP A O 1
ATOM 1331 N N . VAL A 1 167 ? 3.309 -43.595 -16.609 1.00 27.92 167 VAL A N 1
ATOM 1332 C CA . VAL A 1 167 ? 3.761 -44.297 -15.404 1.00 27.92 167 VAL A CA 1
ATOM 1333 C C . VAL A 1 167 ? 3.022 -43.747 -14.196 1.00 27.92 167 VAL A C 1
ATOM 1335 O O . VAL A 1 167 ? 2.955 -42.553 -13.924 1.00 27.92 167 VAL A O 1
ATOM 1338 N N . SER A 1 168 ? 2.428 -44.709 -13.515 1.00 24.28 168 SER A N 1
ATOM 1339 C CA . SER A 1 168 ? 1.537 -44.629 -12.383 1.00 24.28 168 SER A CA 1
ATOM 1340 C C . SER A 1 168 ? 2.311 -44.695 -11.062 1.00 24.28 168 SER A C 1
ATOM 1342 O O . SER A 1 168 ? 3.311 -45.401 -10.958 1.00 24.28 168 SER A O 1
ATOM 1344 N N . ALA A 1 169 ? 1.709 -44.072 -10.048 1.00 22.80 169 ALA A N 1
ATOM 1345 C CA . ALA A 1 169 ? 1.610 -44.532 -8.662 1.00 22.80 169 ALA A CA 1
ATOM 1346 C C . ALA A 1 169 ? 2.736 -44.275 -7.632 1.00 22.80 169 ALA A C 1
ATOM 1348 O O . ALA A 1 169 ? 3.886 -44.677 -7.767 1.00 22.80 169 ALA A O 1
ATOM 1349 N N . CYS A 1 170 ? 2.222 -43.811 -6.483 1.00 21.61 170 CYS A N 1
ATOM 1350 C CA . CYS A 1 170 ? 2.553 -44.182 -5.101 1.00 21.61 170 CYS A CA 1
ATOM 1351 C C . CYS A 1 170 ? 3.540 -43.323 -4.290 1.00 21.61 170 CYS A C 1
ATOM 1353 O O . CYS A 1 170 ? 4.745 -43.523 -4.289 1.00 21.61 170 CYS A O 1
ATOM 1355 N N . ALA A 1 171 ? 2.919 -42.491 -3.445 1.00 22.73 171 ALA A N 1
ATOM 1356 C CA . ALA A 1 171 ? 2.912 -42.617 -1.983 1.00 22.73 171 ALA A CA 1
ATOM 1357 C C . ALA A 1 171 ? 4.257 -42.617 -1.238 1.00 22.73 171 ALA A C 1
ATOM 1359 O O . ALA A 1 171 ? 4.971 -43.612 -1.236 1.00 22.73 171 ALA A O 1
ATOM 1360 N N . PHE A 1 172 ? 4.460 -41.596 -0.395 1.00 21.22 172 PHE A N 1
ATOM 1361 C CA . PHE A 1 172 ? 5.159 -41.785 0.876 1.00 21.22 172 PHE A CA 1
ATOM 1362 C C . PHE A 1 172 ? 4.555 -40.930 2.001 1.00 21.22 172 PHE A C 1
ATOM 1364 O O . PHE A 1 172 ? 4.457 -39.709 1.923 1.00 21.22 172 PHE A O 1
ATOM 1371 N N . HIS A 1 173 ? 4.145 -41.623 3.062 1.00 22.33 173 HIS A N 1
ATOM 1372 C CA . HIS A 1 173 ? 3.821 -41.098 4.385 1.00 22.33 173 HIS A CA 1
ATOM 1373 C C . HIS A 1 173 ? 5.106 -41.087 5.233 1.00 22.33 173 HIS A C 1
ATOM 1375 O O . HIS A 1 173 ? 5.716 -42.140 5.384 1.00 22.33 173 HIS A O 1
ATOM 1381 N N . ALA A 1 174 ? 5.452 -39.964 5.870 1.00 22.06 174 ALA A N 1
ATOM 1382 C CA . ALA A 1 174 ? 6.212 -39.900 7.134 1.00 22.06 174 ALA A CA 1
ATOM 1383 C C . ALA A 1 174 ? 6.123 -38.458 7.676 1.00 22.06 174 ALA A C 1
ATOM 1385 O O . ALA A 1 174 ? 6.583 -37.523 7.041 1.00 22.06 174 ALA A O 1
ATOM 1386 N N . ARG A 1 175 ? 5.296 -38.178 8.692 1.00 22.52 175 ARG A N 1
ATOM 1387 C CA . ARG A 1 175 ? 5.694 -38.052 10.110 1.00 22.52 175 ARG A CA 1
ATOM 1388 C C . ARG A 1 175 ? 7.001 -37.276 10.325 1.00 22.52 175 ARG A C 1
ATOM 1390 O O . ARG A 1 175 ? 8.063 -37.871 10.235 1.00 22.52 175 ARG A O 1
ATOM 1397 N N . PHE A 1 176 ? 6.889 -36.034 10.797 1.00 21.41 176 PHE A N 1
ATOM 1398 C CA . PHE A 1 176 ? 7.805 -35.511 11.811 1.00 21.41 176 PHE A CA 1
ATOM 1399 C C . PHE A 1 176 ? 7.054 -34.586 12.772 1.00 21.41 176 PHE A C 1
ATOM 1401 O O . PHE A 1 176 ? 6.353 -33.665 12.359 1.00 21.41 176 PHE A O 1
ATOM 1408 N N . ALA A 1 177 ? 7.166 -34.900 14.060 1.00 20.86 177 ALA A N 1
ATOM 1409 C CA . ALA A 1 177 ? 6.699 -34.097 15.174 1.00 20.86 177 ALA A CA 1
ATOM 1410 C C . ALA A 1 177 ? 7.912 -33.752 16.047 1.00 20.86 177 ALA A C 1
ATOM 1412 O O . ALA A 1 177 ? 8.706 -34.638 16.346 1.00 20.86 177 ALA A O 1
ATOM 1413 N N . ALA A 1 178 ? 7.953 -32.484 16.462 1.00 24.33 178 ALA A N 1
ATOM 1414 C CA . ALA A 1 178 ? 8.636 -31.905 17.621 1.00 24.33 178 ALA A CA 1
ATOM 1415 C C . ALA A 1 178 ? 10.172 -32.005 17.735 1.00 24.33 178 ALA A C 1
ATOM 1417 O O . ALA A 1 178 ? 10.722 -33.066 18.006 1.00 24.33 178 ALA A O 1
ATOM 1418 N N . ALA A 1 179 ? 10.821 -30.837 17.766 1.00 22.52 179 ALA A N 1
ATOM 1419 C CA . ALA A 1 179 ? 11.606 -30.422 18.931 1.00 22.52 179 ALA A CA 1
ATOM 1420 C C . ALA A 1 179 ? 11.750 -28.891 18.969 1.00 22.52 179 ALA A C 1
ATOM 1422 O O . ALA A 1 179 ? 12.074 -28.247 17.976 1.00 22.52 179 ALA A O 1
ATOM 1423 N N . SER A 1 180 ? 11.445 -28.361 20.147 1.00 28.06 180 SER A N 1
ATOM 1424 C CA . SER A 1 180 ? 11.610 -26.987 20.606 1.00 28.06 180 SER A CA 1
ATOM 1425 C C . SER A 1 180 ? 13.036 -26.777 21.137 1.00 28.06 180 SER A C 1
ATOM 1427 O O . SER A 1 180 ? 13.703 -27.748 21.484 1.00 28.06 180 SER A O 1
ATOM 1429 N N . GLU A 1 181 ? 13.404 -25.503 21.295 1.00 27.75 181 GLU A N 1
ATOM 1430 C CA . GLU A 1 181 ? 14.500 -24.956 22.117 1.00 27.75 181 GLU A CA 1
ATOM 1431 C C . GLU A 1 181 ? 15.949 -25.086 21.613 1.00 27.75 181 GLU A C 1
ATOM 1433 O O . GLU A 1 181 ? 16.636 -26.069 21.862 1.00 27.75 181 GLU A O 1
ATOM 1438 N N . ALA A 1 182 ? 16.469 -23.977 21.072 1.00 23.52 182 ALA A N 1
ATOM 1439 C CA . ALA A 1 182 ? 17.739 -23.402 21.523 1.00 23.52 182 ALA A CA 1
ATOM 1440 C C . ALA A 1 182 ? 17.845 -21.923 21.108 1.00 23.52 182 ALA A C 1
ATOM 1442 O O . ALA A 1 182 ? 17.804 -21.569 19.934 1.00 23.52 182 ALA A O 1
ATOM 1443 N N . SER A 1 183 ? 17.999 -21.063 22.111 1.00 32.47 183 SER A N 1
ATOM 1444 C CA . SER A 1 183 ? 18.426 -19.672 21.988 1.00 32.47 183 SER A CA 1
ATOM 1445 C C . SER A 1 183 ? 19.871 -19.616 21.484 1.00 32.47 183 SER A C 1
ATOM 1447 O O . SER A 1 183 ? 20.790 -19.892 22.253 1.00 32.47 183 SER A O 1
ATOM 1449 N N . ALA A 1 184 ? 20.078 -19.203 20.234 1.00 26.84 184 ALA A N 1
ATOM 1450 C CA . ALA A 1 184 ? 21.333 -18.624 19.759 1.00 26.84 184 ALA A CA 1
ATOM 1451 C C . ALA A 1 184 ? 21.064 -17.762 18.516 1.00 26.84 184 ALA A C 1
ATOM 1453 O O . ALA A 1 184 ? 20.305 -18.155 17.635 1.00 26.84 184 ALA A O 1
ATOM 1454 N N . SER A 1 185 ? 21.689 -16.585 18.466 1.00 30.98 185 SER A N 1
ATOM 1455 C CA . SER A 1 185 ? 21.749 -15.705 17.295 1.00 30.98 185 SER A CA 1
ATOM 1456 C C . SER A 1 185 ? 22.309 -16.477 16.095 1.00 30.98 185 SER A C 1
ATOM 1458 O O . SER A 1 185 ? 23.516 -16.691 16.001 1.00 30.98 185 SER A O 1
ATOM 1460 N N . CYS A 1 186 ? 21.432 -16.955 15.218 1.00 27.08 186 CYS A N 1
ATOM 1461 C CA . CYS A 1 186 ? 21.782 -17.694 14.015 1.00 27.08 186 CYS A CA 1
ATOM 1462 C C . CYS A 1 186 ? 20.853 -17.222 12.894 1.00 27.08 186 CYS A C 1
ATOM 1464 O O . CYS A 1 186 ? 19.631 -17.256 13.054 1.00 27.08 186 CYS A O 1
ATOM 1466 N N . LYS A 1 187 ? 21.431 -16.742 11.784 1.00 40.66 187 LYS A N 1
ATOM 1467 C CA . LYS A 1 187 ? 20.706 -16.542 10.525 1.00 40.66 187 LYS A CA 1
ATOM 1468 C C . LYS A 1 187 ? 20.115 -17.900 10.148 1.00 40.66 187 LYS A C 1
ATOM 1470 O O . LYS A 1 187 ? 20.864 -18.827 9.854 1.00 40.66 187 LYS A O 1
ATOM 1475 N N . GLN A 1 188 ? 18.799 -18.054 10.247 1.00 40.28 188 GLN A N 1
ATOM 1476 C CA . GLN A 1 188 ? 18.158 -19.320 9.918 1.00 40.28 188 GLN A CA 1
ATOM 1477 C C . GLN A 1 188 ? 17.780 -19.292 8.439 1.00 40.28 188 GLN A C 1
ATOM 1479 O O . GLN A 1 188 ? 16.685 -18.873 8.075 1.00 40.28 188 GLN A O 1
ATOM 1484 N N . THR A 1 189 ? 18.716 -19.711 7.591 1.00 42.44 189 THR A N 1
ATOM 1485 C CA . THR A 1 189 ? 18.461 -20.029 6.185 1.00 42.44 189 THR A CA 1
ATOM 1486 C C . THR A 1 189 ? 18.014 -21.488 6.135 1.00 42.44 189 THR A C 1
ATOM 1488 O O . THR A 1 189 ? 18.776 -22.385 6.495 1.00 42.44 189 THR A O 1
ATOM 1491 N N . VAL A 1 190 ? 16.757 -21.754 5.777 1.00 39.38 190 VAL A N 1
ATOM 1492 C CA . VAL A 1 190 ? 16.289 -23.134 5.578 1.00 39.38 190 VAL A CA 1
ATOM 1493 C C . VAL A 1 190 ? 16.544 -23.500 4.118 1.00 39.38 190 VAL A C 1
ATOM 1495 O O . VAL A 1 190 ? 15.779 -23.122 3.233 1.00 39.38 190 VAL A O 1
ATOM 1498 N N . ALA A 1 191 ? 17.652 -24.199 3.868 1.00 36.59 191 ALA A N 1
ATOM 1499 C CA . ALA A 1 191 ? 17.997 -24.722 2.550 1.00 36.59 191 ALA A CA 1
ATOM 1500 C C . ALA A 1 191 ? 17.324 -26.076 2.285 1.00 36.59 191 ALA A C 1
ATOM 1502 O O . ALA A 1 191 ? 17.234 -26.921 3.180 1.00 36.59 191 ALA A O 1
ATOM 1503 N N . ILE A 1 192 ? 16.857 -26.294 1.052 1.00 36.44 192 ILE A N 1
ATOM 1504 C CA . ILE A 1 192 ? 16.260 -27.559 0.612 1.00 36.44 192 ILE A CA 1
ATOM 1505 C C . ILE A 1 192 ? 16.959 -27.987 -0.684 1.00 36.44 192 ILE A C 1
ATOM 1507 O O . ILE A 1 192 ? 16.756 -27.375 -1.722 1.00 36.44 192 ILE A O 1
ATOM 1511 N N . HIS A 1 193 ? 17.759 -29.056 -0.630 1.00 30.91 193 HIS A N 1
ATOM 1512 C CA . HIS A 1 193 ? 18.239 -29.775 -1.823 1.00 30.91 193 HIS A CA 1
ATOM 1513 C C . HIS A 1 193 ? 17.104 -30.633 -2.414 1.00 30.91 193 HIS A C 1
ATOM 1515 O O . HIS A 1 193 ? 16.363 -31.243 -1.629 1.00 30.91 193 HIS A O 1
ATOM 1521 N N . PRO A 1 194 ? 16.959 -30.728 -3.756 1.00 39.88 194 PRO A N 1
ATOM 1522 C CA . PRO A 1 194 ? 18.001 -31.151 -4.711 1.00 39.88 194 PRO A CA 1
ATOM 1523 C C . PRO A 1 194 ? 18.244 -30.200 -5.912 1.00 39.88 194 PRO A C 1
ATOM 1525 O O . PRO A 1 194 ? 17.372 -29.417 -6.245 1.00 39.88 194 PRO A O 1
ATOM 1528 N N . LYS A 1 195 ? 19.415 -30.358 -6.563 1.00 39.44 195 LYS A N 1
ATOM 1529 C CA . LYS A 1 195 ? 19.955 -29.634 -7.743 1.00 39.44 195 LYS A CA 1
ATOM 1530 C C . LYS A 1 195 ? 18.910 -28.922 -8.626 1.00 39.44 195 LYS A C 1
ATOM 1532 O O . LYS A 1 195 ? 18.288 -29.580 -9.466 1.00 39.44 195 LYS A O 1
ATOM 1537 N N . GLY A 1 196 ? 18.777 -27.611 -8.449 1.00 42.75 196 GLY A N 1
ATOM 1538 C CA . GLY A 1 196 ? 17.876 -26.704 -9.167 1.00 42.75 196 GLY A CA 1
ATOM 1539 C C . GLY A 1 196 ? 17.860 -25.308 -8.514 1.00 42.75 196 GLY A C 1
ATOM 1540 O O . GLY A 1 196 ? 18.312 -25.181 -7.381 1.00 42.75 196 GLY A O 1
ATOM 1541 N N . PRO A 1 197 ? 17.380 -24.246 -9.190 1.00 48.53 197 PRO A N 1
ATOM 1542 C CA . PRO A 1 197 ? 17.366 -22.887 -8.633 1.00 48.53 197 PRO A CA 1
ATOM 1543 C C . PRO A 1 197 ? 16.601 -22.822 -7.300 1.00 48.53 197 PRO A C 1
ATOM 1545 O O . PRO A 1 197 ? 15.378 -22.769 -7.278 1.00 48.53 197 PRO A O 1
ATOM 1548 N N . SER A 1 198 ? 17.310 -22.829 -6.167 1.00 53.97 198 SER A N 1
ATOM 1549 C CA . SER A 1 198 ? 16.678 -23.005 -4.855 1.00 53.97 198 SER A CA 1
ATOM 1550 C C . SER A 1 198 ? 16.008 -21.717 -4.372 1.00 53.97 198 SER A C 1
ATOM 1552 O O . SER A 1 198 ? 16.611 -20.640 -4.352 1.00 53.97 198 SER A O 1
ATOM 1554 N N . THR A 1 199 ? 14.748 -21.823 -3.941 1.00 54.09 199 THR A N 1
ATOM 1555 C CA . THR A 1 199 ? 14.053 -20.735 -3.241 1.00 54.09 199 THR A CA 1
ATOM 1556 C C . THR A 1 199 ? 14.192 -20.859 -1.725 1.00 54.09 199 THR A C 1
ATOM 1558 O O . THR A 1 199 ? 13.894 -21.893 -1.122 1.00 54.09 199 THR A O 1
ATOM 1561 N N . HIS A 1 200 ? 14.587 -19.762 -1.080 1.00 60.59 200 HIS A N 1
ATOM 1562 C CA . HIS A 1 200 ? 14.783 -19.677 0.363 1.00 60.59 200 HIS A CA 1
ATOM 1563 C C . HIS A 1 200 ? 13.887 -18.611 0.985 1.00 60.59 200 HIS A C 1
ATOM 1565 O O . HIS A 1 200 ? 13.783 -17.487 0.497 1.00 60.59 200 HIS A O 1
ATOM 1571 N N . VAL A 1 201 ? 13.283 -18.945 2.126 1.00 57.88 201 VAL A N 1
ATOM 1572 C CA . VAL A 1 201 ? 12.693 -17.943 3.016 1.00 57.88 201 VAL A CA 1
ATOM 1573 C C . VAL A 1 201 ? 13.777 -17.509 3.994 1.00 57.88 201 VAL A C 1
ATOM 1575 O O . VAL A 1 201 ? 14.206 -18.288 4.848 1.00 57.88 201 VAL A O 1
ATOM 1578 N N . ARG A 1 202 ? 14.236 -16.264 3.863 1.00 65.25 202 ARG A N 1
ATOM 1579 C CA . ARG A 1 202 ? 15.204 -15.667 4.784 1.00 65.25 202 ARG A CA 1
ATOM 1580 C C . ARG A 1 202 ? 14.443 -14.973 5.904 1.00 65.25 202 ARG A C 1
ATOM 1582 O O . ARG A 1 202 ? 13.633 -14.083 5.659 1.00 65.25 202 ARG A O 1
ATOM 1589 N N . ILE A 1 203 ? 14.704 -15.401 7.139 1.00 58.50 203 ILE A N 1
ATOM 1590 C CA . ILE A 1 203 ? 14.181 -14.765 8.350 1.00 58.50 203 ILE A CA 1
ATOM 1591 C C . ILE A 1 203 ? 15.372 -14.314 9.183 1.00 58.50 203 ILE A C 1
ATOM 1593 O O . ILE A 1 203 ? 16.031 -15.128 9.835 1.00 58.50 203 ILE A O 1
ATOM 1597 N N . GLU A 1 204 ? 15.652 -13.015 9.173 1.00 59.16 204 GLU A N 1
ATOM 1598 C CA . GLU A 1 204 ? 16.768 -12.470 9.940 1.00 59.16 204 GLU A CA 1
ATOM 1599 C C . GLU A 1 204 ? 16.333 -12.116 11.365 1.00 59.16 204 GLU A C 1
ATOM 1601 O O . GLU A 1 204 ? 15.419 -11.307 11.554 1.00 59.16 204 GLU A O 1
ATOM 1606 N N . PRO A 1 205 ? 16.958 -12.701 12.402 1.00 47.91 205 PRO A N 1
ATOM 1607 C CA . PRO A 1 205 ? 16.696 -12.302 13.773 1.00 47.91 205 PRO A CA 1
ATOM 1608 C C . PRO A 1 205 ? 17.459 -11.007 14.094 1.00 47.91 205 PRO A C 1
ATOM 1610 O O . PRO A 1 205 ? 18.625 -11.051 14.480 1.00 47.91 205 PRO A O 1
ATOM 1613 N N . SER A 1 206 ? 16.800 -9.854 13.967 1.00 55.03 206 SER A N 1
ATOM 1614 C CA . SER A 1 206 ? 17.226 -8.600 14.610 1.00 55.03 206 SER A CA 1
ATOM 1615 C C . SER A 1 206 ? 16.189 -8.170 15.666 1.00 55.03 206 SER A C 1
ATOM 1617 O O . SER A 1 206 ? 15.263 -8.932 15.960 1.00 55.03 206 SER A O 1
ATOM 1619 N N . GLU A 1 207 ? 16.314 -6.979 16.273 1.00 57.81 207 GLU A N 1
ATOM 1620 C CA . GLU A 1 207 ? 15.226 -6.415 17.105 1.00 57.81 207 GLU A CA 1
ATOM 1621 C C . GLU A 1 207 ? 13.891 -6.360 16.335 1.00 57.81 207 GLU A C 1
ATOM 1623 O O . GLU A 1 207 ? 12.814 -6.437 16.931 1.00 57.81 207 GLU A O 1
ATOM 1628 N N . GLN A 1 208 ? 13.982 -6.296 15.006 1.00 54.50 208 GLN A N 1
ATOM 1629 C CA . GLN A 1 208 ? 12.899 -6.475 14.051 1.00 54.50 208 GLN A CA 1
ATOM 1630 C C . GLN A 1 208 ? 13.198 -7.660 13.125 1.00 54.50 208 GLN A C 1
ATOM 1632 O O . GLN A 1 208 ? 14.351 -7.958 12.813 1.00 54.50 208 GLN A O 1
ATOM 1637 N N . VAL A 1 209 ? 12.168 -8.390 12.713 1.00 59.72 209 VAL A N 1
ATOM 1638 C CA . VAL A 1 209 ? 12.359 -9.561 11.855 1.00 59.72 209 VAL A CA 1
ATOM 1639 C C . VAL A 1 209 ? 12.105 -9.167 10.413 1.00 59.72 209 VAL A C 1
ATOM 1641 O O . VAL A 1 209 ? 10.963 -8.879 10.056 1.00 59.72 209 VAL A O 1
ATOM 1644 N N . ASN A 1 210 ? 13.160 -9.199 9.601 1.00 66.50 210 ASN A N 1
ATOM 1645 C CA . ASN A 1 210 ? 13.041 -9.056 8.158 1.00 66.50 210 ASN A CA 1
ATOM 1646 C C . ASN A 1 210 ? 12.699 -10.425 7.557 1.00 66.50 210 ASN A C 1
ATOM 1648 O O . ASN A 1 210 ? 13.351 -11.428 7.872 1.00 66.50 210 ASN A O 1
ATOM 1652 N N . ALA A 1 211 ? 11.640 -10.466 6.754 1.00 69.12 211 ALA A N 1
ATOM 1653 C CA . ALA A 1 211 ? 11.234 -11.648 6.018 1.00 69.12 211 ALA A CA 1
ATOM 1654 C C . ALA A 1 211 ? 11.343 -11.338 4.527 1.00 69.12 211 ALA A C 1
ATOM 1656 O O . ALA A 1 211 ? 10.755 -10.369 4.049 1.00 69.12 211 ALA A O 1
ATOM 1657 N N . SER A 1 212 ? 12.057 -12.187 3.798 1.00 74.19 212 SER A N 1
ATOM 1658 C CA . SER A 1 212 ? 12.101 -12.133 2.342 1.00 74.19 212 SER A CA 1
ATOM 1659 C C . SER A 1 212 ? 12.043 -13.531 1.743 1.00 74.19 212 SER A C 1
ATOM 1661 O O . SER A 1 212 ? 12.492 -14.512 2.346 1.00 74.19 212 SER A O 1
ATOM 1663 N N . LEU A 1 213 ? 11.431 -13.626 0.566 1.00 75.00 213 LEU A N 1
ATOM 1664 C CA . LEU A 1 213 ? 11.528 -14.800 -0.292 1.00 75.00 213 LEU A CA 1
ATOM 1665 C C . LEU A 1 213 ? 12.609 -14.504 -1.326 1.00 75.00 213 LEU A C 1
ATOM 1667 O O . LEU A 1 213 ? 12.520 -13.492 -2.010 1.00 75.00 213 LEU A O 1
ATOM 1671 N N . ILE A 1 214 ? 13.617 -15.360 -1.422 1.00 74.31 214 ILE A N 1
ATOM 1672 C CA . ILE A 1 214 ? 14.772 -15.186 -2.305 1.00 74.31 214 ILE A CA 1
ATOM 1673 C C . ILE A 1 214 ? 14.857 -16.400 -3.226 1.00 74.31 214 ILE A C 1
ATOM 1675 O O . ILE A 1 214 ? 14.614 -17.521 -2.782 1.00 74.31 214 ILE A O 1
ATOM 1679 N N . MET A 1 215 ? 15.199 -16.179 -4.488 1.00 68.50 215 MET A N 1
ATOM 1680 C CA . MET A 1 215 ? 15.521 -17.213 -5.466 1.00 68.50 215 MET A CA 1
ATOM 1681 C C . MET A 1 215 ? 16.990 -17.086 -5.853 1.00 68.50 215 MET A C 1
ATOM 1683 O O . MET A 1 215 ? 17.436 -15.991 -6.197 1.00 68.50 215 MET A O 1
ATOM 1687 N N . LEU A 1 216 ? 17.729 -18.190 -5.772 1.00 68.06 216 LEU A N 1
ATOM 1688 C CA . LEU A 1 216 ? 19.111 -18.255 -6.240 1.00 68.06 216 LEU A CA 1
ATOM 1689 C C . LEU A 1 216 ? 19.127 -18.573 -7.738 1.00 68.06 216 LEU A C 1
ATOM 1691 O O . LEU A 1 216 ? 18.431 -19.492 -8.177 1.00 68.06 216 LEU A O 1
ATOM 1695 N N . VAL A 1 217 ? 19.885 -17.796 -8.512 1.00 63.62 217 VAL A N 1
ATOM 1696 C CA . VAL A 1 217 ? 19.955 -17.918 -9.979 1.00 63.62 217 VAL A CA 1
ATOM 1697 C C . VAL A 1 217 ? 21.015 -18.942 -10.398 1.00 63.62 217 VAL A C 1
ATOM 1699 O O . VAL A 1 217 ? 20.788 -19.714 -11.328 1.00 63.62 217 VAL A O 1
ATOM 1702 N N . ASP A 1 218 ? 22.131 -18.999 -9.675 1.00 67.00 218 ASP A N 1
ATOM 1703 C CA . ASP A 1 218 ? 23.232 -19.941 -9.858 1.00 67.00 218 ASP A CA 1
ATOM 1704 C C . ASP A 1 218 ? 23.550 -20.661 -8.530 1.00 67.00 218 ASP A C 1
ATOM 1706 O O . ASP A 1 218 ? 23.927 -20.049 -7.533 1.00 67.00 218 ASP A O 1
ATOM 1710 N N . GLU A 1 219 ? 23.397 -21.987 -8.490 1.00 61.88 219 GLU A N 1
ATOM 1711 C CA . GLU A 1 219 ? 23.740 -22.786 -7.301 1.00 61.88 219 GLU A CA 1
ATOM 1712 C C . GLU A 1 219 ? 25.256 -22.827 -7.030 1.00 61.88 219 GLU A C 1
ATOM 1714 O O . GLU A 1 219 ? 25.660 -23.124 -5.905 1.00 61.88 219 GLU A O 1
ATOM 1719 N N . ASP A 1 220 ? 26.085 -22.577 -8.051 1.00 65.56 220 ASP A N 1
ATOM 1720 C CA . ASP A 1 220 ? 27.546 -22.660 -7.963 1.00 65.56 220 ASP A CA 1
ATOM 1721 C C . ASP A 1 220 ? 28.198 -21.313 -7.593 1.00 65.56 220 ASP A C 1
ATOM 1723 O O . ASP A 1 220 ? 29.403 -21.268 -7.319 1.00 65.56 220 ASP A O 1
ATOM 1727 N N . ALA A 1 221 ? 27.427 -20.222 -7.580 1.00 63.56 221 ALA A N 1
ATOM 1728 C CA . ALA A 1 221 ? 27.894 -18.914 -7.137 1.00 63.56 221 ALA A CA 1
ATOM 1729 C C . ALA A 1 221 ? 27.929 -18.828 -5.603 1.00 63.56 221 ALA A C 1
ATOM 1731 O O . ALA A 1 221 ? 27.179 -19.504 -4.895 1.00 63.56 221 ALA A O 1
ATOM 1732 N N . ASP A 1 222 ? 28.842 -18.005 -5.081 1.00 70.62 222 ASP A N 1
ATOM 1733 C CA . ASP A 1 222 ? 29.039 -17.862 -3.640 1.00 70.62 222 ASP A CA 1
ATOM 1734 C C . ASP A 1 222 ? 27.711 -17.451 -2.963 1.00 70.62 222 ASP A C 1
ATOM 1736 O O . ASP A 1 222 ? 27.005 -16.570 -3.446 1.00 70.62 222 ASP A O 1
ATOM 1740 N N . GLU A 1 223 ? 27.356 -18.064 -1.824 1.00 60.28 223 GLU A N 1
ATOM 1741 C CA . GLU A 1 223 ? 26.114 -17.742 -1.080 1.00 60.28 223 GLU A CA 1
ATOM 1742 C C . GLU A 1 223 ? 26.049 -16.268 -0.621 1.00 60.28 223 GLU A C 1
ATOM 1744 O O . GLU A 1 223 ? 24.976 -15.755 -0.295 1.00 60.28 223 GLU A O 1
ATOM 1749 N N . ASP A 1 224 ? 27.207 -15.604 -0.574 1.00 66.56 224 ASP A N 1
ATOM 1750 C CA . ASP A 1 224 ? 27.369 -14.187 -0.246 1.00 66.56 224 ASP A CA 1
ATOM 1751 C C . ASP A 1 224 ? 27.381 -13.279 -1.495 1.00 66.56 224 ASP A C 1
ATOM 1753 O O . ASP A 1 224 ? 27.517 -12.061 -1.356 1.00 66.56 224 ASP A O 1
ATOM 1757 N N . ASP A 1 225 ? 27.263 -13.838 -2.703 1.00 72.69 225 ASP A N 1
ATOM 1758 C CA . ASP A 1 225 ? 27.180 -13.065 -3.939 1.00 72.69 225 ASP A CA 1
ATOM 1759 C C . ASP A 1 225 ? 25.788 -12.428 -4.060 1.00 72.69 225 ASP A C 1
ATOM 1761 O O . ASP A 1 225 ? 24.782 -13.095 -4.314 1.00 72.69 225 ASP A O 1
ATOM 1765 N N . GLU A 1 226 ? 25.722 -11.115 -3.834 1.00 65.88 226 GLU A N 1
ATOM 1766 C CA . GLU A 1 226 ? 24.479 -10.341 -3.919 1.00 65.88 226 GLU A CA 1
ATOM 1767 C C . GLU A 1 226 ? 23.874 -10.386 -5.331 1.00 65.88 226 GLU A C 1
ATOM 1769 O O . GLU A 1 226 ? 22.655 -10.282 -5.466 1.00 65.88 226 GLU A O 1
ATOM 1774 N N . ASP A 1 227 ? 24.697 -10.611 -6.361 1.00 67.94 227 ASP A N 1
ATOM 1775 C CA . ASP A 1 227 ? 24.248 -10.713 -7.752 1.00 67.94 227 ASP A CA 1
ATOM 1776 C C . ASP A 1 227 ? 23.590 -12.078 -8.054 1.00 67.94 227 ASP A C 1
ATOM 1778 O O . ASP A 1 227 ? 22.880 -12.221 -9.050 1.00 67.94 227 ASP A O 1
ATOM 1782 N N . ASN A 1 228 ? 23.769 -13.074 -7.176 1.00 66.56 228 ASN A N 1
ATOM 1783 C CA . ASN A 1 228 ? 23.227 -14.426 -7.332 1.00 66.56 228 ASN A CA 1
ATOM 1784 C C . ASN A 1 228 ? 21.822 -14.611 -6.717 1.00 66.56 228 ASN A C 1
ATOM 1786 O O . ASN A 1 228 ? 21.137 -15.608 -6.958 1.00 66.56 228 ASN A O 1
ATOM 1790 N N . ALA A 1 229 ? 21.373 -13.657 -5.902 1.00 69.25 229 ALA A N 1
ATOM 1791 C CA . ALA A 1 229 ? 20.143 -13.759 -5.131 1.00 69.25 229 ALA A CA 1
ATOM 1792 C C . ALA A 1 229 ? 19.113 -12.719 -5.585 1.00 69.25 229 ALA A C 1
ATOM 1794 O O . ALA A 1 229 ? 19.255 -11.525 -5.335 1.00 69.25 229 ALA A O 1
ATOM 1795 N N . VAL A 1 230 ? 18.007 -13.176 -6.171 1.00 66.25 230 VAL A N 1
ATOM 1796 C CA . VAL A 1 230 ? 16.880 -12.304 -6.519 1.00 66.25 230 VAL A CA 1
ATOM 1797 C C . VAL A 1 230 ? 15.834 -12.382 -5.413 1.00 66.25 230 VAL A C 1
ATOM 1799 O O . VAL A 1 230 ? 15.219 -13.428 -5.188 1.00 66.25 230 VAL A O 1
ATOM 1802 N N . ALA A 1 231 ? 15.610 -11.274 -4.705 1.00 73.56 231 ALA A N 1
ATOM 1803 C CA . ALA A 1 231 ? 14.496 -11.166 -3.771 1.00 73.56 231 ALA A CA 1
ATOM 1804 C C . ALA A 1 231 ? 13.178 -11.169 -4.561 1.00 73.56 231 ALA A C 1
ATOM 1806 O O . ALA A 1 231 ? 12.896 -10.235 -5.294 1.00 73.56 231 ALA A O 1
ATOM 1807 N N . LEU A 1 232 ? 12.380 -12.227 -4.415 1.00 71.12 232 LEU A N 1
ATOM 1808 C CA . LEU A 1 232 ? 11.045 -12.375 -5.005 1.00 71.12 232 LEU A CA 1
ATOM 1809 C C . LEU A 1 232 ? 9.969 -11.577 -4.263 1.00 71.12 232 LEU A C 1
ATOM 1811 O O . LEU A 1 232 ? 8.924 -11.262 -4.826 1.00 71.12 232 LEU A O 1
ATOM 1815 N N . ALA A 1 233 ? 10.177 -11.334 -2.970 1.00 77.75 233 ALA A N 1
ATOM 1816 C CA . ALA A 1 233 ? 9.326 -10.471 -2.166 1.00 77.75 233 ALA A CA 1
ATOM 1817 C C . ALA A 1 233 ? 10.069 -10.025 -0.906 1.00 77.75 233 ALA A C 1
ATOM 1819 O O . ALA A 1 233 ? 10.674 -10.849 -0.214 1.00 77.75 233 ALA A O 1
ATOM 1820 N N . GLU A 1 234 ? 9.938 -8.745 -0.568 1.00 82.00 234 GLU A N 1
ATOM 1821 C CA . GLU A 1 234 ? 10.423 -8.169 0.685 1.00 82.00 234 GLU A CA 1
ATOM 1822 C C . GLU A 1 234 ? 9.247 -7.706 1.547 1.00 82.00 234 GLU A C 1
ATOM 1824 O O . GLU A 1 234 ? 8.330 -7.019 1.082 1.00 82.00 234 GLU A O 1
ATOM 1829 N N . PHE A 1 235 ? 9.263 -8.083 2.825 1.00 82.38 235 PHE A N 1
ATOM 1830 C CA . PHE A 1 235 ? 8.238 -7.688 3.783 1.00 82.38 235 PHE A CA 1
ATOM 1831 C C . PHE A 1 235 ? 8.786 -6.656 4.767 1.00 82.38 235 PHE A C 1
ATOM 1833 O O . PHE A 1 235 ? 9.968 -6.679 5.101 1.00 82.38 235 PHE A O 1
ATOM 1840 N N . PRO A 1 236 ? 7.932 -5.741 5.260 1.00 81.75 236 PRO A N 1
ATOM 1841 C CA . PRO A 1 236 ? 8.351 -4.787 6.270 1.00 81.75 236 PRO A CA 1
ATOM 1842 C C . PRO A 1 236 ? 8.778 -5.505 7.549 1.00 81.75 236 PRO A C 1
ATOM 1844 O O . PRO A 1 236 ? 8.256 -6.568 7.887 1.00 81.75 236 PRO A O 1
ATOM 1847 N N . ASP A 1 237 ? 9.653 -4.839 8.290 1.00 82.31 237 ASP A N 1
ATOM 1848 C CA . ASP A 1 237 ? 10.115 -5.239 9.609 1.00 82.31 237 ASP A CA 1
ATOM 1849 C C . ASP A 1 237 ? 8.973 -5.659 10.544 1.00 82.31 237 ASP A C 1
ATOM 1851 O O . ASP A 1 237 ? 8.057 -4.885 10.850 1.00 82.31 237 ASP A O 1
ATOM 1855 N N . LEU A 1 238 ? 9.041 -6.908 11.011 1.00 83.25 238 LEU A N 1
ATOM 1856 C CA . LEU A 1 238 ? 8.017 -7.510 11.854 1.00 83.25 238 LEU A CA 1
ATOM 1857 C C . LEU A 1 238 ? 8.384 -7.421 13.331 1.00 83.25 238 LEU A C 1
ATOM 1859 O O . LEU A 1 238 ? 9.458 -7.850 13.762 1.00 83.25 238 LEU A O 1
ATOM 1863 N N . GLU A 1 239 ? 7.432 -6.962 14.139 1.00 86.38 239 GLU A N 1
ATOM 1864 C CA . GLU A 1 239 ? 7.513 -7.097 15.590 1.00 86.38 239 GLU A CA 1
ATOM 1865 C C . GLU A 1 239 ? 7.442 -8.584 15.997 1.00 86.38 239 GLU A C 1
ATOM 1867 O O . GLU A 1 239 ? 6.760 -9.381 15.339 1.00 86.38 239 GLU A O 1
ATOM 1872 N N . PRO A 1 240 ? 8.037 -8.986 17.138 1.00 86.75 240 PRO A N 1
ATOM 1873 C CA . PRO A 1 240 ? 8.019 -10.382 17.583 1.00 86.75 240 PRO A CA 1
ATOM 1874 C C . PRO A 1 240 ? 6.615 -11.008 17.647 1.00 86.75 240 PRO A C 1
ATOM 1876 O O . PRO A 1 240 ? 6.431 -12.162 17.260 1.00 86.75 240 PRO A O 1
ATOM 1879 N N . LYS A 1 241 ? 5.602 -10.242 18.078 1.00 87.38 241 LYS A N 1
ATOM 1880 C CA . LYS A 1 241 ? 4.202 -10.701 18.126 1.00 87.38 241 LYS A CA 1
ATOM 1881 C C . LYS A 1 241 ? 3.594 -10.904 16.734 1.00 87.38 241 LYS A C 1
ATOM 1883 O O . LYS A 1 241 ? 2.849 -11.860 16.531 1.00 87.38 241 LYS A O 1
ATOM 1888 N N . GLN A 1 242 ? 3.934 -10.039 15.778 1.00 89.12 242 GLN A N 1
ATOM 1889 C CA . GLN A 1 242 ? 3.484 -10.150 14.388 1.00 89.12 242 GLN A CA 1
ATOM 1890 C C . GLN A 1 242 ? 4.077 -11.399 13.736 1.00 89.12 242 GLN A C 1
ATOM 1892 O O . GLN A 1 242 ? 3.343 -12.185 13.144 1.00 89.12 242 GLN A O 1
ATOM 1897 N N . ARG A 1 243 ? 5.381 -11.647 13.928 1.00 86.50 243 ARG A N 1
ATOM 1898 C CA . ARG A 1 243 ? 6.036 -12.877 13.460 1.00 86.50 243 ARG A CA 1
ATOM 1899 C C . ARG A 1 243 ? 5.368 -14.127 14.028 1.00 86.50 243 ARG A C 1
ATOM 1901 O O . ARG A 1 243 ? 5.051 -15.034 13.267 1.00 86.50 243 ARG A O 1
ATOM 1908 N N . GLN A 1 244 ? 5.158 -14.184 15.345 1.00 86.81 244 GLN A N 1
ATOM 1909 C CA . GLN A 1 244 ? 4.514 -15.338 15.989 1.00 86.81 244 GLN A CA 1
ATOM 1910 C C . GLN A 1 244 ? 3.109 -15.588 15.434 1.00 86.81 244 GLN A C 1
ATOM 1912 O O . GLN A 1 244 ? 2.709 -16.734 15.233 1.00 86.81 244 GLN A O 1
ATOM 1917 N N . PHE A 1 245 ? 2.362 -14.517 15.162 1.00 90.19 245 PHE A N 1
ATOM 1918 C CA . PHE A 1 245 ? 1.065 -14.627 14.516 1.00 90.19 245 PHE A CA 1
ATOM 1919 C C . PHE A 1 245 ? 1.178 -15.188 13.094 1.00 90.19 245 PHE A C 1
ATOM 1921 O O . PHE A 1 245 ? 0.475 -16.146 12.776 1.00 90.19 245 PHE A O 1
ATOM 1928 N N . LEU A 1 246 ? 2.066 -14.629 12.264 1.00 88.56 246 LEU A N 1
ATOM 1929 C CA . LEU A 1 246 ? 2.279 -15.050 10.876 1.00 88.56 246 LEU A CA 1
ATOM 1930 C C . LEU A 1 246 ? 2.714 -16.518 10.774 1.00 88.56 246 LEU A C 1
ATOM 1932 O O . LEU A 1 246 ? 2.192 -17.261 9.944 1.00 88.56 246 LEU A O 1
ATOM 1936 N N . ASP A 1 247 ? 3.596 -16.959 11.666 1.00 86.94 247 ASP A N 1
ATOM 1937 C CA . ASP A 1 247 ? 4.006 -18.359 11.771 1.00 86.94 247 ASP A CA 1
ATOM 1938 C C . ASP A 1 247 ? 2.815 -19.272 12.088 1.00 86.94 247 ASP A C 1
ATOM 1940 O O . ASP A 1 247 ? 2.526 -20.231 11.372 1.00 86.94 247 ASP A O 1
ATOM 1944 N N . ARG A 1 248 ? 2.021 -18.899 13.096 1.00 87.62 248 ARG A N 1
ATOM 1945 C CA . ARG A 1 248 ? 0.847 -19.669 13.515 1.00 87.62 248 ARG A CA 1
ATOM 1946 C C . ARG A 1 248 ? -0.235 -19.769 12.438 1.00 87.62 248 ARG A C 1
ATOM 1948 O O . ARG A 1 248 ? -0.889 -20.808 12.343 1.00 87.62 248 ARG A O 1
ATOM 1955 N N . VAL A 1 249 ? -0.470 -18.709 11.663 1.00 88.12 249 VAL A N 1
ATOM 1956 C CA . VAL A 1 249 ? -1.435 -18.750 10.545 1.00 88.12 249 VAL A CA 1
ATOM 1957 C C . VAL A 1 249 ? -0.871 -19.454 9.308 1.00 88.12 249 VAL A C 1
ATOM 1959 O O . VAL A 1 249 ? -1.593 -19.619 8.329 1.00 88.12 249 VAL A O 1
ATOM 1962 N N . GLY A 1 250 ? 0.384 -19.915 9.363 1.00 87.88 250 GLY A N 1
ATOM 1963 C CA . GLY A 1 250 ? 1.033 -20.666 8.295 1.00 87.88 250 GLY A CA 1
ATOM 1964 C C . GLY A 1 250 ? 1.530 -19.796 7.144 1.00 87.88 250 GLY A C 1
ATOM 1965 O O . GLY A 1 250 ? 1.746 -20.323 6.056 1.00 87.88 250 GLY A O 1
ATOM 1966 N N . PHE A 1 251 ? 1.721 -18.490 7.358 1.00 88.75 251 PHE A N 1
ATOM 1967 C CA . PHE A 1 251 ? 2.172 -17.567 6.316 1.00 88.75 251 PHE A CA 1
ATOM 1968 C C . PHE A 1 251 ? 3.565 -17.932 5.789 1.00 88.75 251 PHE A C 1
ATOM 1970 O O . PHE A 1 251 ? 3.751 -18.010 4.581 1.00 88.75 251 PHE A O 1
ATOM 1977 N N . PHE A 1 252 ? 4.526 -18.249 6.664 1.00 84.56 252 PHE A N 1
ATOM 1978 C CA . PHE A 1 252 ? 5.871 -18.648 6.221 1.00 84.56 252 PHE A CA 1
ATOM 1979 C C . PHE A 1 252 ? 5.859 -19.970 5.445 1.00 84.56 252 PHE A C 1
ATOM 1981 O O . PHE A 1 252 ? 6.511 -20.087 4.415 1.00 84.56 252 PHE A O 1
ATOM 1988 N N . LYS A 1 253 ? 5.020 -20.931 5.847 1.00 84.50 253 LYS A N 1
ATOM 1989 C CA . LYS A 1 253 ? 4.811 -22.164 5.075 1.00 84.50 253 LYS A CA 1
ATOM 1990 C C . LYS A 1 253 ? 4.184 -21.887 3.703 1.00 84.50 253 LYS A C 1
ATOM 1992 O O . LYS A 1 253 ? 4.499 -22.565 2.726 1.00 84.50 253 LYS A O 1
ATOM 1997 N N . HIS A 1 254 ? 3.278 -20.913 3.624 1.00 86.31 254 HIS A N 1
ATOM 1998 C CA . HIS A 1 254 ? 2.713 -20.468 2.354 1.00 86.31 254 HIS A CA 1
ATOM 1999 C C . HIS A 1 254 ? 3.780 -19.812 1.468 1.00 86.31 254 HIS A C 1
ATOM 2001 O O . HIS A 1 254 ? 3.853 -20.162 0.295 1.00 86.31 254 HIS A O 1
ATOM 2007 N N . LEU A 1 255 ? 4.651 -18.964 2.030 1.00 83.94 255 LEU A N 1
ATOM 2008 C CA . LEU A 1 255 ? 5.802 -18.395 1.319 1.00 83.94 255 LEU A CA 1
ATOM 2009 C C . LEU A 1 255 ? 6.724 -19.480 0.759 1.00 83.94 255 LEU A C 1
ATOM 2011 O O . LEU A 1 255 ? 7.063 -19.432 -0.416 1.00 83.94 255 LEU A O 1
ATOM 2015 N N . GLU A 1 256 ? 7.070 -20.491 1.560 1.00 80.62 256 GLU A N 1
ATOM 2016 C CA . GLU A 1 256 ? 7.878 -21.629 1.097 1.00 80.62 256 GLU A CA 1
ATOM 2017 C C . GLU A 1 256 ? 7.193 -22.405 -0.032 1.00 80.62 256 GLU A C 1
ATOM 2019 O O . GLU A 1 256 ? 7.835 -22.808 -0.997 1.00 80.62 256 GLU A O 1
ATOM 2024 N N . THR A 1 257 ? 5.884 -22.642 0.091 1.00 86.88 257 THR A N 1
ATOM 2025 C CA . THR A 1 257 ? 5.112 -23.352 -0.941 1.00 86.88 257 THR A CA 1
ATOM 2026 C C . THR A 1 257 ? 5.110 -22.548 -2.237 1.00 86.88 257 THR A C 1
ATOM 2028 O O . THR A 1 257 ? 5.361 -23.104 -3.302 1.00 86.88 257 THR A O 1
ATOM 2031 N N . LYS A 1 258 ? 4.901 -21.232 -2.133 1.00 86.44 258 LYS A N 1
ATOM 2032 C CA . LYS A 1 258 ? 4.888 -20.334 -3.279 1.00 86.44 258 LYS A CA 1
ATOM 2033 C C . LYS A 1 258 ? 6.262 -20.219 -3.931 1.00 86.44 258 LYS A C 1
ATOM 2035 O O . LYS A 1 258 ? 6.333 -20.260 -5.149 1.00 86.44 258 LYS A O 1
ATOM 2040 N N . GLY A 1 259 ? 7.341 -20.163 -3.149 1.00 81.75 259 GLY A N 1
ATOM 2041 C CA . GLY A 1 259 ? 8.712 -20.217 -3.664 1.00 81.75 259 GLY A CA 1
ATOM 2042 C C . GLY A 1 259 ? 8.939 -21.427 -4.570 1.00 81.75 259 GLY A C 1
ATOM 2043 O O . GLY A 1 259 ? 9.337 -21.261 -5.718 1.00 81.75 259 GLY A O 1
ATOM 2044 N N . ARG A 1 260 ? 8.551 -22.627 -4.118 1.00 81.75 260 ARG A N 1
ATOM 2045 C CA . ARG A 1 260 ? 8.680 -23.857 -4.923 1.00 81.75 260 ARG A CA 1
ATOM 2046 C C . ARG A 1 260 ? 7.805 -23.864 -6.176 1.00 81.75 260 ARG A C 1
ATOM 2048 O O . ARG A 1 260 ? 8.210 -24.385 -7.214 1.00 81.75 260 ARG A O 1
ATOM 2055 N N . GLU A 1 261 ? 6.591 -23.321 -6.087 1.00 86.50 261 GLU A N 1
ATOM 2056 C CA . GLU A 1 261 ? 5.724 -23.144 -7.260 1.00 86.50 261 GLU A CA 1
ATOM 2057 C C . GLU A 1 261 ? 6.377 -22.211 -8.288 1.00 86.50 261 GLU A C 1
ATOM 2059 O O . GLU A 1 261 ? 6.331 -22.493 -9.484 1.00 86.50 261 GLU A O 1
ATOM 2064 N N . MET A 1 262 ? 7.011 -21.130 -7.826 1.00 83.44 262 MET A N 1
ATOM 2065 C CA . MET A 1 262 ? 7.715 -20.176 -8.681 1.00 83.44 262 MET A CA 1
ATOM 2066 C C . MET A 1 262 ? 8.966 -20.776 -9.312 1.00 83.44 262 MET A C 1
ATOM 2068 O O . MET A 1 262 ? 9.165 -20.588 -10.504 1.00 83.44 262 MET A O 1
ATOM 2072 N N . GLU A 1 263 ? 9.751 -21.541 -8.556 1.00 80.88 263 GLU A N 1
ATOM 2073 C CA . GLU A 1 263 ? 10.899 -22.300 -9.062 1.00 80.88 263 GLU A CA 1
ATOM 2074 C C . GLU A 1 263 ? 10.474 -23.267 -10.179 1.00 80.88 263 GLU A C 1
ATOM 2076 O O . GLU A 1 263 ? 11.044 -23.271 -11.268 1.00 80.88 263 GLU A O 1
ATOM 2081 N N . THR A 1 264 ? 9.395 -24.023 -9.955 1.00 86.56 264 THR A N 1
ATOM 2082 C CA . THR A 1 264 ? 8.850 -24.946 -10.963 1.00 86.56 264 THR A CA 1
ATOM 2083 C C . THR A 1 264 ? 8.400 -24.190 -12.217 1.00 86.56 264 THR A C 1
ATOM 2085 O O . THR A 1 264 ? 8.759 -24.562 -13.333 1.00 86.56 264 THR A O 1
ATOM 2088 N N . LYS A 1 265 ? 7.651 -23.094 -12.039 1.00 88.31 265 LYS A N 1
ATOM 2089 C CA . LYS A 1 265 ? 7.152 -22.260 -13.142 1.00 88.31 265 LYS A CA 1
ATOM 2090 C C . LYS A 1 265 ? 8.293 -21.584 -13.906 1.00 88.31 265 LYS A C 1
ATOM 2092 O O . LYS A 1 265 ? 8.208 -21.464 -15.126 1.00 88.31 265 LYS A O 1
ATOM 2097 N N . PHE A 1 266 ? 9.349 -21.163 -13.213 1.00 85.75 266 PHE A N 1
ATOM 2098 C CA . PHE A 1 266 ? 10.552 -20.608 -13.822 1.00 85.75 266 PHE A CA 1
ATOM 2099 C C . PHE A 1 266 ? 11.202 -21.631 -14.746 1.00 85.75 266 PHE A C 1
ATOM 2101 O O . PHE A 1 266 ? 11.340 -21.344 -15.932 1.00 85.75 266 PHE A O 1
ATOM 2108 N N . CYS A 1 267 ? 11.499 -22.835 -14.246 1.00 84.31 267 CYS A N 1
ATOM 2109 C CA . CYS A 1 267 ? 12.084 -23.910 -15.050 1.00 84.31 267 CYS A CA 1
ATOM 2110 C C . CYS A 1 267 ? 11.219 -24.236 -16.275 1.00 84.31 267 CYS A C 1
ATOM 2112 O O . CYS A 1 267 ? 11.724 -24.278 -17.392 1.00 84.31 267 CYS A O 1
ATOM 2114 N N . GLU A 1 268 ? 9.901 -24.381 -16.100 1.00 89.44 268 GLU A N 1
ATOM 2115 C CA . GLU A 1 268 ? 8.982 -24.676 -17.205 1.00 89.44 268 GLU A CA 1
ATOM 2116 C C . GLU A 1 268 ? 8.970 -23.582 -18.284 1.00 89.44 268 GLU A C 1
ATOM 2118 O O . GLU A 1 268 ? 9.029 -23.886 -19.477 1.00 89.44 268 GLU A O 1
ATOM 2123 N N . VAL A 1 269 ? 8.868 -22.309 -17.888 1.00 88.62 269 VAL A N 1
ATOM 2124 C CA . VAL A 1 269 ? 8.808 -21.179 -18.831 1.00 88.62 269 VAL A CA 1
ATOM 2125 C C . VAL A 1 269 ? 10.162 -20.958 -19.497 1.00 88.62 269 VAL A C 1
ATOM 2127 O O . VAL A 1 269 ? 10.214 -20.701 -20.704 1.00 88.62 269 VAL A O 1
ATOM 2130 N N . PHE A 1 270 ? 11.244 -21.069 -18.729 1.00 88.38 270 PHE A N 1
ATOM 2131 C CA . PHE A 1 270 ? 12.603 -20.961 -19.231 1.00 88.38 270 PHE A CA 1
ATOM 2132 C C . PHE A 1 270 ? 12.889 -22.056 -20.260 1.00 88.38 270 PHE A C 1
ATOM 2134 O O . PHE A 1 270 ? 13.208 -21.720 -21.398 1.00 88.38 270 PHE A O 1
ATOM 2141 N N . ASP A 1 271 ? 12.678 -23.332 -19.920 1.00 88.00 271 ASP A N 1
ATOM 2142 C CA . ASP A 1 271 ? 12.922 -24.465 -20.819 1.00 88.00 271 ASP A CA 1
ATOM 2143 C C . ASP A 1 271 ? 12.101 -24.340 -22.106 1.00 88.00 271 ASP A C 1
ATOM 2145 O O . ASP A 1 271 ? 12.636 -24.506 -23.201 1.00 88.00 271 ASP A O 1
ATOM 2149 N N . GLN A 1 272 ? 10.821 -23.960 -22.005 1.00 89.50 272 GLN A N 1
ATOM 2150 C CA . GLN A 1 272 ? 9.967 -23.740 -23.177 1.00 89.50 272 GLN A CA 1
ATOM 2151 C C . GLN A 1 272 ? 10.495 -22.629 -24.092 1.00 89.50 272 GLN A C 1
ATOM 2153 O O . GLN A 1 272 ? 10.521 -22.796 -25.315 1.00 89.50 272 GLN A O 1
ATOM 2158 N N . ARG A 1 273 ? 10.898 -21.480 -23.530 1.00 87.88 273 ARG A N 1
ATOM 2159 C CA . ARG A 1 273 ? 11.414 -20.347 -24.316 1.00 87.88 273 ARG A CA 1
ATOM 2160 C C . ARG A 1 273 ? 12.802 -20.641 -24.876 1.00 87.88 273 ARG A C 1
ATOM 2162 O O . ARG A 1 273 ? 13.076 -20.294 -26.024 1.00 87.88 273 ARG A O 1
ATOM 2169 N N . PHE A 1 274 ? 13.648 -21.308 -24.103 1.00 86.44 274 PHE A N 1
ATOM 2170 C CA . PHE A 1 274 ? 14.983 -21.712 -24.514 1.00 86.44 274 PHE A CA 1
ATOM 2171 C C . PHE A 1 274 ? 14.902 -22.738 -25.653 1.00 86.44 274 PHE A C 1
ATOM 2173 O O . PHE A 1 274 ? 15.483 -22.524 -26.717 1.00 86.44 274 PHE A O 1
ATOM 2180 N N . ASP A 1 275 ? 14.087 -23.789 -25.523 1.00 86.31 275 ASP A N 1
ATOM 2181 C CA . ASP A 1 275 ? 13.859 -24.747 -26.610 1.00 86.31 275 ASP A CA 1
ATOM 2182 C C . ASP A 1 275 ? 13.231 -24.082 -27.844 1.00 86.31 275 ASP A C 1
ATOM 2184 O O . ASP A 1 275 ? 13.604 -24.415 -28.970 1.00 86.31 275 ASP A O 1
ATOM 2188 N N . ALA A 1 276 ? 12.329 -23.109 -27.682 1.00 85.38 276 ALA A N 1
ATOM 2189 C CA . ALA A 1 276 ? 11.778 -22.362 -28.814 1.00 85.38 276 ALA A CA 1
ATOM 2190 C C . ALA A 1 276 ? 12.855 -21.561 -29.571 1.00 85.38 276 ALA A C 1
ATOM 2192 O O . ALA A 1 276 ? 12.816 -21.503 -30.803 1.00 85.38 276 ALA A O 1
ATOM 2193 N N . LEU A 1 277 ? 13.832 -20.990 -28.858 1.00 82.38 277 LEU A N 1
ATOM 2194 C CA . LEU A 1 277 ? 14.955 -20.258 -29.450 1.00 82.38 277 LEU A CA 1
ATOM 2195 C C . LEU A 1 277 ? 15.936 -21.182 -30.190 1.00 82.38 277 LEU A C 1
ATOM 2197 O O . LEU A 1 277 ? 16.387 -20.825 -31.278 1.00 82.38 277 LEU A O 1
ATOM 2201 N N . TYR A 1 278 ? 16.232 -22.370 -29.649 1.00 77.50 278 TYR A N 1
ATOM 2202 C CA . TYR A 1 278 ? 17.257 -23.274 -30.199 1.00 77.50 278 TYR A CA 1
ATOM 2203 C C . TYR A 1 278 ? 16.724 -24.375 -31.127 1.00 77.50 278 TYR A C 1
ATOM 2205 O O . TYR A 1 278 ? 17.394 -24.751 -32.090 1.00 77.50 278 TYR A O 1
ATOM 2213 N N . ARG A 1 279 ? 15.531 -24.916 -30.861 1.00 75.81 279 ARG A N 1
ATOM 2214 C CA . ARG A 1 279 ? 14.920 -26.022 -31.626 1.00 75.81 279 ARG A CA 1
ATOM 2215 C C . ARG A 1 279 ? 13.764 -25.584 -32.522 1.00 75.81 279 ARG A C 1
ATOM 2217 O O . ARG A 1 279 ? 13.274 -26.393 -33.311 1.00 75.81 279 ARG A O 1
ATOM 2224 N N . GLY A 1 280 ? 13.319 -24.331 -32.423 1.00 73.19 280 GLY A N 1
ATOM 2225 C CA . GLY A 1 280 ? 12.260 -23.791 -33.271 1.00 73.19 280 GLY A CA 1
ATOM 2226 C C . GLY A 1 280 ? 12.642 -23.775 -34.762 1.00 73.19 280 GLY A C 1
ATOM 2227 O O . GLY A 1 280 ? 13.829 -23.724 -35.103 1.00 73.19 280 GLY A O 1
ATOM 2228 N N . PRO A 1 281 ? 11.659 -23.800 -35.683 1.00 55.66 281 PRO A N 1
ATOM 2229 C CA . PRO A 1 281 ? 11.900 -23.709 -37.123 1.00 55.66 281 PRO A CA 1
ATOM 2230 C C . PRO A 1 281 ? 12.491 -22.329 -37.476 1.00 55.66 281 PRO A C 1
ATOM 2232 O O . PRO A 1 281 ? 11.769 -21.374 -37.741 1.00 55.66 281 PRO A O 1
ATOM 2235 N N . GLY A 1 282 ? 13.824 -22.231 -37.426 1.00 63.34 282 GLY A N 1
ATOM 2236 C CA . GLY A 1 282 ? 14.607 -20.996 -37.576 1.00 63.34 282 GLY A CA 1
ATOM 2237 C C . GLY A 1 282 ? 15.821 -20.876 -36.634 1.00 63.34 282 GLY A C 1
ATOM 2238 O O . GLY A 1 282 ? 16.684 -20.034 -36.874 1.00 63.34 282 GLY A O 1
ATOM 2239 N N . GLY A 1 283 ? 15.930 -21.733 -35.609 1.00 56.28 283 GLY A N 1
ATOM 2240 C CA . GLY A 1 283 ? 16.830 -21.575 -34.451 1.00 56.28 283 GLY A CA 1
ATOM 2241 C C . GLY A 1 283 ? 18.338 -21.787 -34.653 1.00 56.28 283 GLY A C 1
ATOM 2242 O O . GLY A 1 283 ? 19.090 -21.680 -33.695 1.00 56.28 283 GLY A O 1
ATOM 2243 N N . VAL A 1 284 ? 18.825 -22.062 -35.869 1.00 51.91 284 VAL A N 1
ATOM 2244 C CA . VAL A 1 284 ? 20.251 -22.416 -36.082 1.00 51.91 284 VAL A CA 1
ATOM 2245 C C . VAL A 1 284 ? 21.049 -21.336 -36.831 1.00 51.91 284 VAL A C 1
ATOM 2247 O O . VAL A 1 284 ? 22.258 -21.464 -36.967 1.00 51.91 284 VAL A O 1
ATOM 2250 N N . MET A 1 285 ? 20.424 -20.252 -37.312 1.00 46.53 285 MET A N 1
ATOM 2251 C CA . MET A 1 285 ? 21.092 -19.364 -38.287 1.00 46.53 285 MET A CA 1
ATOM 2252 C C . MET A 1 285 ? 21.025 -17.850 -38.018 1.00 46.53 285 MET A C 1
ATOM 2254 O O . MET A 1 285 ? 21.502 -17.095 -38.861 1.00 46.53 285 MET A O 1
ATOM 2258 N N . ALA A 1 286 ? 20.449 -17.373 -36.908 1.00 53.53 286 ALA A N 1
ATOM 2259 C CA . ALA A 1 286 ? 20.095 -15.947 -36.788 1.00 53.53 286 ALA A CA 1
ATOM 2260 C C . ALA A 1 286 ? 20.738 -15.154 -35.636 1.00 53.53 286 ALA A C 1
ATOM 2262 O O . ALA A 1 286 ? 20.489 -13.952 -35.546 1.00 53.53 286 ALA A O 1
ATOM 2263 N N . PHE A 1 287 ? 21.553 -15.760 -34.770 1.00 57.69 287 PHE A N 1
ATOM 2264 C CA . PHE A 1 287 ? 22.091 -15.046 -33.609 1.00 57.69 287 PHE A CA 1
ATOM 2265 C C . PHE A 1 287 ? 23.608 -14.851 -33.704 1.00 57.69 287 PHE A C 1
ATOM 2267 O O . PHE A 1 287 ? 24.375 -15.786 -33.517 1.00 57.69 287 PHE A O 1
ATOM 2274 N N . ASP A 1 288 ? 24.024 -13.602 -33.940 1.00 71.00 288 ASP A N 1
ATOM 2275 C CA . ASP A 1 288 ? 25.411 -13.123 -33.771 1.00 71.00 288 ASP A CA 1
ATOM 2276 C C . ASP A 1 288 ? 25.828 -13.026 -32.284 1.00 71.00 288 ASP A C 1
ATOM 2278 O O . ASP A 1 288 ? 26.967 -12.678 -31.972 1.00 71.00 288 ASP A O 1
ATOM 2282 N N . LYS A 1 289 ? 24.906 -13.295 -31.346 1.00 74.81 289 LYS A N 1
ATOM 2283 C CA . LYS A 1 289 ? 25.159 -13.255 -29.899 1.00 74.81 289 LYS A CA 1
ATOM 2284 C C . LYS A 1 289 ? 25.655 -14.606 -29.380 1.00 74.81 289 LYS A C 1
ATOM 2286 O O . LYS A 1 289 ? 25.191 -15.657 -29.816 1.00 74.81 289 LYS A O 1
ATOM 2291 N N . ASP A 1 290 ? 26.560 -14.557 -28.403 1.00 80.94 290 ASP A N 1
ATOM 2292 C CA . ASP A 1 290 ? 27.025 -15.731 -27.660 1.00 80.94 290 ASP A CA 1
ATOM 2293 C C . ASP A 1 290 ? 25.827 -16.448 -26.991 1.00 80.94 290 ASP A C 1
ATOM 2295 O O . ASP A 1 290 ? 25.040 -15.789 -26.302 1.00 80.94 290 ASP A O 1
ATOM 2299 N N . PRO A 1 291 ? 25.672 -17.777 -27.163 1.00 78.75 291 PRO A N 1
ATOM 2300 C CA . PRO A 1 291 ? 24.664 -18.584 -26.475 1.00 78.75 291 PRO A CA 1
ATOM 2301 C C . PRO A 1 291 ? 24.575 -18.363 -24.962 1.00 78.75 291 PRO A C 1
ATOM 2303 O O . PRO A 1 291 ? 23.491 -18.478 -24.400 1.00 78.75 291 PRO A O 1
ATOM 2306 N N . ARG A 1 292 ? 25.692 -18.043 -24.299 1.00 79.06 292 ARG A N 1
ATOM 2307 C CA . ARG A 1 292 ? 25.710 -17.765 -22.854 1.00 79.06 292 ARG A CA 1
ATOM 2308 C C . ARG A 1 292 ? 24.982 -16.471 -22.516 1.00 79.06 292 ARG A C 1
ATOM 2310 O O . ARG A 1 292 ? 24.113 -16.473 -21.658 1.00 79.06 292 ARG A O 1
ATOM 2317 N N . VAL A 1 293 ? 25.253 -15.416 -23.281 1.00 81.06 293 VAL A N 1
ATOM 2318 C CA . VAL A 1 293 ? 24.598 -14.110 -23.117 1.00 81.06 293 VAL A CA 1
ATOM 2319 C C . VAL A 1 293 ? 23.097 -14.221 -23.393 1.00 81.06 293 VAL A C 1
ATOM 2321 O O . VAL A 1 293 ? 22.295 -13.619 -22.695 1.00 81.06 293 VAL A O 1
ATOM 2324 N N . LEU A 1 294 ? 22.694 -15.024 -24.383 1.00 80.75 294 LEU A N 1
ATOM 2325 C CA . LEU A 1 294 ? 21.274 -15.282 -24.657 1.00 80.75 294 LEU A CA 1
ATOM 2326 C C . LEU A 1 294 ? 20.585 -16.058 -23.530 1.00 80.75 294 LEU A C 1
ATOM 2328 O O . LEU A 1 294 ? 19.420 -15.793 -23.240 1.00 80.75 294 LEU A O 1
ATOM 2332 N N . LYS A 1 295 ? 21.290 -17.018 -22.920 1.00 82.12 295 LYS A N 1
ATOM 2333 C CA . LYS A 1 295 ? 20.804 -17.771 -21.762 1.00 82.12 295 LYS A CA 1
ATOM 2334 C C . LYS A 1 295 ? 20.560 -16.828 -20.584 1.00 82.12 295 LYS A C 1
ATOM 2336 O O . LYS A 1 295 ? 19.442 -16.789 -20.092 1.00 82.12 295 LYS A O 1
ATOM 2341 N N . GLU A 1 296 ? 21.558 -16.022 -20.232 1.00 79.38 296 GLU A N 1
ATOM 2342 C CA . GLU A 1 296 ? 21.488 -15.036 -19.145 1.00 79.38 296 GLU A CA 1
ATOM 2343 C C . GLU A 1 296 ? 20.374 -13.998 -19.382 1.00 79.38 296 GLU A C 1
ATOM 2345 O O . GLU A 1 296 ? 19.546 -13.768 -18.505 1.00 79.38 296 GLU A O 1
ATOM 2350 N N . GLU A 1 297 ? 20.283 -13.423 -20.592 1.00 81.00 297 GLU A N 1
ATOM 2351 C CA . GLU A 1 297 ? 19.220 -12.468 -20.958 1.00 81.00 297 GLU A CA 1
ATOM 2352 C C . GLU A 1 297 ? 17.820 -13.094 -20.811 1.00 81.00 297 GLU A C 1
ATOM 2354 O O . GLU A 1 297 ? 16.877 -12.438 -20.354 1.00 81.00 297 GLU A O 1
ATOM 2359 N N . LEU A 1 298 ? 17.667 -14.366 -21.197 1.00 83.62 298 LEU A N 1
ATOM 2360 C CA . LEU A 1 298 ? 16.402 -15.084 -21.072 1.00 83.62 298 LEU A CA 1
ATOM 2361 C C . LEU A 1 298 ? 16.076 -15.432 -19.615 1.00 83.62 298 LEU A C 1
ATOM 2363 O O . LEU A 1 298 ? 14.929 -15.244 -19.213 1.00 83.62 298 LEU A O 1
ATOM 2367 N N . GLU A 1 299 ? 17.053 -15.915 -18.841 1.00 81.69 299 GLU A N 1
ATOM 2368 C CA . GLU A 1 299 ? 16.909 -16.201 -17.405 1.00 81.69 299 GLU A CA 1
ATOM 2369 C C . GLU A 1 299 ? 16.448 -14.947 -16.666 1.00 81.69 299 GLU A C 1
ATOM 2371 O O . GLU A 1 299 ? 15.435 -14.989 -15.969 1.00 81.69 299 GLU A O 1
ATOM 2376 N N . GLN A 1 300 ? 17.102 -13.809 -16.912 1.00 79.88 300 GLN A N 1
ATOM 2377 C CA . GLN A 1 300 ? 16.719 -12.532 -16.320 1.00 79.88 300 GLN A CA 1
ATOM 2378 C C . GLN A 1 300 ? 15.300 -12.110 -16.726 1.00 79.88 300 GLN A C 1
ATOM 2380 O O . GLN A 1 300 ? 14.491 -11.763 -15.869 1.00 79.88 300 GLN A O 1
ATOM 2385 N N . THR A 1 301 ? 14.958 -12.185 -18.016 1.00 84.06 301 THR A N 1
ATOM 2386 C CA . THR A 1 301 ? 13.624 -11.780 -18.499 1.00 84.06 301 THR A CA 1
ATOM 2387 C C . THR A 1 301 ? 12.514 -12.636 -17.881 1.00 84.06 301 THR A C 1
ATOM 2389 O O . THR A 1 301 ? 11.478 -12.118 -17.465 1.00 84.06 301 THR A O 1
ATOM 2392 N N . VAL A 1 302 ? 12.710 -13.957 -17.814 1.00 84.00 302 VAL A N 1
ATOM 2393 C CA . VAL A 1 302 ? 11.733 -14.873 -17.206 1.00 84.00 302 VAL A CA 1
ATOM 2394 C C . VAL A 1 302 ? 11.646 -14.644 -15.697 1.00 84.00 302 VAL A C 1
ATOM 2396 O O . VAL A 1 302 ? 10.541 -14.655 -15.153 1.00 84.00 302 VAL A O 1
ATOM 2399 N N . ALA A 1 303 ? 12.774 -14.390 -15.028 1.00 80.50 303 ALA A N 1
ATOM 2400 C CA . ALA A 1 303 ? 12.805 -14.077 -13.603 1.00 80.50 303 ALA A CA 1
ATOM 2401 C C . ALA A 1 303 ? 12.036 -12.785 -13.289 1.00 80.50 303 ALA A C 1
ATOM 2403 O O . ALA A 1 303 ? 11.212 -12.792 -12.379 1.00 80.50 303 ALA A O 1
ATOM 2404 N N . GLU A 1 304 ? 12.239 -11.711 -14.058 1.00 81.19 304 GLU A N 1
ATOM 2405 C CA . GLU A 1 304 ? 11.550 -10.423 -13.878 1.00 81.19 304 GLU A CA 1
ATOM 2406 C C . GLU A 1 304 ? 10.027 -10.545 -14.078 1.00 81.19 304 GLU A C 1
ATOM 2408 O O . GLU A 1 304 ? 9.248 -10.065 -13.255 1.00 81.19 304 GLU A O 1
ATOM 2413 N N . GLU A 1 305 ? 9.575 -11.243 -15.128 1.00 83.69 305 GLU A N 1
ATOM 2414 C CA . GLU A 1 305 ? 8.138 -11.460 -15.372 1.00 83.69 305 GLU A CA 1
ATOM 2415 C C . GLU A 1 305 ? 7.463 -12.233 -14.226 1.00 83.69 305 GLU A C 1
ATOM 2417 O O . GLU A 1 305 ? 6.328 -11.943 -13.836 1.00 83.69 305 GLU A O 1
ATOM 2422 N N . LEU A 1 306 ? 8.162 -13.236 -13.695 1.00 81.81 306 LEU A N 1
ATOM 2423 C CA . LEU A 1 306 ? 7.685 -14.074 -12.602 1.00 81.81 306 LEU A CA 1
ATOM 2424 C C . LEU A 1 306 ? 7.761 -13.367 -11.243 1.00 81.81 306 LEU A C 1
ATOM 2426 O O . LEU A 1 306 ? 6.886 -13.582 -10.398 1.00 81.81 306 LEU A O 1
ATOM 2430 N N . HIS A 1 307 ? 8.758 -12.506 -11.051 1.00 81.50 307 HIS A N 1
ATOM 2431 C CA . HIS A 1 307 ? 8.924 -11.678 -9.863 1.00 81.50 307 HIS A CA 1
ATOM 2432 C C . HIS A 1 307 ? 7.687 -10.807 -9.625 1.00 81.50 307 HIS A C 1
ATOM 2434 O O . HIS A 1 307 ? 7.055 -10.928 -8.578 1.00 81.50 307 HIS A O 1
ATOM 2440 N N . ASP A 1 308 ? 7.279 -10.001 -10.608 1.00 81.12 308 ASP A N 1
ATOM 2441 C CA . ASP A 1 308 ? 6.184 -9.034 -10.441 1.00 81.12 308 ASP A CA 1
ATOM 2442 C C . ASP A 1 308 ? 4.843 -9.703 -10.094 1.00 81.12 308 ASP A C 1
ATOM 2444 O O . ASP A 1 308 ? 4.047 -9.195 -9.293 1.00 81.12 308 ASP A O 1
ATOM 2448 N N . GLU A 1 309 ? 4.569 -10.862 -10.699 1.00 83.00 309 GLU A N 1
ATOM 2449 C CA . GLU A 1 309 ? 3.362 -11.633 -10.407 1.00 83.00 309 GLU A CA 1
ATOM 2450 C C . GLU A 1 309 ? 3.398 -12.206 -8.984 1.00 83.00 309 GLU A C 1
ATOM 2452 O O . GLU A 1 309 ? 2.414 -12.078 -8.246 1.00 83.00 309 GLU A O 1
ATOM 2457 N N . CYS A 1 310 ? 4.536 -12.786 -8.589 1.00 84.12 310 CYS A N 1
ATOM 2458 C CA . CYS A 1 310 ? 4.740 -13.384 -7.274 1.00 84.12 310 CYS A CA 1
ATOM 2459 C C . CYS A 1 310 ? 4.699 -12.341 -6.155 1.00 84.12 310 CYS A C 1
ATOM 2461 O O . CYS A 1 310 ? 3.966 -12.514 -5.178 1.00 84.12 310 CYS A O 1
ATOM 2463 N N . GLU A 1 311 ? 5.434 -11.239 -6.315 1.00 84.75 311 GLU A N 1
ATOM 2464 C CA . GLU A 1 311 ? 5.514 -10.164 -5.333 1.00 84.75 311 GLU A CA 1
ATOM 2465 C C . GLU A 1 311 ? 4.112 -9.632 -5.026 1.00 84.75 311 GLU A C 1
ATOM 2467 O O . GLU A 1 311 ? 3.715 -9.521 -3.863 1.00 84.75 311 GLU A O 1
ATOM 2472 N N . ARG A 1 312 ? 3.312 -9.370 -6.065 1.00 86.38 312 ARG A N 1
ATOM 2473 C CA . ARG A 1 312 ? 1.940 -8.880 -5.912 1.00 86.38 312 ARG A CA 1
ATOM 2474 C C . ARG A 1 312 ? 1.069 -9.846 -5.109 1.00 86.38 312 ARG A C 1
ATOM 2476 O O . ARG A 1 312 ? 0.410 -9.413 -4.162 1.00 86.38 312 ARG A O 1
ATOM 2483 N N . GLU A 1 313 ? 1.058 -11.130 -5.466 1.00 88.50 313 GLU A N 1
ATOM 2484 C CA . GLU A 1 313 ? 0.256 -12.142 -4.766 1.00 88.50 313 GLU A CA 1
ATOM 2485 C C . GLU A 1 313 ? 0.684 -12.283 -3.301 1.00 88.50 313 GLU A C 1
ATOM 2487 O O . GLU A 1 313 ? -0.148 -12.245 -2.388 1.00 88.50 313 GLU A O 1
ATOM 2492 N N . LEU A 1 314 ? 1.990 -12.382 -3.056 1.00 87.81 314 LEU A N 1
ATOM 2493 C CA . LEU A 1 314 ? 2.534 -12.532 -1.714 1.00 87.81 314 LEU A CA 1
ATOM 2494 C C . LEU A 1 314 ? 2.287 -11.295 -0.846 1.00 87.81 314 LEU A C 1
ATOM 2496 O O . LEU A 1 314 ? 1.919 -11.428 0.326 1.00 87.81 314 LEU A O 1
ATOM 2500 N N . GLN A 1 315 ? 2.412 -10.092 -1.410 1.00 87.19 315 GLN A N 1
ATOM 2501 C CA . GLN A 1 315 ? 2.061 -8.855 -0.719 1.00 87.19 315 GLN A CA 1
ATOM 2502 C C . GLN A 1 315 ? 0.570 -8.790 -0.374 1.00 87.19 315 GLN A C 1
ATOM 2504 O O . GLN A 1 315 ? 0.217 -8.280 0.692 1.00 87.19 315 GLN A O 1
ATOM 2509 N N . GLU A 1 316 ? -0.324 -9.265 -1.243 1.00 88.38 316 GLU A N 1
ATOM 2510 C CA . GLU A 1 316 ? -1.764 -9.307 -0.963 1.00 88.38 316 GLU A CA 1
ATOM 2511 C C . GLU A 1 316 ? -2.085 -10.253 0.200 1.00 88.38 316 GLU A C 1
ATOM 2513 O O . GLU A 1 316 ? -2.796 -9.860 1.134 1.00 88.38 316 GLU A O 1
ATOM 2518 N N . VAL A 1 317 ? -1.503 -11.456 0.195 1.00 89.88 317 VAL A N 1
ATOM 2519 C CA . VAL A 1 317 ? -1.651 -12.440 1.279 1.00 89.88 317 VAL A CA 1
ATOM 2520 C C . VAL A 1 317 ? -1.076 -11.900 2.589 1.00 89.88 317 VAL A C 1
ATOM 2522 O O . VAL A 1 317 ? -1.728 -11.970 3.635 1.00 89.88 317 VAL A O 1
ATOM 2525 N N . PHE A 1 318 ? 0.103 -11.280 2.541 1.00 90.06 318 PHE A N 1
ATOM 2526 C CA . PHE A 1 318 ? 0.707 -10.627 3.698 1.00 90.06 318 PHE A CA 1
ATOM 2527 C C . PHE A 1 318 ? -0.194 -9.522 4.263 1.00 90.06 318 PHE A C 1
ATOM 2529 O O . PHE A 1 318 ? -0.525 -9.526 5.450 1.00 90.06 318 PHE A O 1
ATOM 2536 N N . LYS A 1 319 ? -0.669 -8.599 3.413 1.00 90.00 319 LYS A N 1
ATOM 2537 C CA . LYS A 1 319 ? -1.586 -7.517 3.813 1.00 90.00 319 LYS A CA 1
ATOM 2538 C C . LYS A 1 319 ? -2.873 -8.067 4.422 1.00 90.00 319 LYS A C 1
ATOM 2540 O O . LYS A 1 319 ? -3.415 -7.462 5.346 1.00 90.00 319 LYS A O 1
ATOM 2545 N N . LEU A 1 320 ? -3.391 -9.184 3.916 1.00 90.88 320 LEU A N 1
ATOM 2546 C CA . LEU A 1 320 ? -4.562 -9.850 4.482 1.00 90.88 320 LEU A CA 1
ATOM 2547 C C . LEU A 1 320 ? -4.283 -10.357 5.904 1.00 90.88 320 LEU A C 1
ATOM 2549 O O . LEU A 1 320 ? -5.016 -10.010 6.830 1.00 90.88 320 LEU A O 1
ATOM 2553 N N . HIS A 1 321 ? -3.193 -11.099 6.104 1.00 91.88 321 HIS A N 1
ATOM 2554 C CA . HIS A 1 321 ? -2.834 -11.611 7.426 1.00 91.88 321 HIS A CA 1
ATOM 2555 C C . HIS A 1 321 ? -2.505 -10.503 8.427 1.00 91.88 321 HIS A C 1
ATOM 2557 O O . HIS A 1 321 ? -2.884 -10.602 9.591 1.00 91.88 321 HIS A O 1
ATOM 2563 N N . MET A 1 322 ? -1.876 -9.412 7.993 1.00 92.25 322 MET A N 1
ATOM 2564 C CA . MET A 1 322 ? -1.618 -8.266 8.867 1.00 92.25 322 MET A CA 1
ATOM 2565 C C . MET A 1 322 ? -2.904 -7.540 9.285 1.00 92.25 322 MET A C 1
ATOM 2567 O O . MET A 1 322 ? -2.977 -7.017 10.399 1.00 92.25 322 MET A O 1
ATOM 2571 N N . ARG A 1 323 ? -3.943 -7.540 8.439 1.00 90.75 323 ARG A N 1
ATOM 2572 C CA . ARG A 1 323 ? -5.280 -7.050 8.816 1.00 90.75 323 ARG A CA 1
ATOM 2573 C C . ARG A 1 323 ? -5.945 -7.973 9.838 1.00 90.75 323 ARG A C 1
ATOM 2575 O O . ARG A 1 323 ? -6.485 -7.487 10.829 1.00 90.75 323 ARG A O 1
ATOM 2582 N N . ASP A 1 324 ? -5.845 -9.289 9.653 1.00 92.69 324 ASP A N 1
ATOM 2583 C CA . ASP A 1 324 ? -6.324 -10.248 10.656 1.00 92.69 324 ASP A CA 1
ATOM 2584 C C . ASP A 1 324 ? -5.593 -10.077 11.998 1.00 92.69 324 ASP A C 1
ATOM 2586 O O . ASP A 1 324 ? -6.232 -10.091 13.051 1.00 92.69 324 ASP A O 1
ATOM 2590 N N . TYR A 1 325 ? -4.268 -9.885 11.970 1.00 93.69 325 TYR A N 1
ATOM 2591 C CA . TYR A 1 325 ? -3.458 -9.645 13.165 1.00 93.69 325 TYR A CA 1
ATOM 2592 C C . TYR A 1 325 ? -3.925 -8.407 13.929 1.00 93.69 325 TYR A C 1
ATOM 2594 O O . TYR A 1 325 ? -4.080 -8.464 15.146 1.00 93.69 325 TYR A O 1
ATOM 2602 N N . GLU A 1 326 ? -4.172 -7.292 13.236 1.00 93.56 326 GLU A N 1
ATOM 2603 C CA . GLU A 1 326 ? -4.644 -6.064 13.880 1.00 93.56 326 GLU A CA 1
ATOM 2604 C C . GLU A 1 326 ? -5.962 -6.296 14.627 1.00 93.56 326 GLU A C 1
ATOM 2606 O O . GLU A 1 326 ? -6.089 -5.898 15.785 1.00 93.56 326 GLU A O 1
ATOM 2611 N N . ILE A 1 327 ? -6.914 -6.990 14.001 1.00 94.94 327 ILE A N 1
ATOM 2612 C CA . ILE A 1 327 ? -8.203 -7.317 14.618 1.00 94.94 327 ILE A CA 1
ATOM 2613 C C . ILE A 1 327 ? -8.013 -8.237 15.821 1.00 94.94 327 ILE A C 1
ATOM 2615 O O . ILE A 1 327 ? -8.608 -8.000 16.875 1.00 94.94 327 ILE A O 1
ATOM 2619 N N . HIS A 1 328 ? -7.167 -9.261 15.688 1.00 93.38 328 HIS A N 1
ATOM 2620 C CA . HIS A 1 328 ? -6.822 -10.147 16.794 1.00 93.38 328 HIS A CA 1
ATOM 2621 C C . HIS A 1 328 ? -6.223 -9.379 17.969 1.00 93.38 328 HIS A C 1
ATOM 2623 O O . HIS A 1 328 ? -6.681 -9.553 19.096 1.00 93.38 328 HIS A O 1
ATOM 2629 N N . ASN A 1 329 ? -5.263 -8.496 17.704 1.00 94.50 329 ASN A N 1
ATOM 2630 C CA . ASN A 1 329 ? -4.597 -7.708 18.730 1.00 94.50 329 ASN A CA 1
ATOM 2631 C C . ASN A 1 329 ? -5.559 -6.713 19.406 1.00 94.50 329 ASN A C 1
ATOM 2633 O O . ASN A 1 329 ? -5.527 -6.553 20.623 1.00 94.50 329 ASN A O 1
ATOM 2637 N N . ILE A 1 330 ? -6.457 -6.073 18.645 1.00 95.12 330 ILE A N 1
ATOM 2638 C CA . ILE A 1 330 ? -7.518 -5.212 19.200 1.00 95.12 330 ILE A CA 1
ATOM 2639 C C . ILE A 1 330 ? -8.445 -6.005 20.116 1.00 95.12 330 ILE A C 1
ATOM 2641 O O . ILE A 1 330 ? -8.717 -5.591 21.239 1.00 95.12 330 ILE A O 1
ATOM 2645 N N . ALA A 1 331 ? -8.912 -7.164 19.663 1.00 94.38 331 ALA A N 1
ATOM 2646 C CA . ALA A 1 331 ? -9.811 -7.989 20.451 1.00 94.38 331 ALA A CA 1
ATOM 2647 C C . ALA A 1 331 ? -9.163 -8.582 21.702 1.00 94.38 331 ALA A C 1
ATOM 2649 O O . ALA A 1 331 ? -9.853 -8.779 22.702 1.00 94.38 331 ALA A O 1
ATOM 2650 N N . GLU A 1 332 ? -7.878 -8.926 21.633 1.00 93.19 332 GLU A N 1
ATOM 2651 C CA . GLU A 1 332 ? -7.130 -9.476 22.759 1.00 93.19 332 GLU A CA 1
ATOM 2652 C C . GLU A 1 332 ? -6.923 -8.425 23.849 1.00 93.19 332 GLU A C 1
ATOM 2654 O O . GLU A 1 332 ? -7.264 -8.685 25.002 1.00 93.19 332 GLU A O 1
ATOM 2659 N N . GLU A 1 333 ? -6.445 -7.232 23.484 1.00 93.31 333 GLU A N 1
ATOM 2660 C CA . GLU A 1 333 ? -6.247 -6.130 24.433 1.00 93.31 333 GLU A CA 1
ATOM 2661 C C . GLU A 1 333 ? -7.557 -5.712 25.120 1.00 93.31 333 GLU A C 1
ATOM 2663 O O . GLU A 1 333 ? -7.561 -5.391 26.307 1.00 93.31 333 GLU A O 1
ATOM 2668 N N . GLU A 1 334 ? -8.678 -5.791 24.403 1.00 95.38 334 GLU A N 1
ATOM 2669 C CA . GLU A 1 334 ? -10.011 -5.428 24.902 1.00 95.38 334 GLU A CA 1
ATOM 2670 C C . GLU A 1 334 ? -10.777 -6.618 25.504 1.00 95.38 334 GLU A C 1
ATOM 2672 O O . GLU A 1 334 ? -11.937 -6.493 25.900 1.00 95.38 334 GLU A O 1
ATOM 2677 N N . GLY A 1 335 ? -10.155 -7.800 25.573 1.00 93.56 335 GLY A N 1
ATOM 2678 C CA . GLY A 1 335 ? -10.736 -8.984 26.209 1.00 93.56 335 GLY A CA 1
ATOM 2679 C C . GLY A 1 335 ? -11.990 -9.545 25.524 1.00 93.56 335 GLY A C 1
ATOM 2680 O O . GLY A 1 335 ? -12.769 -10.251 26.165 1.00 93.56 335 GLY A O 1
ATOM 2681 N N . LEU A 1 336 ? -12.199 -9.283 24.228 1.00 91.50 336 LEU A N 1
ATOM 2682 C CA . LEU A 1 336 ? -13.391 -9.722 23.479 1.00 91.50 336 LEU A CA 1
ATOM 2683 C C . LEU A 1 336 ? -13.427 -11.237 23.202 1.00 91.50 336 LEU A C 1
ATOM 2685 O O . LEU A 1 336 ? -14.482 -11.789 22.863 1.00 91.50 336 LEU A O 1
ATOM 2689 N N . GLY A 1 337 ? -12.275 -11.908 23.324 1.00 90.56 337 GLY A N 1
ATOM 2690 C CA . GLY A 1 337 ? -12.136 -13.354 23.150 1.00 90.56 337 GLY A CA 1
ATOM 2691 C C . GLY A 1 337 ? -12.583 -13.826 21.765 1.00 90.56 337 GLY A C 1
ATOM 2692 O O . GLY A 1 337 ? -13.597 -14.515 21.645 1.00 90.56 337 GLY A O 1
ATOM 2693 N N . LEU A 1 338 ? -11.860 -13.437 20.710 1.00 92.50 338 LEU A N 1
ATOM 2694 C CA . LEU A 1 338 ? -12.156 -13.877 19.341 1.00 92.50 338 LEU A CA 1
ATOM 2695 C C . LEU A 1 338 ? -11.929 -15.385 19.170 1.00 92.50 338 LEU A C 1
ATOM 2697 O O . LEU A 1 338 ? -10.846 -15.900 19.451 1.00 92.50 338 LEU A O 1
ATOM 2701 N N . ARG A 1 339 ? -12.950 -16.084 18.666 1.00 90.38 339 ARG A N 1
ATOM 2702 C CA . ARG A 1 339 ? -12.881 -17.489 18.252 1.00 90.38 339 ARG A CA 1
ATOM 2703 C C . ARG A 1 339 ? -12.643 -17.588 16.745 1.00 90.38 339 ARG A C 1
ATOM 2705 O O . ARG A 1 339 ? -12.812 -16.615 16.008 1.00 90.38 339 ARG A O 1
ATOM 2712 N N . ALA A 1 340 ? -12.298 -18.784 16.276 1.00 89.75 340 ALA A N 1
ATOM 2713 C CA . ALA A 1 340 ? -12.107 -19.039 14.850 1.00 89.75 340 ALA A CA 1
ATOM 2714 C C . ALA A 1 340 ? -13.387 -18.753 14.041 1.00 89.75 340 ALA A C 1
ATOM 2716 O O . ALA A 1 340 ? -13.314 -18.180 12.955 1.00 89.75 340 ALA A O 1
ATOM 2717 N N . GLU A 1 341 ? -14.560 -19.079 14.592 1.00 93.12 341 GLU A N 1
ATOM 2718 C CA . GLU A 1 341 ? -15.855 -18.840 13.947 1.00 93.12 341 GLU A CA 1
ATOM 2719 C C . GLU A 1 341 ? -16.161 -17.346 13.817 1.00 93.12 341 GLU A C 1
ATOM 2721 O O . GLU A 1 341 ? -16.753 -16.920 12.825 1.00 93.12 341 GLU A O 1
ATOM 2726 N N . ASP A 1 342 ? -15.732 -16.544 14.795 1.00 94.62 342 ASP A N 1
ATOM 2727 C CA . ASP A 1 342 ? -15.923 -15.097 14.763 1.00 94.62 342 ASP A CA 1
ATOM 2728 C C . ASP A 1 342 ? -15.078 -14.476 13.640 1.00 94.62 342 ASP A C 1
ATOM 2730 O O . ASP A 1 342 ? -15.594 -13.691 12.852 1.00 94.62 342 ASP A O 1
ATOM 2734 N N . MET A 1 343 ? -13.816 -14.895 13.483 1.00 93.00 343 MET A N 1
ATOM 2735 C CA . MET A 1 343 ? -12.968 -14.436 12.372 1.00 93.00 343 MET A CA 1
ATOM 2736 C C . MET A 1 343 ? -13.504 -14.867 11.004 1.00 93.00 343 MET A C 1
ATOM 2738 O O . MET A 1 343 ? -13.518 -14.074 10.063 1.00 93.00 343 MET A O 1
ATOM 2742 N N . GLN A 1 344 ? -14.007 -16.099 10.883 1.00 92.88 344 GLN A N 1
ATOM 2743 C CA . GLN A 1 344 ? -14.663 -16.553 9.652 1.00 92.88 344 GLN A CA 1
ATOM 2744 C C . GLN A 1 344 ? -15.906 -15.722 9.323 1.00 92.88 344 GLN A C 1
ATOM 2746 O O . GLN A 1 344 ? -16.164 -15.424 8.156 1.00 92.88 344 GLN A O 1
ATOM 2751 N N . TYR A 1 345 ? -16.694 -15.353 10.335 1.00 95.25 345 TYR A N 1
ATOM 2752 C CA . TYR A 1 345 ? -17.822 -14.449 10.157 1.00 95.25 345 TYR A CA 1
ATOM 2753 C C . TYR A 1 345 ? -17.363 -13.055 9.710 1.00 95.25 345 TYR A C 1
ATOM 2755 O O . TYR A 1 345 ? -17.860 -12.573 8.695 1.00 95.25 345 TYR A O 1
ATOM 2763 N N . LEU A 1 346 ? -16.385 -12.450 10.392 1.00 95.50 346 LEU A N 1
ATOM 2764 C CA . LEU A 1 346 ? -15.867 -11.112 10.075 1.00 95.50 346 LEU A CA 1
ATOM 2765 C C . LEU A 1 346 ? -15.338 -11.021 8.638 1.00 95.50 346 LEU A C 1
ATOM 2767 O O . LEU A 1 346 ? -15.664 -10.075 7.922 1.00 95.50 346 LEU A O 1
ATOM 2771 N N . ARG A 1 347 ? -14.602 -12.039 8.174 1.00 93.44 347 ARG A N 1
ATOM 2772 C CA . ARG A 1 347 ? -14.162 -12.126 6.772 1.00 93.44 347 ARG A CA 1
ATOM 2773 C C . ARG A 1 347 ? -15.345 -12.184 5.803 1.00 93.44 347 ARG A C 1
ATOM 2775 O O . ARG A 1 347 ? -15.353 -11.480 4.802 1.00 93.44 347 ARG A O 1
ATOM 2782 N N . ARG A 1 348 ? -16.372 -12.980 6.115 1.00 94.62 348 ARG A N 1
ATOM 2783 C CA . ARG A 1 348 ? -17.562 -13.158 5.263 1.00 94.62 348 ARG A CA 1
ATOM 2784 C C . ARG A 1 348 ? -18.394 -11.887 5.111 1.00 94.62 348 ARG A C 1
ATOM 2786 O O . ARG A 1 348 ? -18.977 -11.676 4.056 1.00 94.62 348 ARG A O 1
ATOM 2793 N N . VAL A 1 349 ? -18.475 -11.067 6.157 1.00 94.75 349 VAL A N 1
ATOM 2794 C CA . VAL A 1 349 ? -19.222 -9.798 6.128 1.00 94.75 349 VAL A CA 1
ATOM 2795 C C . VAL A 1 349 ? -18.394 -8.619 5.608 1.00 94.75 349 VAL A C 1
ATOM 2797 O O . VAL A 1 349 ? -18.861 -7.487 5.684 1.00 94.75 349 VAL A O 1
ATOM 2800 N N . GLY A 1 350 ? -17.178 -8.855 5.099 1.00 93.62 350 GLY A N 1
ATOM 2801 C CA . GLY A 1 350 ? -16.320 -7.794 4.560 1.00 93.62 350 GLY A CA 1
ATOM 2802 C C . GLY A 1 350 ? -15.768 -6.848 5.630 1.00 93.62 350 GLY A C 1
ATOM 2803 O O . GLY A 1 350 ? -15.486 -5.685 5.352 1.00 93.62 350 GLY A O 1
ATOM 2804 N N . PHE A 1 351 ? -15.616 -7.312 6.876 1.00 95.25 351 PHE A N 1
ATOM 2805 C CA . PHE A 1 351 ? -15.142 -6.460 7.970 1.00 95.25 351 PHE A CA 1
ATOM 2806 C C . PHE A 1 351 ? -13.715 -5.938 7.735 1.00 95.25 351 PHE A C 1
ATOM 2808 O O . PHE A 1 351 ? -13.400 -4.815 8.115 1.00 95.25 351 PHE A O 1
ATOM 2815 N N . LEU A 1 352 ? -12.861 -6.719 7.063 1.00 92.25 352 LEU A N 1
ATOM 2816 C CA . LEU A 1 352 ? -11.499 -6.297 6.711 1.00 92.25 352 LEU A CA 1
ATOM 2817 C C . LEU A 1 352 ? -11.500 -5.066 5.792 1.00 92.25 352 LEU A C 1
ATOM 2819 O O . LEU A 1 352 ? -10.741 -4.128 6.024 1.00 92.25 352 LEU A O 1
ATOM 2823 N N . ASP A 1 353 ? -12.407 -5.021 4.816 1.00 91.19 353 ASP A N 1
ATOM 2824 C CA . ASP A 1 353 ? -12.556 -3.868 3.922 1.00 91.19 353 ASP A CA 1
ATOM 2825 C C . ASP A 1 353 ? -13.110 -2.651 4.677 1.00 91.19 353 ASP A C 1
ATOM 2827 O O . ASP A 1 353 ? -12.727 -1.500 4.426 1.00 91.19 353 ASP A O 1
ATOM 2831 N N . ARG A 1 354 ? -13.975 -2.891 5.674 1.00 94.06 354 ARG A N 1
ATOM 2832 C CA . ARG A 1 354 ? -14.443 -1.833 6.575 1.00 94.06 354 ARG A CA 1
ATOM 2833 C C . ARG A 1 354 ? -13.297 -1.263 7.414 1.00 94.06 354 ARG A C 1
ATOM 2835 O O . ARG A 1 354 ? -13.228 -0.044 7.550 1.00 94.06 354 ARG A O 1
ATOM 2842 N N . THR A 1 355 ? -12.380 -2.093 7.910 1.00 93.94 355 THR A N 1
ATOM 2843 C CA . THR A 1 355 ? -11.166 -1.645 8.613 1.00 93.94 355 THR A CA 1
ATOM 2844 C C . THR A 1 355 ? -10.313 -0.721 7.741 1.00 93.94 355 THR A C 1
ATOM 2846 O O . THR A 1 355 ? -9.878 0.337 8.202 1.00 93.94 355 THR A O 1
ATOM 2849 N N . ASP A 1 356 ? -10.128 -1.054 6.463 1.00 90.31 356 ASP A N 1
ATOM 2850 C CA . ASP A 1 356 ? -9.382 -0.199 5.533 1.00 90.31 356 ASP A CA 1
ATOM 2851 C C . ASP A 1 356 ? -10.116 1.114 5.231 1.00 90.31 356 ASP A C 1
ATOM 2853 O O . ASP A 1 356 ? -9.493 2.175 5.147 1.00 90.31 356 ASP A O 1
ATOM 2857 N N . THR A 1 357 ? -11.447 1.074 5.167 1.00 92.69 357 THR A N 1
ATOM 2858 C CA . THR A 1 357 ? -12.277 2.278 5.033 1.00 92.69 357 THR A CA 1
ATOM 2859 C C . THR A 1 357 ? -12.121 3.197 6.249 1.00 92.69 357 THR A C 1
ATOM 2861 O O . THR A 1 357 ? -11.890 4.391 6.082 1.00 92.69 357 THR A O 1
ATOM 2864 N N . ILE A 1 358 ? -12.155 2.651 7.469 1.00 94.56 358 ILE A N 1
ATOM 2865 C CA . ILE A 1 358 ? -11.935 3.411 8.711 1.00 94.56 358 ILE A CA 1
ATOM 2866 C C . ILE A 1 358 ? -10.541 4.046 8.711 1.00 94.56 358 ILE A C 1
ATOM 2868 O O . ILE A 1 358 ? -10.400 5.238 8.980 1.00 94.56 358 ILE A O 1
ATOM 2872 N N . ARG A 1 359 ? -9.501 3.280 8.355 1.00 92.38 359 ARG A N 1
ATOM 2873 C CA . ARG A 1 359 ? -8.134 3.806 8.213 1.00 92.38 359 ARG A CA 1
ATOM 2874 C C . ARG A 1 359 ? -8.079 4.948 7.206 1.00 92.38 359 ARG A C 1
ATOM 2876 O O . ARG A 1 359 ? -7.386 5.932 7.443 1.00 92.38 359 ARG A O 1
ATOM 2883 N N . TYR A 1 360 ? -8.772 4.827 6.079 1.00 91.56 360 TYR A N 1
ATOM 2884 C CA . TYR A 1 360 ? -8.824 5.874 5.065 1.00 91.56 360 TYR A CA 1
ATOM 2885 C C . TYR A 1 360 ? -9.533 7.139 5.573 1.00 91.56 360 TYR A C 1
ATOM 2887 O O . TYR A 1 360 ? -8.988 8.234 5.423 1.00 91.56 360 TYR A O 1
ATOM 2895 N N . GLU A 1 361 ? -10.700 6.995 6.205 1.00 91.38 361 GLU A N 1
ATOM 2896 C CA . GLU A 1 361 ? -11.467 8.096 6.804 1.00 91.38 361 GLU A CA 1
ATOM 2897 C C . GLU A 1 361 ? -10.606 8.861 7.827 1.00 91.38 361 GLU A C 1
ATOM 2899 O O . GLU A 1 361 ? -10.422 10.074 7.706 1.00 91.38 361 GLU A O 1
ATOM 2904 N N . VAL A 1 362 ? -9.978 8.146 8.766 1.00 94.19 362 VAL A N 1
ATOM 2905 C CA . VAL A 1 362 ? -9.138 8.750 9.812 1.00 94.19 362 VAL A CA 1
ATOM 2906 C C . VAL A 1 362 ? -7.858 9.364 9.240 1.00 94.19 362 VAL A C 1
ATOM 2908 O O . VAL A 1 362 ? -7.470 10.458 9.643 1.00 94.19 362 VAL A O 1
ATOM 2911 N N . ASN A 1 363 ? -7.204 8.715 8.272 1.00 89.56 363 ASN A N 1
ATOM 2912 C CA . ASN A 1 363 ? -6.024 9.293 7.618 1.00 89.56 363 ASN A CA 1
ATOM 2913 C C . ASN A 1 363 ? -6.364 10.567 6.834 1.00 89.56 363 ASN A C 1
ATOM 2915 O O . ASN A 1 363 ? -5.533 11.469 6.752 1.00 89.56 363 ASN A O 1
ATOM 2919 N N . THR A 1 364 ? -7.564 10.650 6.256 1.00 88.38 364 THR A N 1
ATOM 2920 C CA . THR A 1 364 ? -8.031 11.852 5.551 1.00 88.38 364 THR A CA 1
ATOM 2921 C C . THR A 1 364 ? -8.235 13.008 6.527 1.00 88.38 364 THR A C 1
ATOM 2923 O O . THR A 1 364 ? -7.851 14.138 6.235 1.00 88.38 364 THR A O 1
ATOM 2926 N N . GLU A 1 365 ? -8.780 12.723 7.707 1.00 89.94 365 GLU A N 1
ATOM 2927 C CA . GLU A 1 365 ? -8.922 13.704 8.781 1.00 89.94 365 GLU A CA 1
ATOM 2928 C C . GLU A 1 365 ? -7.565 14.184 9.312 1.00 89.94 365 GLU A C 1
ATOM 2930 O O . GLU A 1 365 ? -7.332 15.388 9.375 1.00 89.94 365 GLU A O 1
ATOM 2935 N N . VAL A 1 366 ? -6.639 13.263 9.602 1.00 88.56 366 VAL A N 1
ATOM 2936 C CA . VAL A 1 366 ? -5.259 13.589 10.008 1.00 88.56 366 VAL A CA 1
ATOM 2937 C C . VAL A 1 366 ? -4.573 14.468 8.966 1.00 88.56 366 VAL A C 1
ATOM 2939 O O . VAL A 1 366 ? -3.984 15.488 9.307 1.00 88.56 366 VAL A O 1
ATOM 2942 N N . LEU A 1 367 ? -4.712 14.130 7.682 1.00 86.31 367 LEU A N 1
ATOM 2943 C CA . LEU A 1 367 ? -4.163 14.938 6.598 1.00 86.31 367 LEU A CA 1
ATOM 2944 C C . LEU A 1 367 ? -4.768 16.350 6.570 1.00 86.31 367 LEU A C 1
ATOM 2946 O O . LEU A 1 367 ? -4.066 17.310 6.260 1.00 86.31 367 LEU A O 1
ATOM 2950 N N . HIS A 1 368 ? -6.059 16.495 6.874 1.00 81.94 368 HIS A N 1
ATOM 2951 C CA . HIS A 1 368 ? -6.691 17.809 6.954 1.00 81.94 368 HIS A CA 1
ATOM 2952 C C . HIS A 1 368 ? -6.108 18.646 8.099 1.00 81.94 368 HIS A C 1
ATOM 2954 O O . HIS A 1 368 ? -5.795 19.817 7.883 1.00 81.94 368 HIS A O 1
ATOM 2960 N N . MET A 1 369 ? -5.884 18.032 9.266 1.00 89.12 369 MET A N 1
ATOM 2961 C CA . MET A 1 369 ? -5.214 18.673 10.403 1.00 89.12 369 MET A CA 1
ATOM 2962 C C . MET A 1 369 ? -3.783 19.097 10.043 1.00 89.12 369 MET A C 1
ATOM 2964 O O . MET A 1 369 ? -3.406 20.240 10.278 1.00 89.12 369 MET A O 1
ATOM 2968 N N . ASP A 1 370 ? -3.010 18.225 9.388 1.00 84.25 370 ASP A N 1
ATOM 2969 C CA . ASP A 1 370 ? -1.646 18.534 8.933 1.00 84.25 370 ASP A CA 1
ATOM 2970 C C . ASP A 1 370 ? -1.616 19.720 7.956 1.00 84.25 370 ASP A C 1
ATOM 2972 O O . ASP A 1 370 ? -0.733 20.578 8.022 1.00 84.25 370 ASP A O 1
ATOM 2976 N N . ILE A 1 371 ? -2.584 19.783 7.033 1.00 81.44 371 ILE A N 1
ATOM 2977 C CA . ILE A 1 371 ? -2.706 20.886 6.073 1.00 81.44 371 ILE A CA 1
ATOM 2978 C C . ILE A 1 371 ? -3.053 22.192 6.787 1.00 81.44 371 ILE A C 1
ATOM 2980 O O . ILE A 1 371 ? -2.505 23.234 6.421 1.00 81.44 371 ILE A O 1
ATOM 2984 N N . GLN A 1 372 ? -3.959 22.147 7.764 1.00 82.38 372 GLN A N 1
ATOM 2985 C CA . GLN A 1 372 ? -4.352 23.319 8.538 1.00 82.38 372 GLN A CA 1
ATOM 2986 C C . GLN A 1 372 ? -3.172 23.851 9.360 1.00 82.38 372 GLN A C 1
ATOM 2988 O O . GLN A 1 372 ? -2.808 25.014 9.207 1.00 82.38 372 GLN A O 1
ATOM 2993 N N . ASP A 1 373 ? -2.489 22.986 10.109 1.00 83.44 373 ASP A N 1
ATOM 2994 C CA . ASP A 1 373 ? -1.308 23.356 10.894 1.00 83.44 373 ASP A CA 1
ATOM 2995 C C . ASP A 1 373 ? -0.159 23.862 10.018 1.00 83.44 373 ASP A C 1
ATOM 2997 O O . ASP A 1 373 ? 0.556 24.795 10.386 1.00 83.44 373 ASP A O 1
ATOM 3001 N N . GLY A 1 374 ? 0.029 23.259 8.840 1.00 81.56 374 GLY A N 1
ATOM 3002 C CA . GLY A 1 374 ? 1.003 23.724 7.859 1.00 81.56 374 GLY A CA 1
ATOM 3003 C C . GLY A 1 374 ? 0.668 25.120 7.330 1.00 81.56 374 GLY A C 1
ATOM 3004 O O . GLY A 1 374 ? 1.562 25.955 7.188 1.00 81.56 374 GLY A O 1
ATOM 3005 N N . ALA A 1 375 ? -0.612 25.406 7.076 1.00 79.19 375 ALA A N 1
ATOM 3006 C CA . ALA A 1 375 ? -1.063 26.734 6.670 1.00 79.19 375 ALA A CA 1
ATOM 3007 C C . ALA A 1 375 ? -0.872 27.765 7.794 1.00 79.19 375 ALA A C 1
ATOM 3009 O O . ALA A 1 375 ? -0.353 28.850 7.536 1.00 79.19 375 ALA A O 1
ATOM 3010 N N . ASP A 1 376 ? -1.209 27.414 9.035 1.00 81.62 376 ASP A N 1
ATOM 3011 C CA . ASP A 1 376 ? -1.026 28.279 10.203 1.00 81.62 376 ASP A CA 1
ATOM 3012 C C . ASP A 1 376 ? 0.459 28.571 10.460 1.00 8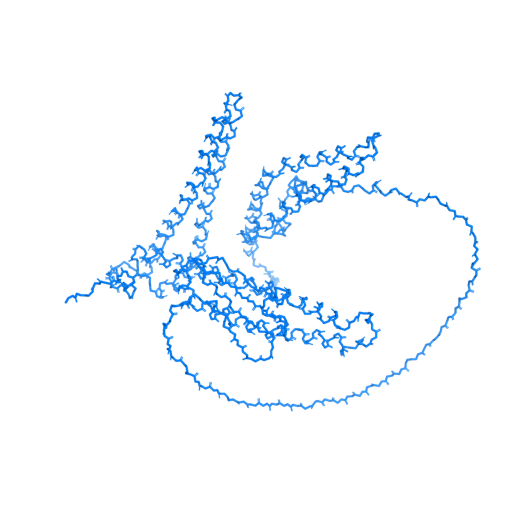1.62 376 ASP A C 1
ATOM 3014 O O . ASP A 1 376 ? 0.837 29.717 10.718 1.00 81.62 376 ASP A O 1
ATOM 3018 N N . TYR A 1 377 ? 1.328 27.571 10.294 1.00 84.56 377 TYR A N 1
ATOM 3019 C CA . TYR A 1 377 ? 2.779 27.746 10.357 1.00 84.56 377 TYR A CA 1
ATOM 3020 C C . TYR A 1 377 ? 3.302 28.696 9.266 1.00 84.56 377 TYR A C 1
ATOM 3022 O O . TYR A 1 377 ? 4.102 29.596 9.550 1.00 84.56 377 TYR A O 1
ATOM 3030 N N . LEU A 1 378 ? 2.856 28.530 8.016 1.00 83.06 378 LEU A N 1
ATOM 3031 C CA . LEU A 1 378 ? 3.260 29.400 6.907 1.00 83.06 378 LEU A CA 1
ATOM 3032 C C . LEU A 1 378 ? 2.767 30.836 7.104 1.00 83.06 378 LEU A C 1
ATOM 3034 O O . LEU A 1 378 ? 3.537 31.776 6.917 1.00 83.06 378 LEU A O 1
ATOM 3038 N N . ASN A 1 379 ? 1.525 31.015 7.552 1.00 81.88 379 ASN A N 1
ATOM 3039 C CA . ASN A 1 379 ? 0.971 32.331 7.862 1.00 81.88 379 ASN A CA 1
ATOM 3040 C C . ASN A 1 379 ? 1.761 33.013 8.986 1.00 81.88 379 ASN A C 1
ATOM 3042 O O . ASN A 1 379 ? 2.170 34.163 8.836 1.00 81.88 379 ASN A O 1
ATOM 3046 N N . ALA A 1 380 ? 2.061 32.287 10.068 1.00 82.62 380 ALA A N 1
ATOM 3047 C CA . ALA A 1 380 ? 2.852 32.810 11.178 1.00 82.62 380 ALA A CA 1
ATOM 3048 C C . ALA A 1 380 ? 4.275 33.208 10.749 1.00 82.62 380 ALA A C 1
ATOM 3050 O O . ALA A 1 380 ? 4.811 34.207 11.219 1.00 82.62 380 ALA A O 1
ATOM 3051 N N . THR A 1 381 ? 4.900 32.453 9.842 1.00 81.69 381 THR A N 1
ATOM 3052 C CA . THR A 1 381 ? 6.272 32.732 9.381 1.00 81.69 381 THR A CA 1
ATOM 3053 C C . THR A 1 381 ? 6.358 33.786 8.275 1.00 81.69 381 THR A C 1
ATOM 3055 O O . THR A 1 381 ? 7.417 34.401 8.117 1.00 81.69 381 THR A O 1
ATOM 3058 N N . ALA A 1 382 ? 5.268 34.030 7.542 1.00 79.31 382 ALA A N 1
ATOM 3059 C CA . ALA A 1 382 ? 5.158 35.102 6.554 1.00 79.31 382 ALA A CA 1
ATOM 3060 C C . ALA A 1 382 ? 5.094 36.498 7.198 1.00 79.31 382 ALA A C 1
ATOM 3062 O O . ALA A 1 382 ? 5.475 37.492 6.572 1.00 79.31 382 ALA A O 1
ATOM 3063 N N . GLU A 1 383 ? 4.666 36.596 8.459 1.00 76.62 383 GLU A N 1
ATOM 3064 C CA . GLU A 1 383 ? 4.739 37.846 9.208 1.00 76.62 383 GLU A CA 1
ATOM 3065 C C . GLU A 1 383 ? 6.211 38.258 9.391 1.00 76.62 383 GLU A C 1
ATOM 3067 O O . GLU A 1 383 ? 7.005 37.595 10.058 1.00 76.62 383 GLU A O 1
ATOM 3072 N N . ALA A 1 384 ? 6.606 39.384 8.789 1.00 57.03 384 ALA A N 1
ATOM 3073 C CA . ALA A 1 384 ? 8.001 39.814 8.618 1.00 57.03 384 ALA A CA 1
ATOM 3074 C C . ALA A 1 384 ? 8.781 40.154 9.914 1.00 57.03 384 ALA A C 1
ATOM 3076 O O . ALA A 1 384 ? 9.843 40.770 9.847 1.00 57.03 384 ALA A O 1
ATOM 3077 N N . LYS A 1 385 ? 8.275 39.792 11.098 1.00 80.00 385 LYS A N 1
ATOM 3078 C CA . LYS A 1 385 ? 8.781 40.253 12.403 1.00 80.00 385 LYS A CA 1
ATOM 3079 C C . LYS A 1 385 ? 9.463 39.185 13.259 1.00 80.00 385 LYS A C 1
ATOM 3081 O O . LYS A 1 385 ? 10.018 39.532 14.294 1.00 80.00 385 LYS A O 1
ATOM 3086 N N . TRP A 1 386 ? 9.465 37.923 12.837 1.00 77.81 386 TRP A N 1
ATOM 3087 C CA . TRP A 1 386 ? 9.985 36.830 13.663 1.00 77.81 386 TRP A CA 1
ATOM 3088 C C . TRP A 1 386 ? 11.509 36.743 13.621 1.00 77.81 386 TRP A C 1
ATOM 3090 O O . TRP A 1 386 ? 12.106 36.637 12.540 1.00 77.81 386 TRP A O 1
ATOM 3100 N N . LEU A 1 387 ? 12.131 36.702 14.799 1.00 84.06 387 LEU A N 1
ATOM 3101 C CA . LEU A 1 387 ? 13.557 36.430 14.945 1.00 84.06 387 LEU A CA 1
ATOM 3102 C C . LEU A 1 387 ? 13.873 34.977 14.525 1.00 84.06 387 LEU A C 1
ATOM 3104 O O . LEU A 1 387 ? 13.032 34.084 14.668 1.00 84.06 387 LEU A O 1
ATOM 3108 N N . PRO A 1 388 ? 15.102 34.673 14.060 1.00 84.44 388 PRO A N 1
ATOM 3109 C CA . PRO A 1 388 ? 15.479 33.317 13.640 1.00 84.44 388 PRO A CA 1
ATOM 3110 C C . PRO A 1 388 ? 15.249 32.226 14.700 1.00 84.44 388 PRO A C 1
ATOM 3112 O O . PRO A 1 388 ? 14.932 31.088 14.357 1.00 84.44 388 PRO A O 1
ATOM 3115 N N . ILE A 1 389 ? 15.397 32.562 15.986 1.00 86.62 389 ILE A N 1
ATOM 3116 C CA . ILE A 1 389 ? 15.162 31.634 17.104 1.00 86.62 389 ILE A CA 1
ATOM 3117 C C . ILE A 1 389 ? 13.671 31.297 17.234 1.00 86.62 389 ILE A C 1
ATOM 3119 O O . ILE A 1 389 ? 13.320 30.130 17.401 1.00 86.62 389 ILE A O 1
ATOM 3123 N N . GLU A 1 390 ? 12.793 32.286 17.090 1.00 85.25 390 GLU A N 1
ATOM 3124 C CA . GLU A 1 390 ? 11.343 32.096 17.190 1.00 85.25 390 GLU A CA 1
ATOM 3125 C C . GLU A 1 390 ? 10.823 31.240 16.025 1.00 85.25 390 GLU A C 1
ATOM 3127 O O . GLU A 1 390 ? 10.003 30.346 16.230 1.00 85.25 390 GLU A O 1
ATOM 3132 N N . ARG A 1 391 ? 11.385 31.416 14.816 1.00 83.69 391 ARG A N 1
ATOM 3133 C CA . ARG A 1 391 ? 11.086 30.557 13.653 1.00 83.69 391 ARG A CA 1
ATOM 3134 C C . ARG A 1 391 ? 11.459 29.095 13.896 1.00 83.69 391 ARG A C 1
ATOM 3136 O O . ARG A 1 391 ? 10.685 28.203 13.556 1.00 83.69 391 ARG A O 1
ATOM 3143 N N . LYS A 1 392 ? 12.628 28.838 14.500 1.00 86.00 392 LYS A N 1
ATOM 3144 C CA . LYS A 1 392 ? 13.046 27.476 14.874 1.00 86.00 392 LYS A CA 1
ATOM 3145 C C . LYS A 1 392 ? 12.103 26.866 15.908 1.00 86.00 392 LYS A C 1
ATOM 3147 O O . LYS A 1 392 ? 11.756 25.696 15.782 1.00 86.00 392 LYS A O 1
ATOM 3152 N N . HIS A 1 393 ? 11.673 27.649 16.899 1.00 87.69 393 HIS A N 1
ATOM 3153 C CA . HIS A 1 393 ? 10.733 27.174 17.912 1.00 87.69 393 HIS A CA 1
ATOM 3154 C C . HIS A 1 393 ? 9.379 26.807 17.299 1.00 87.69 393 HIS A C 1
ATOM 3156 O O . HIS A 1 393 ? 8.891 25.703 17.525 1.00 87.69 393 HIS A O 1
ATOM 3162 N N . LYS A 1 394 ? 8.826 27.673 16.439 1.00 87.19 394 LYS A N 1
ATOM 3163 C CA . LYS A 1 394 ? 7.574 27.396 15.721 1.00 87.19 394 LYS A CA 1
ATOM 3164 C C . LYS A 1 394 ? 7.659 26.181 14.809 1.00 87.19 394 LYS A C 1
ATOM 3166 O O . LYS A 1 394 ? 6.719 25.399 14.751 1.00 87.19 394 LYS A O 1
ATOM 3171 N N . TYR A 1 395 ? 8.788 25.986 14.132 1.00 85.44 395 TYR A N 1
ATOM 3172 C CA . TYR A 1 395 ? 8.994 24.792 13.316 1.00 85.44 395 TYR A CA 1
ATOM 3173 C C . TYR A 1 395 ? 9.017 23.516 14.171 1.00 85.44 395 TYR A C 1
ATOM 3175 O O . TYR A 1 395 ? 8.386 22.524 13.821 1.00 85.44 395 TYR A O 1
ATOM 3183 N N . ALA A 1 396 ? 9.681 23.550 15.330 1.00 90.06 396 ALA A N 1
ATOM 3184 C CA . ALA A 1 396 ? 9.687 22.428 16.268 1.00 90.06 396 ALA A CA 1
ATOM 3185 C C . ALA A 1 396 ? 8.302 22.156 16.888 1.00 90.06 396 ALA A C 1
ATOM 3187 O O . ALA A 1 396 ? 7.963 21.006 17.158 1.00 90.06 396 ALA A O 1
ATOM 3188 N N . GLU A 1 397 ? 7.488 23.188 17.128 1.00 90.50 397 GLU A N 1
ATOM 3189 C CA . GLU A 1 397 ? 6.074 2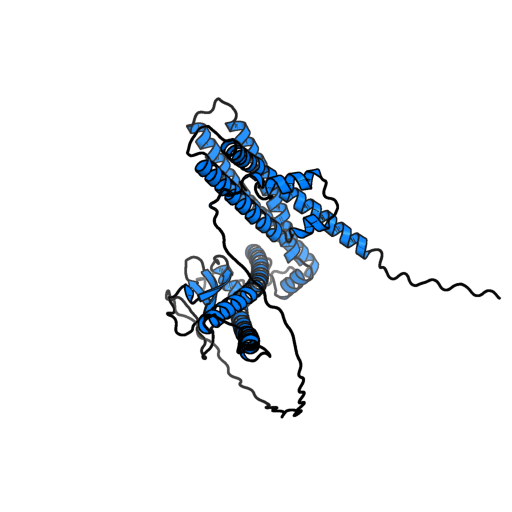3.024 17.495 1.00 90.50 397 GLU A CA 1
ATOM 3190 C C . GLU A 1 397 ? 5.278 22.338 16.382 1.00 90.50 397 GLU A C 1
ATOM 3192 O O . GLU A 1 397 ? 4.597 21.357 16.663 1.00 90.50 397 GLU A O 1
ATOM 3197 N N . HIS A 1 398 ? 5.424 22.783 15.130 1.00 88.00 398 HIS A N 1
ATOM 3198 C CA . HIS A 1 398 ? 4.750 22.171 13.985 1.00 88.00 398 HIS A CA 1
ATOM 3199 C C . HIS A 1 398 ? 5.121 20.687 13.824 1.00 88.00 398 HIS A C 1
ATOM 3201 O O . HIS A 1 398 ? 4.234 19.848 13.706 1.00 88.00 398 HIS A O 1
ATOM 3207 N N . LEU A 1 399 ? 6.410 20.334 13.921 1.00 89.69 399 LEU A N 1
ATOM 3208 C CA . LEU A 1 399 ? 6.849 18.932 13.865 1.00 89.69 399 LEU A CA 1
ATOM 3209 C C . LEU A 1 399 ? 6.246 18.074 14.987 1.00 89.69 399 LEU A C 1
ATOM 3211 O O . LEU A 1 399 ? 5.783 16.965 14.724 1.00 89.69 399 LEU A O 1
ATOM 3215 N N . ARG A 1 400 ? 6.203 18.592 16.222 1.00 91.50 400 ARG A N 1
ATOM 3216 C CA . ARG A 1 400 ? 5.542 17.902 17.344 1.00 91.50 400 ARG A CA 1
ATOM 3217 C C . ARG A 1 400 ? 4.042 17.730 17.103 1.00 91.50 400 ARG A C 1
ATOM 3219 O O . ARG A 1 400 ? 3.488 16.708 17.500 1.00 91.50 400 ARG A O 1
ATOM 3226 N N . SER A 1 401 ? 3.402 18.694 16.442 1.00 91.69 401 SER A N 1
ATOM 3227 C CA . SER A 1 401 ? 1.990 18.595 16.063 1.00 91.69 401 SER A CA 1
ATOM 3228 C C . SER A 1 401 ? 1.752 17.463 15.063 1.00 91.69 401 SER A C 1
ATOM 3230 O O . SER A 1 401 ? 0.906 16.609 15.308 1.00 91.69 401 SER A O 1
ATOM 3232 N N . LEU A 1 402 ? 2.579 17.357 14.013 1.00 87.44 402 LEU A N 1
ATOM 3233 C CA . LEU A 1 402 ? 2.495 16.269 13.024 1.00 87.44 402 LEU A CA 1
ATOM 3234 C C . LEU A 1 402 ? 2.652 14.877 13.666 1.00 87.44 402 LEU A C 1
ATOM 3236 O O . LEU A 1 402 ? 1.916 13.939 13.350 1.00 87.44 402 LEU A O 1
ATOM 3240 N N . GLU A 1 403 ? 3.593 14.725 14.602 1.00 91.50 403 GLU A N 1
ATOM 3241 C CA . GLU A 1 403 ? 3.734 13.487 15.381 1.00 91.50 403 GLU A CA 1
ATOM 3242 C C . GLU A 1 403 ? 2.494 13.213 16.244 1.00 91.50 403 GLU A C 1
ATOM 3244 O O . GLU A 1 403 ? 2.006 12.077 16.292 1.00 91.50 403 GLU A O 1
ATOM 3249 N N . GLY A 1 404 ? 1.949 14.258 16.871 1.00 93.44 404 GLY A N 1
ATOM 3250 C CA . GLY A 1 404 ? 0.699 14.212 17.624 1.00 93.44 404 GLY A CA 1
ATOM 3251 C C . GLY A 1 404 ? -0.489 13.767 16.770 1.00 93.44 404 GLY A C 1
ATOM 3252 O O . GLY A 1 404 ? -1.245 12.891 17.191 1.00 93.44 404 GLY A O 1
ATOM 3253 N N . HIS A 1 405 ? -0.622 14.282 15.547 1.00 93.00 405 HIS A N 1
ATOM 3254 C CA . HIS A 1 405 ? -1.676 13.896 14.607 1.00 93.00 405 HIS A CA 1
ATOM 3255 C C . HIS A 1 405 ? -1.544 12.438 14.167 1.00 93.00 405 HIS A C 1
ATOM 3257 O O . HIS A 1 405 ? -2.535 11.709 14.115 1.00 93.00 405 HIS A O 1
ATOM 3263 N N . LYS A 1 406 ? -0.317 11.960 13.930 1.00 91.50 406 LYS A N 1
ATOM 3264 C CA . LYS A 1 406 ? -0.064 10.543 13.634 1.00 91.50 406 LYS A CA 1
ATOM 3265 C C . LYS A 1 406 ? -0.469 9.641 14.804 1.00 91.50 406 LYS A C 1
ATOM 3267 O O . LYS A 1 406 ? -1.078 8.592 14.585 1.00 91.50 406 LYS A O 1
ATOM 3272 N N . ALA A 1 407 ? -0.146 10.028 16.039 1.00 94.25 407 ALA A N 1
ATOM 3273 C CA . ALA A 1 407 ? -0.553 9.292 17.237 1.00 94.25 407 ALA A CA 1
ATOM 3274 C C . ALA A 1 407 ? -2.081 9.305 17.418 1.00 94.25 407 ALA A C 1
ATOM 3276 O O . ALA A 1 407 ? -2.681 8.251 17.639 1.00 94.25 407 ALA A O 1
ATOM 3277 N N . TYR A 1 408 ? -2.712 10.468 17.238 1.00 96.00 408 TYR A N 1
ATOM 3278 C CA . TYR A 1 408 ? -4.165 10.630 17.233 1.00 96.00 408 TYR A CA 1
ATOM 3279 C C . TYR A 1 408 ? -4.832 9.711 16.206 1.00 96.00 408 TYR A C 1
ATOM 3281 O O . TYR A 1 408 ? -5.729 8.947 16.560 1.00 96.00 408 TYR A O 1
ATOM 3289 N N . GLY A 1 409 ? -4.349 9.713 14.960 1.00 94.38 409 GLY A N 1
ATOM 3290 C CA . GLY A 1 409 ? -4.870 8.872 13.888 1.00 94.38 409 GLY A CA 1
ATOM 3291 C C . GLY A 1 409 ? -4.809 7.386 14.226 1.00 94.38 409 GLY A C 1
ATOM 3292 O O . GLY A 1 409 ? -5.794 6.670 14.043 1.00 94.38 409 GLY A O 1
ATOM 3293 N N . LYS A 1 410 ? -3.691 6.916 14.795 1.00 94.12 410 LYS A N 1
ATOM 3294 C CA . LYS A 1 410 ? -3.559 5.524 15.255 1.00 94.12 410 LYS A CA 1
ATOM 3295 C C . LYS A 1 410 ? -4.589 5.176 16.332 1.00 94.12 410 LYS A C 1
ATOM 3297 O O . LYS A 1 410 ? -5.277 4.165 16.208 1.00 94.12 410 LYS A O 1
ATOM 3302 N N . ILE A 1 411 ? -4.713 6.015 17.362 1.00 96.69 411 ILE A N 1
ATOM 3303 C CA . ILE A 1 411 ? -5.646 5.798 18.479 1.00 96.69 411 ILE A CA 1
ATOM 3304 C C . ILE A 1 411 ? -7.094 5.804 17.980 1.00 96.69 411 ILE A C 1
ATOM 3306 O O . ILE A 1 411 ? -7.864 4.899 18.301 1.00 96.69 411 ILE A O 1
ATOM 3310 N N . LYS A 1 412 ? -7.461 6.789 17.154 1.00 97.38 412 LYS A N 1
ATOM 3311 C CA . LYS A 1 412 ? -8.814 6.929 16.613 1.00 97.38 412 LYS A CA 1
ATOM 3312 C C . LYS A 1 412 ? -9.190 5.780 15.686 1.00 97.38 412 LYS A C 1
ATOM 3314 O O . LYS A 1 412 ? -10.269 5.218 15.845 1.00 97.38 412 LYS A O 1
ATOM 3319 N N . THR A 1 413 ? -8.292 5.387 14.781 1.00 96.69 413 THR A N 1
ATOM 3320 C CA . THR A 1 413 ? -8.495 4.220 13.908 1.00 96.69 413 THR A CA 1
ATOM 3321 C C . THR A 1 413 ? -8.770 2.980 14.753 1.00 96.69 413 THR A C 1
ATOM 3323 O O . THR A 1 413 ? -9.775 2.303 14.549 1.00 96.69 413 THR A O 1
ATOM 3326 N N . ARG A 1 414 ? -7.918 2.718 15.752 1.00 96.88 414 ARG A N 1
ATOM 3327 C CA . ARG A 1 414 ? -8.058 1.570 16.653 1.00 96.88 414 ARG A CA 1
ATOM 3328 C C . ARG A 1 414 ? -9.401 1.579 17.386 1.00 96.88 414 ARG A C 1
ATOM 3330 O O . ARG A 1 414 ? -10.076 0.556 17.426 1.00 96.88 414 ARG A O 1
ATOM 3337 N N . HIS A 1 415 ? -9.800 2.730 17.925 1.00 97.44 415 HIS A N 1
ATOM 3338 C CA . HIS A 1 415 ? -11.074 2.891 18.621 1.00 97.44 415 HIS A CA 1
ATOM 3339 C C . HIS A 1 415 ? -12.277 2.642 17.700 1.00 97.44 415 HIS A C 1
ATOM 3341 O O . HIS A 1 415 ? -13.188 1.905 18.061 1.00 97.44 415 HIS A O 1
ATOM 3347 N N . MET A 1 416 ? -12.264 3.199 16.487 1.00 98.00 416 MET A N 1
ATOM 3348 C CA . MET A 1 416 ? -13.342 2.990 15.518 1.00 98.00 416 MET A CA 1
ATOM 3349 C C . MET A 1 416 ? -13.441 1.527 15.069 1.00 98.00 416 MET A C 1
ATOM 3351 O O . MET A 1 416 ? -14.547 0.998 14.996 1.00 98.00 416 MET A O 1
ATOM 3355 N N . ILE A 1 417 ? -12.306 0.857 14.823 1.00 97.44 417 ILE A N 1
ATOM 3356 C CA . ILE A 1 417 ? -12.282 -0.583 14.519 1.00 97.44 417 ILE A CA 1
ATOM 3357 C C . ILE A 1 417 ? -12.858 -1.381 15.689 1.00 97.44 417 ILE A C 1
ATOM 3359 O O . ILE A 1 417 ? -13.647 -2.292 15.465 1.00 97.44 417 ILE A O 1
ATOM 3363 N N . LEU A 1 418 ? -12.488 -1.050 16.929 1.00 97.56 418 LEU A N 1
ATOM 3364 C CA . LEU A 1 418 ? -12.982 -1.733 18.121 1.00 97.56 418 LEU A CA 1
ATOM 3365 C C . LEU A 1 418 ? -14.505 -1.631 18.265 1.00 97.56 418 LEU A C 1
ATOM 3367 O O . LEU A 1 418 ? -15.165 -2.639 18.507 1.00 97.56 418 LEU A O 1
ATOM 3371 N N . GLU A 1 419 ? -15.069 -0.433 18.129 1.00 97.25 419 GLU A N 1
ATOM 3372 C CA . GLU A 1 419 ? -16.517 -0.230 18.254 1.00 97.25 419 GLU A CA 1
ATOM 3373 C C . GLU A 1 419 ? -17.283 -0.964 17.147 1.00 97.25 419 GLU A C 1
ATOM 3375 O O . GLU A 1 419 ? -18.290 -1.630 17.399 1.00 97.25 419 GLU A O 1
ATOM 3380 N N . GLU A 1 420 ? -16.752 -0.932 15.927 1.00 97.19 420 GLU A N 1
ATOM 3381 C CA . GLU A 1 420 ? -17.284 -1.701 14.807 1.00 97.19 420 GLU A CA 1
ATOM 3382 C C . GLU A 1 420 ? -17.189 -3.213 15.042 1.00 97.19 420 GLU A C 1
ATOM 3384 O O . GLU A 1 420 ? -18.151 -3.954 14.816 1.00 97.19 420 GLU A O 1
ATOM 3389 N N . LEU A 1 421 ? -16.061 -3.681 15.574 1.00 96.81 421 LEU A N 1
ATOM 3390 C CA . LEU A 1 421 ? -15.846 -5.077 15.924 1.00 96.81 421 LEU A CA 1
ATOM 3391 C C . LEU A 1 421 ? -16.858 -5.545 16.974 1.00 96.81 421 LEU A C 1
ATOM 3393 O O . LEU A 1 421 ? -17.507 -6.572 16.773 1.00 96.81 421 LEU A O 1
ATOM 3397 N N . LYS A 1 422 ? -17.042 -4.786 18.064 1.00 96.12 422 LYS A N 1
ATOM 3398 C CA . LYS A 1 422 ? -18.046 -5.079 19.102 1.00 96.12 422 LYS A CA 1
ATOM 3399 C C . LYS A 1 422 ? -19.436 -5.192 18.490 1.00 96.12 422 LYS A C 1
ATOM 3401 O O . LYS A 1 422 ? -20.091 -6.215 18.676 1.00 96.12 422 LYS A O 1
ATOM 3406 N N . ARG A 1 423 ? -19.838 -4.210 17.677 1.00 95.56 423 ARG A N 1
ATOM 3407 C CA . ARG A 1 423 ? -21.139 -4.201 16.994 1.00 95.56 423 ARG A CA 1
ATOM 3408 C C . ARG A 1 423 ? -21.350 -5.455 16.143 1.00 95.56 423 ARG A C 1
ATOM 3410 O O . ARG A 1 423 ? -22.401 -6.089 16.215 1.00 95.56 423 ARG A O 1
ATOM 3417 N N . HIS A 1 424 ? -20.358 -5.839 15.340 1.00 95.31 424 HIS A N 1
ATOM 3418 C CA . HIS A 1 424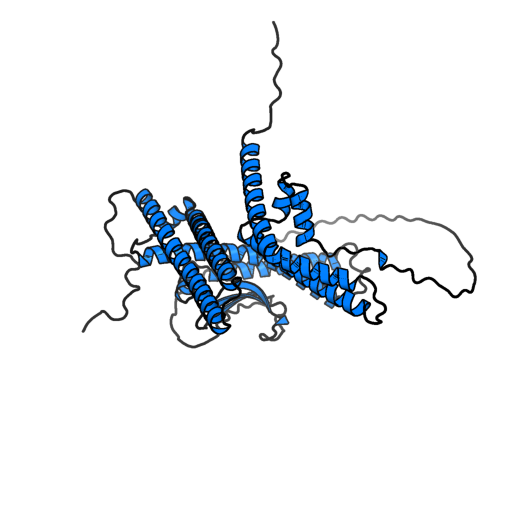 ? -20.452 -7.030 14.495 1.00 95.31 424 HIS A CA 1
ATOM 3419 C C . HIS A 1 424 ? -20.498 -8.330 15.308 1.00 95.31 424 HIS A C 1
ATOM 3421 O O . HIS A 1 424 ? -21.272 -9.227 14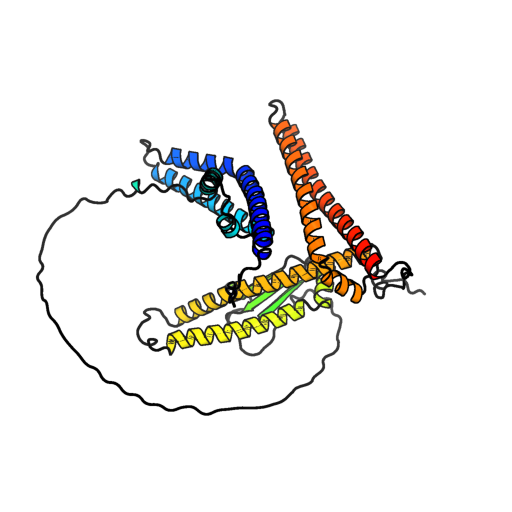.964 1.00 95.31 424 HIS A O 1
ATOM 3427 N N . LEU A 1 425 ? -19.708 -8.434 16.380 1.00 94.31 425 LEU A N 1
ATOM 3428 C CA . LEU A 1 425 ? -19.689 -9.610 17.250 1.00 94.31 425 LEU A CA 1
ATOM 3429 C C . LEU A 1 425 ? -20.968 -9.747 18.077 1.00 94.31 425 LEU A C 1
ATOM 3431 O O . LEU A 1 425 ? -21.454 -10.864 18.232 1.00 94.31 425 LEU A O 1
ATOM 3435 N N . GLU A 1 426 ? -21.537 -8.651 18.575 1.00 92.94 426 GLU A N 1
ATOM 3436 C CA . GLU A 1 426 ? -22.824 -8.647 19.282 1.00 92.94 426 GLU A CA 1
ATOM 3437 C C . GLU A 1 426 ? -23.958 -9.108 18.366 1.00 92.94 426 GLU A C 1
ATOM 3439 O O . GLU A 1 426 ? -24.726 -10.000 18.731 1.00 92.94 426 GLU A O 1
ATOM 3444 N N . ASN A 1 427 ? -24.006 -8.581 17.139 1.00 92.19 427 ASN A N 1
ATOM 3445 C CA . ASN A 1 427 ? -24.988 -8.992 16.136 1.00 92.19 427 ASN A CA 1
ATOM 3446 C C . ASN A 1 427 ? -24.858 -10.478 15.769 1.00 92.19 427 ASN A C 1
ATOM 3448 O O . ASN A 1 427 ? -25.864 -11.153 15.563 1.00 92.19 427 ASN A O 1
ATOM 3452 N N . PHE A 1 428 ? -23.630 -10.999 15.693 1.00 93.31 428 PHE A N 1
ATOM 3453 C CA . PHE A 1 428 ? -23.375 -12.394 15.331 1.00 93.31 428 PHE A CA 1
ATOM 3454 C C . PHE A 1 428 ? -23.626 -13.380 16.474 1.00 93.31 428 PHE A C 1
ATOM 3456 O O . PHE A 1 428 ? -24.230 -14.431 16.272 1.00 93.31 428 PHE A O 1
ATOM 3463 N N . ARG A 1 429 ? -23.147 -13.060 17.681 1.00 91.06 429 ARG A N 1
ATOM 3464 C CA . ARG A 1 429 ? -23.259 -13.925 18.865 1.00 91.06 429 ARG A CA 1
ATOM 3465 C C . ARG A 1 429 ? -24.649 -13.843 19.507 1.00 91.06 429 ARG A C 1
ATOM 3467 O O . ARG A 1 429 ? -25.013 -14.743 20.260 1.00 91.06 429 ARG A O 1
ATOM 3474 N N . GLY A 1 430 ? -25.416 -12.803 19.186 1.00 81.38 430 GLY A N 1
ATOM 3475 C CA . GLY A 1 430 ? -26.742 -12.538 19.723 1.00 81.38 430 GLY A CA 1
ATOM 3476 C C . GLY A 1 430 ? -26.711 -11.975 21.153 1.00 81.38 430 GLY A C 1
ATOM 3477 O O . GLY A 1 430 ? -25.736 -12.155 21.893 1.00 81.38 430 GLY A O 1
ATOM 3478 N N . PRO A 1 431 ? -27.791 -11.303 21.584 1.00 69.44 431 PRO A N 1
ATOM 3479 C CA . PRO A 1 431 ? -27.916 -10.808 22.949 1.00 69.44 431 PRO A CA 1
ATOM 3480 C C . PRO A 1 431 ? -28.082 -11.991 23.917 1.00 69.44 431 PRO A C 1
ATOM 3482 O O . PRO A 1 431 ? -29.120 -12.645 23.930 1.00 69.44 431 PRO A O 1
ATOM 3485 N N . GLY A 1 432 ? -27.061 -12.283 24.734 1.00 57.06 432 GLY A N 1
ATOM 3486 C CA . GLY A 1 432 ? -27.193 -13.203 25.878 1.00 57.06 432 GLY A CA 1
ATOM 3487 C C . GLY A 1 432 ? -26.157 -14.324 26.018 1.00 57.06 432 GLY A C 1
ATOM 3488 O O . GLY A 1 432 ? -26.163 -15.005 27.039 1.00 57.06 432 GLY A O 1
ATOM 3489 N N . LEU A 1 433 ? -25.229 -14.508 25.073 1.00 53.31 433 LEU A N 1
ATOM 3490 C CA . LEU A 1 433 ? -24.131 -15.488 25.215 1.00 53.31 433 LEU A CA 1
ATOM 3491 C C . LEU A 1 433 ? -22.839 -14.899 25.815 1.00 53.31 433 LEU A C 1
ATOM 3493 O O . LEU A 1 433 ? -21.826 -15.590 25.904 1.00 53.31 433 LEU A O 1
ATOM 3497 N N . GLY A 1 434 ? -22.876 -13.642 26.269 1.00 50.56 434 GLY A N 1
ATOM 3498 C CA . GLY A 1 434 ? -21.742 -12.874 26.799 1.00 50.56 434 GLY A CA 1
ATOM 3499 C C . GLY A 1 434 ? -21.230 -13.297 28.179 1.00 50.56 434 GLY A C 1
ATOM 3500 O O . GLY A 1 434 ? -20.738 -12.453 28.920 1.00 50.56 434 GLY A O 1
ATOM 3501 N N . SER A 1 435 ? -21.332 -14.575 28.553 1.00 49.38 435 SER A N 1
ATOM 3502 C CA . SER A 1 435 ? -20.577 -15.058 29.707 1.00 49.38 435 SER A CA 1
ATOM 3503 C C . SER A 1 435 ? -19.113 -15.176 29.271 1.00 49.38 435 SER A C 1
ATOM 3505 O O . SER A 1 435 ? -18.837 -15.967 28.363 1.00 49.38 435 SER A O 1
ATOM 3507 N N . PRO A 1 436 ? -18.167 -14.430 29.873 1.00 52.59 436 PRO A N 1
ATOM 3508 C CA . PRO A 1 436 ? -16.754 -14.566 29.557 1.00 52.59 436 PRO A CA 1
ATOM 3509 C C . PRO A 1 436 ? -16.311 -15.961 29.998 1.00 52.59 436 PRO A C 1
ATOM 3511 O O . PRO A 1 436 ? -15.995 -16.204 31.162 1.00 52.59 436 PRO A O 1
ATOM 3514 N N . ARG A 1 437 ? -16.345 -16.929 29.078 1.00 51.75 437 ARG A N 1
ATOM 3515 C CA . ARG A 1 437 ? -15.591 -18.164 29.269 1.00 51.75 437 ARG A CA 1
ATOM 3516 C C . ARG A 1 437 ? -14.113 -17.791 29.200 1.00 51.75 437 ARG A C 1
ATOM 3518 O O . ARG A 1 437 ? -13.754 -16.951 28.373 1.00 51.75 437 ARG A O 1
ATOM 3525 N N . PRO A 1 438 ? -13.265 -18.389 30.051 1.00 48.09 438 PRO A N 1
ATOM 3526 C CA . PRO A 1 438 ? -11.837 -18.132 30.013 1.00 48.09 438 PRO A CA 1
ATOM 3527 C C . PRO A 1 438 ? -11.355 -18.352 28.584 1.00 48.09 438 PRO A C 1
ATOM 3529 O O . PRO A 1 438 ? -11.575 -19.415 27.999 1.00 48.09 438 PRO A O 1
ATOM 3532 N N . SER A 1 439 ? -10.769 -17.301 28.015 1.00 46.53 439 SER A N 1
ATOM 3533 C CA . SER A 1 439 ? -10.146 -17.369 26.706 1.00 46.53 439 SER A CA 1
ATOM 3534 C C . SER A 1 439 ? -9.186 -18.565 26.705 1.00 46.53 439 SER A C 1
ATOM 3536 O O . SER A 1 439 ? -8.382 -18.681 27.636 1.00 46.53 439 SER A O 1
ATOM 3538 N N . PRO A 1 440 ? -9.194 -19.445 25.687 1.00 49.09 440 PRO A N 1
ATOM 3539 C CA . PRO A 1 440 ? -8.097 -20.397 25.513 1.00 49.09 440 PRO A CA 1
ATOM 3540 C C . PRO A 1 440 ? -6.747 -19.665 25.340 1.00 49.09 440 PRO A C 1
ATOM 3542 O O . PRO A 1 440 ? -5.691 -20.270 25.499 1.00 49.09 440 PRO A O 1
ATOM 3545 N N . PHE A 1 441 ? -6.782 -18.345 25.105 1.00 54.91 441 PHE A N 1
ATOM 3546 C CA . PHE A 1 441 ? -5.652 -17.421 25.076 1.00 54.91 441 PHE A CA 1
ATOM 3547 C C . PHE A 1 441 ? -5.444 -16.630 26.388 1.00 54.91 441 PHE A C 1
ATOM 3549 O O . PHE A 1 441 ? -4.700 -15.661 26.410 1.00 54.91 441 PHE A O 1
ATOM 3556 N N . ALA A 1 442 ? -6.035 -17.020 27.522 1.00 49.19 442 ALA A N 1
ATOM 3557 C CA . ALA A 1 442 ? -5.756 -16.366 28.812 1.00 49.19 442 ALA A CA 1
ATOM 3558 C C . ALA A 1 442 ? -4.394 -16.766 29.429 1.00 49.19 442 ALA A C 1
ATOM 3560 O O . ALA A 1 442 ? -3.975 -16.195 30.433 1.00 49.19 442 ALA A O 1
ATOM 3561 N N . GLN A 1 443 ? -3.685 -17.739 28.844 1.00 47.69 443 GLN A N 1
ATOM 3562 C CA . GLN A 1 443 ? -2.400 -18.232 29.364 1.00 47.69 443 GLN A CA 1
ATOM 3563 C C . GLN A 1 443 ? -1.189 -17.376 28.942 1.00 47.69 443 GLN A C 1
ATOM 3565 O O . GLN A 1 443 ? -0.076 -17.619 29.395 1.00 47.69 443 GLN A O 1
ATOM 3570 N N . TRP A 1 444 ? -1.393 -16.343 28.122 1.00 54.72 444 TRP A N 1
ATOM 3571 C CA . TRP A 1 444 ? -0.318 -15.605 27.446 1.00 54.72 444 TRP A CA 1
ATOM 3572 C C . TRP A 1 444 ? 0.208 -14.394 28.239 1.00 54.72 444 TRP A C 1
ATOM 3574 O O . TRP A 1 444 ? 1.050 -13.649 27.750 1.00 54.72 444 TRP A O 1
ATOM 3584 N N . GLY A 1 445 ? -0.253 -14.205 29.484 1.00 45.12 445 GLY A N 1
ATOM 3585 C CA . GLY A 1 445 ? 0.047 -13.012 30.287 1.00 45.12 445 GLY A CA 1
ATOM 3586 C C . GLY A 1 445 ? 0.811 -13.213 31.601 1.00 45.12 445 GLY A C 1
ATOM 3587 O O . GLY A 1 445 ? 1.041 -12.222 32.291 1.00 45.12 445 GLY A O 1
ATOM 3588 N N . ARG A 1 446 ? 1.189 -14.433 32.015 1.00 41.88 446 ARG A N 1
ATOM 3589 C CA . ARG A 1 446 ? 1.934 -14.618 33.283 1.00 41.88 446 ARG A CA 1
ATOM 3590 C C . ARG A 1 446 ? 2.979 -15.737 33.234 1.00 41.88 446 ARG A C 1
ATOM 3592 O O . ARG A 1 446 ? 2.649 -16.880 33.542 1.00 41.88 446 ARG A O 1
ATOM 3599 N N . PRO A 1 447 ? 4.262 -15.417 33.008 1.00 44.22 447 PRO A N 1
ATOM 3600 C CA . PRO A 1 447 ? 5.339 -16.201 33.589 1.00 44.22 447 PRO A CA 1
ATOM 3601 C C . PRO A 1 447 ? 5.372 -15.910 35.100 1.00 44.22 447 PRO A C 1
ATOM 3603 O O . PRO A 1 447 ? 5.566 -14.768 35.508 1.00 44.22 447 PRO A O 1
ATOM 3606 N N . GLY A 1 448 ? 5.159 -16.926 35.942 1.00 48.19 448 GLY A N 1
ATOM 3607 C CA . GLY A 1 448 ? 5.537 -16.849 37.363 1.00 48.19 448 GLY A CA 1
ATOM 3608 C C . GLY A 1 448 ? 4.419 -16.776 38.409 1.00 48.19 448 GLY A C 1
ATOM 3609 O O . GLY A 1 448 ? 4.623 -16.181 39.463 1.00 48.19 448 GLY A O 1
ATOM 3610 N N . ALA A 1 449 ? 3.254 -17.388 38.182 1.00 43.84 449 ALA A N 1
ATOM 3611 C CA . ALA A 1 449 ? 2.241 -17.530 39.236 1.00 43.84 449 ALA A CA 1
ATOM 3612 C C . ALA A 1 449 ? 1.793 -18.984 39.455 1.00 43.84 449 ALA A C 1
ATOM 3614 O O . ALA A 1 449 ? 0.601 -19.264 39.506 1.00 43.84 449 ALA A O 1
ATOM 3615 N N . HIS A 1 450 ? 2.745 -19.898 39.647 1.00 37.75 450 HIS A N 1
ATOM 3616 C CA . HIS A 1 450 ? 2.506 -21.103 40.442 1.00 37.75 450 HIS A CA 1
ATOM 3617 C C . HIS A 1 450 ? 3.512 -21.142 41.598 1.00 37.75 450 HIS A C 1
ATOM 3619 O O . HIS A 1 450 ? 4.697 -20.878 41.422 1.00 37.75 450 HIS A O 1
ATOM 3625 N N . LYS A 1 451 ? 2.947 -21.314 42.794 1.00 45.19 451 LYS A N 1
ATOM 3626 C CA . LYS A 1 451 ? 3.512 -21.066 44.121 1.00 45.19 451 LYS A CA 1
ATOM 3627 C C . LYS A 1 451 ? 4.522 -22.130 44.563 1.00 45.19 451 LYS A C 1
ATOM 3629 O O . LYS A 1 451 ? 4.541 -23.232 44.024 1.00 45.19 451 LYS A O 1
ATOM 3634 N N . MET A 1 452 ? 5.269 -21.725 45.599 1.00 36.75 452 MET A N 1
ATOM 3635 C CA . MET A 1 452 ? 5.629 -22.515 46.789 1.00 36.75 452 MET A CA 1
ATOM 3636 C C . MET A 1 452 ? 4.797 -23.773 47.026 1.00 36.75 452 MET A C 1
ATOM 3638 O O . MET A 1 452 ? 3.553 -23.683 46.875 1.00 36.75 452 MET A O 1
#

Foldseek 3Di:
DDDDDDDDDPPDDPVVVVVVLVVLVVLLVVLVVVLVVLCVVCVVVLVVLLVQLVVLVPDDPDPCSVVSNVVSLVVSQVSLVVSVVVSQVVQVVVVHDPVSNVVSPPDDPVNVVSCCSRNNRRDDDPVVPDDPDDDDDDDDDDDDDDDDDDDDDDDDDDDDDDDDDDDDDDDDDDDDDDDDDDDDQDFDWDWDDDDFFTWTWTWHDDQWTKTWIWTFLDPPDDPPPPVRIDTLATDPTHHPLLVVLCVVVCLVVVSNVLSVVLRVVLCVVLVVVLCCCCVNPVNPPDDPDDPVVVSVVSSVVSCVVSSVVSHVVSVVVSLVSVLVSLLVVLCVVVVVQDDPVLSVQCVVVCVSVVLVVLLVVLVVVLVVQLVVLVVVLVVVVVPPDDDPVRNVVSVVVSVVVNVVSVVVSVVSSSVVSNVVSVVSCCVVVDPDPPPSDPRPPVVVPDDPPDDD

Organism: NCBI:txid205917

Sequence (452 aa):
MAIPAAGAPRFGIPDGDLQRRAIEIQNGERIRALFYYMQKKYGEVRLQHQHEYDAARTPPLSHDWRVRTMQAKTKLQALVERIRAEWRYKLARVGLREEDWKATGDMTSKERSDYIQLFGPPQVDDDLKWSSTTKPSIKSASPEALSTSNAAKVASEITTDPPHGDVSACAFHARFAAASEASASCKQTVAIHPKGPSTHVRIEPSEQVNASLIMLVDEDADEDDEDNAVALAEFPDLEPKQRQFLDRVGFFKHLETKGREMETKFCEVFDQRFDALYRGPGGVMAFDKDPRVLKEELEQTVAEELHDECERELQEVFKLHMRDYEIHNIAEEEGLGLRAEDMQYLRRVGFLDRTDTIRYEVNTEVLHMDIQDGADYLNATAEAKWLPIERKHKYAEHLRSLEGHKAYGKIKTRHMILEELKRHLENFRGPGLGSPRPSPFAQWGRPGAHKM

pLDDT: mean 72.62, std 22.57, range [20.86, 98.0]

Secondary structure (DSSP, 8-state):
--PPPPPPP----HHHHHHHHHHHHHHHHHHHHHHHHHHHHHHHHHHHHHHHHHHHHS--S-TTHHHHHHHHHHHHHHHHHHHHHHHHHHHHHTT--HHHHHHT----HHHHHHHHHHHSPPP--GGG-----------------------------------------------------------EE----SSS--EEEEEEESSSEEEEEEEES-TTS-TT-GGGEEEEEE-PPBPHHHHHHHHHTTHHHHHHHHHHHHHHHHHHHHHHHHHHHHHSTTTTS---S-HHHHHHHHHHHHHHHHHHHHHHHHHHHHHHHHHHHHHHHHHHHTT----HHHHHHHHHTTHHHHHHHHHHHHHHHHHHHHHHHHHHHHHHHHSTT--HHHHHHHHHHHHHHHHHHHHHHHHHHHHHHHHHHHHHHHHHH-TT----PPPTTGGGG-SS----

Radius of gyration: 32.74 Å; chains: 1; bounding box: 92×85×110 Å